Protein AF-A0A2D5I326-F1 (afdb_monomer_lite)

Radius of gyration: 49.19 Å; chains: 1; bounding box: 107×71×135 Å

Structure (mmCIF, N/CA/C/O backbone):
data_AF-A0A2D5I326-F1
#
_entry.id   AF-A0A2D5I326-F1
#
loop_
_atom_site.group_PDB
_atom_site.id
_atom_site.type_symbol
_atom_site.label_atom_id
_atom_site.label_alt_id
_atom_site.label_comp_id
_atom_site.label_asym_id
_atom_site.label_entity_id
_atom_site.label_seq_id
_atom_site.pdbx_PDB_ins_code
_atom_site.Cartn_x
_atom_site.Cartn_y
_atom_site.Cartn_z
_atom_site.occupancy
_atom_site.B_iso_or_equiv
_atom_site.auth_seq_id
_atom_site.auth_comp_id
_atom_site.auth_asym_id
_atom_site.auth_atom_id
_atom_site.pdbx_PDB_model_num
ATOM 1 N N . MET A 1 1 ? 56.559 -4.980 -71.373 1.00 47.78 1 MET A N 1
ATOM 2 C CA . MET A 1 1 ? 56.118 -6.385 -71.511 1.00 47.78 1 MET A CA 1
ATOM 3 C C . MET A 1 1 ? 54.597 -6.416 -71.506 1.00 47.78 1 MET A C 1
ATOM 5 O O . MET A 1 1 ? 54.012 -6.077 -70.489 1.00 47.78 1 MET A O 1
ATOM 9 N N . SER A 1 2 ? 53.965 -6.742 -72.638 1.00 53.34 2 SER A N 1
ATOM 10 C CA . SER A 1 2 ? 52.514 -6.967 -72.716 1.00 53.34 2 SER A CA 1
ATOM 11 C C . SER A 1 2 ? 52.249 -8.437 -72.393 1.00 53.34 2 SER A C 1
ATOM 13 O O . SER A 1 2 ? 52.697 -9.314 -73.129 1.00 53.34 2 SER A O 1
ATOM 15 N N . VAL A 1 3 ? 51.609 -8.713 -71.259 1.00 60.16 3 VAL A N 1
ATOM 16 C CA . VAL A 1 3 ? 51.257 -10.076 -70.841 1.00 60.16 3 VAL A CA 1
ATOM 17 C C . VAL A 1 3 ? 49.859 -10.372 -71.389 1.00 60.16 3 VAL A C 1
ATOM 19 O O . VAL A 1 3 ? 48.893 -9.743 -70.973 1.00 60.16 3 VAL A O 1
ATOM 22 N N . ILE A 1 4 ? 49.745 -11.286 -72.357 1.00 63.31 4 ILE A N 1
ATOM 23 C CA . ILE A 1 4 ? 48.478 -11.585 -73.062 1.00 63.31 4 ILE A CA 1
ATOM 24 C C . ILE A 1 4 ? 47.609 -12.589 -72.279 1.00 63.31 4 ILE A C 1
ATOM 26 O O . ILE A 1 4 ? 46.387 -12.545 -72.370 1.00 63.31 4 ILE A O 1
ATOM 30 N N . ASN A 1 5 ? 48.221 -13.451 -71.459 1.00 70.81 5 ASN A N 1
ATOM 31 C CA . ASN A 1 5 ? 47.507 -14.479 -70.686 1.00 70.81 5 ASN A CA 1
ATOM 32 C C . ASN A 1 5 ? 46.718 -13.932 -69.482 1.00 70.81 5 ASN A C 1
ATOM 34 O O . ASN A 1 5 ? 45.755 -14.561 -69.057 1.00 70.81 5 ASN A O 1
ATOM 38 N N . THR A 1 6 ? 47.097 -12.765 -68.950 1.00 75.44 6 THR A N 1
ATOM 39 C CA . THR A 1 6 ? 46.419 -12.127 -67.811 1.00 75.44 6 THR A CA 1
ATOM 40 C C . THR A 1 6 ? 46.144 -10.668 -68.153 1.00 75.44 6 THR A C 1
ATOM 42 O O . THR A 1 6 ? 46.998 -9.800 -67.974 1.00 75.44 6 THR A O 1
ATOM 45 N N . ASN A 1 7 ? 44.945 -10.384 -68.668 1.00 84.00 7 ASN A N 1
ATOM 46 C CA . ASN A 1 7 ? 44.532 -9.018 -68.982 1.00 84.00 7 ASN A CA 1
ATOM 47 C C . ASN A 1 7 ? 44.061 -8.293 -67.712 1.00 84.00 7 ASN A C 1
ATOM 49 O O . ASN A 1 7 ? 42.887 -8.330 -67.347 1.00 84.00 7 ASN A O 1
ATOM 53 N N . ILE A 1 8 ? 44.992 -7.597 -67.063 1.00 83.06 8 ILE A N 1
ATOM 54 C CA . ILE A 1 8 ? 44.754 -6.861 -65.815 1.00 83.06 8 ILE A CA 1
ATOM 55 C C . ILE A 1 8 ? 43.652 -5.798 -65.979 1.00 83.06 8 ILE A C 1
ATOM 57 O O . ILE A 1 8 ? 42.828 -5.640 -65.083 1.00 83.06 8 ILE A O 1
ATOM 61 N N . LYS A 1 9 ? 43.559 -5.123 -67.137 1.00 86.62 9 LYS A N 1
ATOM 62 C CA . LYS A 1 9 ? 42.500 -4.124 -67.386 1.00 86.62 9 LYS A CA 1
ATOM 63 C C . LYS A 1 9 ? 41.106 -4.759 -67.399 1.00 86.62 9 LYS A C 1
ATOM 65 O O . LYS A 1 9 ? 40.172 -4.186 -66.849 1.00 86.62 9 LYS A O 1
ATOM 70 N N . SER A 1 10 ? 40.978 -5.950 -67.987 1.00 89.50 10 SER A N 1
ATOM 71 C CA . SER A 1 10 ? 39.723 -6.712 -67.978 1.00 89.50 10 SER A CA 1
ATOM 72 C C . SER A 1 10 ? 39.370 -7.215 -66.578 1.00 89.50 10 SER A C 1
ATOM 74 O O . SER A 1 10 ? 38.202 -7.184 -66.206 1.00 89.50 10 SER A O 1
ATOM 76 N N . LEU A 1 11 ? 40.363 -7.656 -65.800 1.00 89.00 11 LEU A N 1
ATOM 77 C CA . LEU A 1 11 ? 40.153 -8.139 -64.434 1.00 89.00 11 LEU A CA 1
ATOM 78 C C . LEU A 1 11 ? 39.666 -7.010 -63.509 1.00 89.00 11 LEU A C 1
ATOM 80 O O . LEU A 1 11 ? 38.718 -7.196 -62.754 1.00 89.00 11 LEU A O 1
ATOM 84 N N . ILE A 1 12 ? 40.261 -5.817 -63.628 1.00 89.44 12 ILE A N 1
ATOM 85 C CA . ILE A 1 12 ? 39.837 -4.617 -62.891 1.00 89.44 12 ILE A CA 1
ATOM 86 C C . ILE A 1 12 ? 38.412 -4.212 -63.289 1.00 89.44 12 ILE A C 1
ATOM 88 O O . ILE A 1 12 ? 37.597 -3.931 -62.417 1.00 89.44 12 ILE A O 1
ATOM 92 N N . ALA A 1 13 ? 38.080 -4.222 -64.585 1.00 90.38 13 ALA A N 1
ATOM 93 C CA . ALA A 1 13 ? 36.727 -3.913 -65.056 1.00 90.38 13 ALA A CA 1
ATOM 94 C C . ALA A 1 13 ? 35.673 -4.927 -64.562 1.00 90.38 13 ALA A C 1
ATOM 96 O O . ALA A 1 13 ? 34.535 -4.559 -64.278 1.00 90.38 13 ALA A O 1
ATOM 97 N N . GLN A 1 14 ? 36.041 -6.205 -64.435 1.00 92.19 14 GLN A N 1
ATOM 98 C CA . GLN A 1 14 ? 35.156 -7.242 -63.904 1.00 92.19 14 GLN A CA 1
ATOM 99 C C . GLN A 1 14 ? 34.950 -7.108 -62.385 1.00 92.19 14 GLN A C 1
ATOM 101 O O . GLN A 1 14 ? 33.826 -7.264 -61.902 1.00 92.19 14 GLN A O 1
ATOM 106 N N . ASP A 1 15 ? 36.002 -6.772 -61.633 1.00 92.25 15 ASP A N 1
ATOM 107 C CA . ASP A 1 15 ? 35.916 -6.489 -60.194 1.00 92.25 15 ASP A CA 1
ATOM 108 C C . ASP A 1 15 ? 35.046 -5.249 -59.910 1.00 92.25 15 ASP A C 1
ATOM 110 O O . ASP A 1 15 ? 34.143 -5.293 -59.070 1.00 92.25 15 ASP A O 1
ATOM 114 N N . THR A 1 16 ? 35.222 -4.161 -60.671 1.00 92.50 16 THR A N 1
ATOM 115 C CA . THR A 1 16 ? 34.390 -2.952 -60.525 1.00 92.50 16 THR A CA 1
ATOM 116 C C . THR A 1 16 ? 32.931 -3.195 -60.910 1.00 92.50 16 THR A C 1
ATOM 118 O O . THR A 1 16 ? 32.033 -2.726 -60.207 1.00 92.50 16 THR A O 1
ATOM 121 N N . LEU A 1 17 ? 32.663 -3.979 -61.962 1.00 94.75 17 LEU A N 1
ATOM 122 C CA . LEU A 1 17 ? 31.302 -4.379 -62.334 1.00 94.75 17 LEU A CA 1
ATOM 123 C C . LEU A 1 17 ? 30.632 -5.217 -61.235 1.00 94.75 17 LEU A C 1
ATOM 125 O O . LEU A 1 17 ? 29.449 -5.024 -60.944 1.00 94.75 17 LEU A O 1
ATOM 129 N N . THR A 1 18 ? 31.386 -6.110 -60.592 1.00 95.56 18 THR A N 1
ATOM 130 C CA . THR A 1 18 ? 30.891 -6.934 -59.479 1.00 95.56 18 THR A CA 1
ATOM 131 C C . THR A 1 18 ? 30.536 -6.061 -58.273 1.00 95.56 18 THR A C 1
ATOM 133 O O . THR A 1 18 ? 29.432 -6.174 -57.740 1.00 95.56 18 THR A O 1
ATOM 136 N N . LYS A 1 19 ? 31.405 -5.109 -57.905 1.00 94.00 19 LYS A N 1
ATOM 137 C CA . LYS A 1 19 ? 31.142 -4.123 -56.839 1.00 94.00 19 LYS A CA 1
ATOM 138 C C . LYS A 1 19 ? 29.915 -3.252 -57.136 1.00 94.00 19 LYS A C 1
ATOM 140 O O . LYS A 1 19 ? 29.106 -3.013 -56.243 1.00 94.00 19 LYS A O 1
ATOM 145 N N . ASN A 1 20 ? 29.736 -2.805 -58.381 1.00 94.62 20 ASN A N 1
ATOM 146 C CA . ASN A 1 20 ? 28.558 -2.028 -58.785 1.00 94.62 20 ASN A CA 1
ATOM 147 C C . ASN A 1 20 ? 27.269 -2.854 -58.741 1.00 94.62 20 ASN A C 1
ATOM 149 O O . ASN A 1 20 ? 26.244 -2.360 -58.277 1.00 94.62 20 ASN A O 1
ATOM 153 N N . SER A 1 21 ? 27.328 -4.118 -59.164 1.00 94.56 21 SER A N 1
ATOM 154 C CA . SER A 1 21 ? 26.182 -5.031 -59.098 1.00 94.56 21 SER A CA 1
ATOM 155 C C . SER A 1 21 ? 25.753 -5.288 -57.649 1.00 94.56 21 SER A C 1
ATOM 157 O O . SER A 1 21 ? 24.561 -5.273 -57.354 1.00 94.56 21 SER A O 1
ATOM 159 N N . GLN A 1 22 ? 26.712 -5.437 -56.726 1.00 93.56 22 GLN A N 1
ATOM 160 C CA . GLN A 1 22 ? 26.441 -5.561 -55.288 1.00 93.56 22 GLN A CA 1
ATOM 161 C C . GLN A 1 22 ? 25.813 -4.284 -54.708 1.00 93.56 22 GLN A C 1
ATOM 163 O O . GLN A 1 22 ? 24.782 -4.361 -54.047 1.00 93.56 22 GLN A O 1
ATOM 168 N N . LYS A 1 23 ? 26.366 -3.100 -55.014 1.00 91.94 23 LYS A N 1
ATOM 169 C CA . LYS A 1 23 ? 25.793 -1.813 -54.575 1.00 91.94 23 LYS A CA 1
ATOM 170 C C . LYS A 1 23 ? 24.368 -1.597 -55.092 1.00 91.94 23 LYS A C 1
ATOM 172 O O . LYS A 1 23 ? 23.519 -1.116 -54.344 1.00 91.94 23 LYS A O 1
ATOM 177 N N . LEU A 1 24 ? 24.095 -1.962 -56.349 1.00 94.25 24 LEU A N 1
ATOM 178 C CA . LEU A 1 24 ? 22.754 -1.893 -56.931 1.00 94.25 24 LEU A CA 1
ATOM 179 C C . LEU A 1 24 ? 21.784 -2.838 -56.214 1.00 94.25 24 LEU A C 1
ATOM 181 O O . LEU A 1 24 ? 20.667 -2.430 -55.909 1.00 94.25 24 LEU A O 1
ATOM 185 N N . ALA A 1 25 ? 22.208 -4.068 -55.910 1.00 94.00 25 ALA A N 1
ATOM 186 C CA . ALA A 1 25 ? 21.392 -5.023 -55.165 1.00 94.00 25 ALA A CA 1
ATOM 187 C C . ALA A 1 25 ? 21.016 -4.480 -53.775 1.00 94.00 25 ALA A C 1
ATOM 189 O O . ALA A 1 25 ? 19.836 -4.468 -53.432 1.00 94.00 25 ALA A O 1
ATOM 190 N N . THR A 1 26 ? 21.978 -3.928 -53.026 1.00 91.12 26 THR A N 1
ATOM 191 C CA . THR A 1 26 ? 21.716 -3.291 -51.722 1.00 91.12 26 THR A CA 1
ATOM 192 C C . THR A 1 26 ? 20.793 -2.074 -51.843 1.00 91.12 26 THR A C 1
ATOM 194 O O . THR A 1 26 ? 19.907 -1.879 -51.012 1.00 91.12 26 THR A O 1
ATOM 197 N N . ALA A 1 27 ? 20.954 -1.245 -52.881 1.00 92.81 27 ALA A N 1
ATOM 198 C CA . ALA A 1 27 ? 20.069 -0.102 -53.114 1.00 92.81 27 ALA A CA 1
ATOM 199 C C . ALA A 1 27 ? 18.626 -0.544 -53.414 1.00 92.81 27 ALA A C 1
ATOM 201 O O . ALA A 1 27 ? 17.685 0.049 -52.889 1.00 92.81 27 ALA A O 1
ATOM 202 N N . MET A 1 28 ? 18.450 -1.605 -54.207 1.00 93.81 28 MET A N 1
ATOM 203 C CA . MET A 1 28 ? 17.136 -2.182 -54.503 1.00 93.81 28 MET A CA 1
ATOM 204 C C . MET A 1 28 ? 16.500 -2.830 -53.270 1.00 93.81 28 MET A C 1
ATOM 206 O O . MET A 1 28 ? 15.298 -2.683 -53.062 1.00 93.81 28 MET A O 1
ATOM 210 N N . GLU A 1 29 ? 17.291 -3.480 -52.416 1.00 93.50 29 GLU A N 1
ATOM 211 C CA . GLU A 1 29 ? 16.823 -4.024 -51.138 1.00 93.50 29 GLU A CA 1
ATOM 212 C C . GLU A 1 29 ? 16.313 -2.911 -50.211 1.00 93.50 29 GLU A C 1
ATOM 214 O O . GLU A 1 29 ? 15.175 -2.969 -49.747 1.00 93.50 29 GLU A O 1
ATOM 219 N N . ARG A 1 30 ? 17.098 -1.843 -50.016 1.00 93.56 30 ARG A N 1
ATOM 220 C CA . ARG A 1 30 ? 16.692 -0.673 -49.214 1.00 93.56 30 ARG A CA 1
ATOM 221 C C . ARG A 1 30 ? 15.466 0.035 -49.786 1.00 93.56 30 ARG A C 1
ATOM 223 O O . ARG A 1 30 ? 14.613 0.481 -49.023 1.00 93.56 30 ARG A O 1
ATOM 230 N N . LEU A 1 31 ? 15.357 0.123 -51.112 1.00 93.62 31 LEU A N 1
ATOM 231 C CA . LEU A 1 31 ? 14.184 0.689 -51.777 1.00 93.62 31 LEU A CA 1
ATOM 232 C C . LEU A 1 31 ? 12.940 -0.179 -51.552 1.00 93.62 31 LEU A C 1
ATOM 234 O O . LEU A 1 31 ? 11.866 0.352 -51.285 1.00 93.62 31 LEU A O 1
ATOM 238 N N . SER A 1 32 ? 13.085 -1.503 -51.626 1.00 95.31 32 SER A N 1
ATOM 239 C CA . SER A 1 32 ? 11.974 -2.436 -51.441 1.00 95.31 32 SER A CA 1
ATOM 240 C C . SER A 1 32 ? 11.483 -2.494 -49.996 1.00 95.31 32 SER A C 1
ATOM 242 O O . SER A 1 32 ? 10.285 -2.660 -49.776 1.00 95.31 32 SER A O 1
ATOM 244 N N . THR A 1 33 ? 12.377 -2.403 -49.008 1.00 92.25 33 THR A N 1
ATOM 245 C CA . THR A 1 33 ? 11.997 -2.454 -47.587 1.00 92.25 33 THR A CA 1
ATOM 246 C C . THR A 1 33 ? 11.642 -1.085 -47.015 1.00 92.25 33 THR A C 1
ATOM 248 O O . THR A 1 33 ? 11.040 -1.009 -45.944 1.00 92.25 33 THR A O 1
ATOM 251 N N . GLY A 1 34 ? 12.048 -0.002 -47.685 1.00 94.31 34 GLY A N 1
ATOM 252 C CA . GLY A 1 34 ? 11.972 1.360 -47.159 1.00 94.31 34 GLY A CA 1
ATOM 253 C C . GLY A 1 34 ? 12.885 1.599 -45.950 1.00 94.31 34 GLY A C 1
ATOM 254 O O . GLY A 1 34 ? 12.792 2.646 -45.310 1.00 94.31 34 GLY A O 1
ATOM 255 N N . LYS A 1 35 ? 13.761 0.644 -45.607 1.00 92.06 35 LYS A N 1
ATOM 256 C CA . LYS A 1 35 ? 14.670 0.722 -44.461 1.00 92.06 35 LYS A CA 1
ATOM 257 C C . LYS A 1 35 ? 16.098 0.900 -44.950 1.00 92.06 35 LYS A C 1
ATOM 259 O O . LYS A 1 35 ? 16.584 0.164 -45.803 1.00 92.06 35 LYS A O 1
ATOM 264 N N . ARG A 1 36 ? 16.800 1.870 -44.361 1.00 90.75 36 ARG A N 1
ATOM 265 C CA . ARG A 1 36 ? 18.228 2.111 -44.621 1.00 90.75 36 ARG A CA 1
ATOM 266 C C . ARG A 1 36 ? 19.118 0.972 -44.105 1.00 90.75 36 ARG A C 1
ATOM 268 O O . ARG A 1 36 ? 20.170 0.737 -44.686 1.00 90.75 36 ARG A O 1
ATOM 275 N N . ILE A 1 37 ? 18.706 0.299 -43.030 1.00 90.19 37 ILE A N 1
ATOM 276 C CA . ILE A 1 37 ? 19.433 -0.798 -42.377 1.00 90.19 37 ILE A CA 1
ATOM 277 C C . ILE A 1 37 ? 18.552 -2.046 -42.486 1.00 90.19 37 ILE A C 1
ATOM 279 O O . ILE A 1 37 ? 17.474 -2.073 -41.889 1.00 90.19 37 ILE A O 1
ATOM 283 N N . ASN A 1 38 ? 18.983 -3.046 -43.261 1.00 88.50 38 ASN A N 1
ATOM 284 C CA . ASN A 1 38 ? 18.259 -4.315 -43.420 1.00 88.50 38 ASN A CA 1
ATOM 285 C C . ASN A 1 38 ? 18.991 -5.483 -42.752 1.00 88.50 38 ASN A C 1
ATOM 287 O O . ASN A 1 38 ? 18.347 -6.420 -42.285 1.00 88.50 38 ASN A O 1
ATOM 291 N N . SER A 1 39 ? 20.321 -5.407 -42.661 1.00 89.62 39 SER A N 1
ATOM 292 C CA . SER A 1 39 ? 21.169 -6.449 -42.081 1.00 89.62 39 SER A CA 1
ATOM 293 C C . SER A 1 39 ? 22.209 -5.880 -41.108 1.00 89.62 39 SER A C 1
ATOM 295 O O . SER A 1 39 ? 22.527 -4.691 -41.140 1.00 89.62 39 SER A O 1
ATOM 297 N N . ALA A 1 40 ? 22.789 -6.739 -40.261 1.00 89.12 40 ALA A N 1
ATOM 298 C CA . ALA A 1 40 ? 23.879 -6.355 -39.354 1.00 89.12 40 ALA A CA 1
ATOM 299 C C . ALA A 1 40 ? 25.161 -5.936 -40.103 1.00 89.12 40 ALA A C 1
ATOM 301 O O . ALA A 1 40 ? 26.001 -5.242 -39.539 1.00 89.12 40 ALA A O 1
ATOM 302 N N . SER A 1 41 ? 25.300 -6.339 -41.373 1.00 88.50 41 SER A N 1
ATOM 303 C CA . SER A 1 41 ? 26.413 -5.953 -42.246 1.00 88.50 41 SER A CA 1
ATOM 304 C C . SER A 1 41 ? 26.313 -4.511 -42.752 1.00 88.50 41 SER A C 1
ATOM 306 O O . SER A 1 41 ? 27.329 -3.956 -43.157 1.00 88.50 41 SER A O 1
ATOM 308 N N . ASP A 1 42 ? 25.118 -3.906 -42.737 1.00 86.81 42 ASP A N 1
ATOM 309 C CA . ASP A 1 42 ? 24.918 -2.509 -43.141 1.00 86.81 42 ASP A CA 1
ATOM 310 C C . ASP A 1 42 ? 25.382 -1.523 -42.058 1.00 86.81 42 ASP A C 1
ATOM 312 O O . ASP A 1 42 ? 26.042 -0.535 -42.371 1.00 86.81 42 ASP A O 1
ATOM 316 N N . ASP A 1 43 ? 24.992 -1.777 -40.803 1.00 89.12 43 ASP A N 1
ATOM 317 C CA . ASP A 1 43 ? 25.333 -0.986 -39.613 1.00 89.12 43 ASP A CA 1
ATOM 318 C C . ASP A 1 43 ? 24.949 -1.777 -38.348 1.00 89.12 43 ASP A C 1
ATOM 320 O O . ASP A 1 43 ? 23.777 -1.830 -37.961 1.00 89.12 43 ASP A O 1
ATOM 324 N N . ALA A 1 44 ? 25.926 -2.420 -37.704 1.00 89.81 44 ALA A N 1
ATOM 325 C CA . ALA A 1 44 ? 25.681 -3.250 -36.525 1.00 89.81 44 ALA A CA 1
ATOM 326 C C . ALA A 1 44 ? 25.167 -2.432 -35.325 1.00 89.81 44 ALA A C 1
ATOM 328 O O . ALA A 1 44 ? 24.262 -2.877 -34.616 1.00 89.81 44 ALA A O 1
ATOM 329 N N . THR A 1 45 ? 25.690 -1.219 -35.125 1.00 92.12 45 THR A N 1
ATOM 330 C CA . THR A 1 45 ? 25.292 -0.334 -34.019 1.00 92.12 45 THR A CA 1
ATOM 331 C C . THR A 1 45 ? 23.909 0.259 -34.270 1.00 92.12 45 THR A C 1
ATOM 333 O O . THR A 1 45 ? 23.054 0.247 -33.383 1.00 92.12 45 THR A O 1
ATOM 336 N N . GLY A 1 46 ? 23.648 0.722 -35.495 1.00 92.19 46 GLY A N 1
ATOM 337 C CA . GLY A 1 46 ? 22.341 1.229 -35.901 1.00 92.19 46 GLY A CA 1
ATOM 338 C C . GLY A 1 46 ? 21.252 0.159 -35.823 1.00 92.19 46 GLY A C 1
ATOM 339 O O . GLY A 1 46 ? 20.151 0.445 -35.345 1.00 92.19 46 GLY A O 1
ATOM 340 N N . LEU A 1 47 ? 21.561 -1.086 -36.208 1.00 93.38 47 LEU A N 1
ATOM 341 C CA . LEU A 1 47 ? 20.646 -2.213 -36.035 1.00 93.38 47 LEU A CA 1
ATOM 342 C C . LEU A 1 47 ? 20.396 -2.515 -34.551 1.00 93.38 47 LEU A C 1
ATOM 344 O O . LEU A 1 47 ? 19.240 -2.663 -34.165 1.00 93.38 47 LEU A O 1
ATOM 348 N N . ALA A 1 48 ? 21.433 -2.548 -33.708 1.00 92.25 48 ALA A N 1
ATOM 349 C CA . ALA A 1 48 ? 21.286 -2.802 -32.273 1.00 92.25 48 ALA A CA 1
ATOM 350 C C . ALA A 1 48 ? 20.390 -1.751 -31.589 1.00 92.25 48 ALA A C 1
ATOM 352 O O . ALA A 1 48 ? 19.450 -2.101 -30.868 1.00 92.25 48 ALA A O 1
ATOM 353 N N . ILE A 1 49 ? 20.602 -0.463 -31.881 1.00 92.31 49 ILE A N 1
ATOM 354 C CA . ILE A 1 49 ? 19.755 0.625 -31.370 1.00 92.31 49 ILE A CA 1
ATOM 355 C C . ILE A 1 49 ? 18.317 0.471 -31.877 1.00 92.31 49 ILE A C 1
ATOM 357 O O . ILE A 1 49 ? 17.384 0.540 -31.078 1.00 92.31 49 ILE A O 1
ATOM 361 N N . ALA A 1 50 ? 18.124 0.209 -33.174 1.00 93.88 50 ALA A N 1
ATOM 362 C CA . ALA A 1 50 ? 16.796 0.021 -33.751 1.00 93.88 50 ALA A CA 1
ATOM 363 C C . ALA A 1 50 ? 16.056 -1.176 -33.130 1.00 93.88 50 ALA A C 1
ATOM 365 O O . ALA A 1 50 ? 14.871 -1.063 -32.832 1.00 93.88 50 ALA A O 1
ATOM 366 N N . THR A 1 51 ? 16.741 -2.294 -32.868 1.00 93.38 51 THR A N 1
ATOM 367 C CA . THR A 1 51 ? 16.136 -3.461 -32.203 1.00 93.38 51 THR A CA 1
ATOM 368 C C . THR A 1 51 ? 15.756 -3.181 -30.752 1.00 93.38 51 THR A C 1
ATOM 370 O O . THR A 1 51 ? 14.685 -3.597 -30.311 1.00 93.38 51 THR A O 1
ATOM 373 N N . ARG A 1 52 ? 16.578 -2.421 -30.017 1.00 94.31 52 ARG A N 1
ATOM 374 C CA . ARG A 1 52 ? 16.254 -1.985 -28.653 1.00 94.31 52 ARG A CA 1
ATOM 375 C C . ARG A 1 52 ? 15.025 -1.076 -28.644 1.00 94.31 52 ARG A C 1
ATOM 377 O O . ARG A 1 52 ? 14.131 -1.280 -27.829 1.00 94.31 52 ARG A O 1
ATOM 384 N N . LEU A 1 53 ? 14.952 -0.119 -29.572 1.00 95.38 53 LEU A N 1
ATOM 385 C CA . LEU A 1 53 ? 13.803 0.778 -29.717 1.00 95.38 53 LEU A CA 1
ATOM 386 C C . LEU A 1 53 ? 12.537 0.041 -30.181 1.00 95.38 53 LEU A C 1
ATOM 388 O O . LEU A 1 53 ? 11.452 0.362 -29.702 1.00 95.38 53 LEU A O 1
ATOM 392 N N . ASP A 1 54 ? 12.646 -0.962 -31.060 1.00 94.88 54 ASP A N 1
ATOM 393 C CA . ASP A 1 54 ? 11.507 -1.806 -31.462 1.00 94.88 54 ASP A CA 1
ATOM 394 C C . ASP A 1 54 ? 10.971 -2.605 -30.266 1.00 94.88 54 ASP A C 1
ATOM 396 O O . ASP A 1 54 ? 9.767 -2.603 -30.011 1.00 94.88 54 ASP A O 1
ATOM 400 N N . SER A 1 55 ? 11.864 -3.212 -29.474 1.00 94.75 55 SER A N 1
ATOM 401 C CA . SER A 1 55 ? 11.502 -3.904 -28.230 1.00 94.75 55 SER A CA 1
ATOM 402 C C . SER A 1 55 ? 10.810 -2.960 -27.243 1.00 94.75 55 SER A C 1
ATOM 404 O O . SER A 1 55 ? 9.729 -3.267 -26.741 1.00 94.75 55 SER A O 1
ATOM 406 N N . GLN A 1 56 ? 11.369 -1.763 -27.039 1.00 94.69 56 GLN A N 1
ATOM 407 C CA . GLN A 1 56 ? 10.774 -0.744 -26.178 1.00 94.69 56 GLN A CA 1
ATOM 408 C C . GLN A 1 56 ? 9.399 -0.297 -26.690 1.00 94.69 56 GLN A C 1
ATOM 410 O O . GLN A 1 56 ? 8.465 -0.173 -25.905 1.00 94.69 56 GLN A O 1
ATOM 415 N N . THR A 1 57 ? 9.239 -0.112 -28.002 1.00 95.69 57 THR A N 1
ATOM 416 C CA . THR A 1 57 ? 7.961 0.279 -28.616 1.00 95.69 57 THR A CA 1
ATOM 417 C C . THR A 1 57 ? 6.898 -0.799 -28.417 1.00 95.69 57 THR A C 1
ATOM 419 O O . THR A 1 57 ? 5.775 -0.487 -28.026 1.00 95.69 57 THR A O 1
ATOM 422 N N . ARG A 1 58 ? 7.245 -2.075 -28.620 1.00 95.31 58 ARG A N 1
ATOM 423 C CA . ARG A 1 58 ? 6.343 -3.207 -28.346 1.00 95.31 58 ARG A CA 1
ATOM 424 C C . ARG A 1 58 ? 5.989 -3.301 -26.862 1.00 95.31 58 ARG A C 1
ATOM 426 O O . ARG A 1 58 ? 4.827 -3.530 -26.531 1.00 95.31 58 ARG A O 1
ATOM 433 N N . GLY A 1 59 ? 6.965 -3.072 -25.982 1.00 95.62 59 GLY A N 1
ATOM 434 C CA . GLY A 1 59 ? 6.755 -2.984 -24.537 1.00 95.62 59 GLY A CA 1
ATOM 435 C C . GLY A 1 59 ? 5.753 -1.888 -24.174 1.00 95.62 59 GLY A C 1
ATOM 436 O O . GLY A 1 59 ? 4.777 -2.156 -23.478 1.00 95.62 59 GLY A O 1
ATOM 437 N N . LEU A 1 60 ? 5.921 -0.683 -24.728 1.00 95.94 60 LEU A N 1
ATOM 438 C CA . LEU A 1 60 ? 4.999 0.440 -24.526 1.00 95.94 60 LEU A CA 1
ATOM 439 C C . LEU A 1 60 ? 3.601 0.161 -25.097 1.00 95.94 60 LEU A C 1
ATOM 441 O O . LEU A 1 60 ? 2.610 0.504 -24.464 1.00 95.94 60 LEU A O 1
ATOM 445 N N . GLN A 1 61 ? 3.484 -0.500 -26.251 1.00 96.44 61 GLN A N 1
ATOM 446 C CA . GLN A 1 61 ? 2.179 -0.899 -26.797 1.00 96.44 61 GLN A CA 1
ATOM 447 C C . GLN A 1 61 ? 1.446 -1.883 -25.876 1.00 96.44 61 GLN A C 1
ATOM 449 O O . GLN A 1 61 ? 0.241 -1.745 -25.661 1.00 96.44 61 GLN A O 1
ATOM 454 N N . SER A 1 62 ? 2.164 -2.850 -25.294 1.00 94.44 62 SER A N 1
ATOM 455 C CA . SER A 1 62 ? 1.583 -3.754 -24.297 1.00 94.44 62 SER A CA 1
ATOM 456 C C . SER A 1 62 ? 1.208 -3.014 -23.015 1.00 94.44 62 SER A C 1
ATOM 458 O O . SER A 1 62 ? 0.153 -3.280 -22.449 1.00 94.44 62 SER A O 1
ATOM 460 N N . ALA A 1 63 ? 2.033 -2.063 -22.577 1.00 95.50 63 ALA A N 1
ATOM 461 C CA . ALA A 1 63 ? 1.747 -1.227 -21.421 1.00 95.50 63 ALA A CA 1
ATOM 462 C C . ALA A 1 63 ? 0.490 -0.363 -21.612 1.00 95.50 63 ALA A C 1
ATOM 464 O O . ALA A 1 63 ? -0.334 -0.286 -20.708 1.00 95.50 63 ALA A O 1
ATOM 465 N N . ILE A 1 64 ? 0.290 0.225 -22.799 1.00 95.38 64 ILE A N 1
ATOM 466 C CA . ILE A 1 64 ? -0.939 0.963 -23.138 1.00 95.38 64 ILE A CA 1
ATOM 467 C C . ILE A 1 64 ? -2.158 0.043 -23.035 1.00 95.38 64 ILE A C 1
ATOM 469 O O . ILE A 1 64 ? -3.189 0.439 -22.495 1.00 95.38 64 ILE A O 1
ATOM 473 N N . LYS A 1 65 ? -2.049 -1.199 -23.523 1.00 95.00 65 LYS A N 1
ATOM 474 C CA . LYS A 1 65 ? -3.131 -2.179 -23.398 1.00 95.00 65 LYS A CA 1
ATOM 475 C C . LYS A 1 65 ? -3.434 -2.494 -21.928 1.00 95.00 65 LYS A C 1
ATOM 477 O O . LYS A 1 65 ? -4.591 -2.406 -21.534 1.00 95.00 65 LYS A O 1
ATOM 482 N N . ASN A 1 66 ? -2.406 -2.764 -21.125 1.00 92.25 66 ASN A N 1
ATOM 483 C CA . ASN A 1 66 ? -2.559 -3.018 -19.691 1.00 92.25 66 ASN A CA 1
ATOM 484 C C . ASN A 1 66 ? -3.192 -1.822 -18.962 1.00 92.25 66 ASN A C 1
ATOM 486 O O . ASN A 1 66 ? -4.054 -2.019 -18.115 1.00 92.25 66 ASN A O 1
ATOM 490 N N . ALA A 1 67 ? -2.805 -0.592 -19.310 1.00 94.00 67 ALA A N 1
ATOM 491 C CA . ALA A 1 67 ? -3.382 0.619 -18.734 1.00 94.00 67 ALA A CA 1
ATOM 492 C C . ALA A 1 67 ? -4.874 0.767 -19.077 1.00 94.00 67 ALA A C 1
ATOM 494 O O . ALA A 1 67 ? -5.669 1.117 -18.210 1.00 94.00 67 ALA A O 1
ATOM 495 N N . ASN A 1 68 ? -5.280 0.448 -20.310 1.00 94.81 68 ASN A N 1
ATOM 496 C CA . ASN A 1 68 ? -6.697 0.436 -20.689 1.00 94.81 68 ASN A CA 1
ATOM 497 C C . ASN A 1 68 ? -7.494 -0.643 -19.934 1.00 94.81 68 ASN A C 1
ATOM 499 O O . ASN A 1 68 ? -8.645 -0.406 -19.562 1.00 94.81 68 ASN A O 1
ATOM 503 N N . ASP A 1 69 ? -6.885 -1.801 -19.658 1.00 92.56 69 ASP A N 1
ATOM 504 C CA . ASP A 1 69 ? -7.501 -2.836 -18.820 1.00 92.56 69 ASP A CA 1
ATOM 505 C C . ASP A 1 69 ? -7.655 -2.350 -17.365 1.00 92.56 69 ASP A C 1
ATOM 507 O O . ASP A 1 69 ? -8.695 -2.581 -16.741 1.00 92.56 69 ASP A O 1
ATOM 511 N N . SER A 1 70 ? -6.669 -1.614 -16.832 1.00 91.06 70 SER A N 1
ATOM 512 C CA . SER A 1 70 ? -6.777 -0.958 -15.520 1.00 91.06 70 SER A CA 1
ATOM 513 C C . SER A 1 70 ? -7.916 0.059 -15.483 1.00 91.06 70 SER A C 1
ATOM 515 O O . SER A 1 70 ? -8.714 0.027 -14.550 1.00 91.06 70 SER A O 1
ATOM 517 N N . ILE A 1 71 ? -8.023 0.921 -16.503 1.00 94.00 71 ILE A N 1
ATOM 518 C CA . ILE A 1 71 ? -9.103 1.913 -16.624 1.00 94.00 71 ILE A CA 1
ATOM 519 C C . ILE A 1 71 ? -10.460 1.209 -16.611 1.00 94.00 71 ILE A C 1
ATOM 521 O O . ILE A 1 71 ? -11.303 1.530 -15.782 1.00 94.00 71 ILE A O 1
ATOM 525 N N . SER A 1 72 ? -10.634 0.185 -17.446 1.00 94.62 72 SER A N 1
ATOM 526 C CA . SER A 1 72 ? -11.891 -0.571 -17.540 1.00 94.62 72 SER A CA 1
ATOM 527 C C . SER A 1 72 ? -12.273 -1.235 -16.210 1.00 94.62 72 SER A C 1
ATOM 529 O O . SER A 1 72 ? -13.449 -1.292 -15.840 1.00 94.62 72 SER A O 1
ATOM 531 N N . THR A 1 73 ? -11.275 -1.713 -15.459 1.00 91.81 73 THR A N 1
ATOM 532 C CA . THR A 1 73 ? -11.491 -2.297 -14.129 1.00 91.81 73 THR A CA 1
ATOM 533 C C . THR A 1 73 ? -11.972 -1.244 -13.130 1.00 91.81 73 THR A C 1
ATOM 535 O O . THR A 1 73 ? -12.940 -1.478 -12.407 1.00 91.81 73 THR A O 1
ATOM 538 N N . VAL A 1 74 ? -11.317 -0.079 -13.104 1.00 92.75 74 VAL A N 1
ATOM 539 C CA . VAL A 1 74 ? -11.672 1.030 -12.209 1.00 92.75 74 VAL A CA 1
ATOM 540 C C . VAL A 1 74 ? -13.040 1.607 -12.566 1.00 92.75 74 VAL A C 1
ATOM 542 O O . VAL A 1 74 ? -13.836 1.833 -11.667 1.00 92.75 74 VAL A O 1
ATOM 545 N N . GLU A 1 75 ? -13.365 1.774 -13.848 1.00 94.62 75 GLU A N 1
ATOM 546 C CA . GLU A 1 75 ? -14.684 2.249 -14.291 1.00 94.62 75 GLU A CA 1
ATOM 547 C C . GLU A 1 75 ? -15.811 1.290 -13.889 1.00 94.62 75 GLU A C 1
ATOM 549 O O . GLU A 1 75 ? -16.876 1.726 -13.451 1.00 94.62 75 GLU A O 1
ATOM 554 N N . THR A 1 76 ? -15.572 -0.023 -13.984 1.00 94.00 76 THR A N 1
ATOM 555 C CA . THR A 1 76 ? -16.540 -1.035 -13.531 1.00 94.00 76 THR A CA 1
ATOM 556 C C . THR A 1 76 ? -16.762 -0.945 -12.019 1.00 94.00 76 THR A C 1
ATOM 558 O O . THR A 1 76 ? -17.903 -1.001 -11.556 1.00 94.00 76 THR A O 1
ATOM 561 N N . ALA A 1 77 ? -15.684 -0.782 -11.247 1.00 92.62 77 ALA A N 1
ATOM 562 C CA . ALA A 1 77 ? -15.770 -0.600 -9.802 1.00 92.62 77 ALA A CA 1
ATOM 563 C C . ALA A 1 77 ? -16.486 0.713 -9.433 1.00 92.62 77 ALA A C 1
ATOM 565 O O . ALA A 1 77 ? -17.389 0.695 -8.601 1.00 92.62 77 ALA A O 1
ATOM 566 N N . GLU A 1 78 ? -16.149 1.821 -10.095 1.00 93.38 78 GLU A N 1
ATOM 567 C CA . GLU A 1 78 ? -16.751 3.143 -9.892 1.00 93.38 78 GLU A CA 1
ATOM 568 C C . GLU A 1 78 ? -18.260 3.127 -10.174 1.00 93.38 78 GLU A C 1
ATOM 570 O O . GLU A 1 78 ? -19.047 3.609 -9.360 1.00 93.38 78 GLU A O 1
ATOM 575 N N . GLY A 1 79 ? -18.694 2.508 -11.276 1.00 94.94 79 GLY A N 1
ATOM 576 C CA . GLY A 1 79 ? -20.119 2.378 -11.596 1.00 94.94 79 GLY A CA 1
ATOM 577 C C . GLY A 1 79 ? -20.900 1.623 -10.515 1.00 94.94 79 GLY A C 1
ATOM 578 O O . GLY A 1 79 ? -21.975 2.053 -10.102 1.00 94.94 79 GLY A O 1
ATOM 579 N N . ALA A 1 80 ? -20.337 0.537 -9.984 1.00 93.56 80 ALA A N 1
ATOM 580 C CA . ALA A 1 80 ? -20.952 -0.185 -8.873 1.00 93.56 80 ALA A CA 1
ATOM 581 C C . ALA A 1 80 ? -20.922 0.618 -7.554 1.00 93.56 80 ALA A C 1
ATOM 583 O O . ALA A 1 80 ? -21.877 0.568 -6.778 1.00 93.56 80 ALA A O 1
ATOM 584 N N . MET A 1 81 ? -19.878 1.416 -7.307 1.00 92.50 81 MET A N 1
ATOM 585 C CA . MET A 1 81 ? -19.798 2.309 -6.143 1.00 92.50 81 MET A CA 1
ATOM 586 C C . MET A 1 81 ? -20.815 3.463 -6.193 1.00 92.50 81 MET A C 1
ATOM 588 O O . MET A 1 81 ? -21.268 3.932 -5.143 1.00 92.50 81 MET A O 1
ATOM 592 N N . GLN A 1 82 ? -21.236 3.900 -7.382 1.00 95.38 82 GLN A N 1
ATOM 593 C CA . GLN A 1 82 ? -22.321 4.877 -7.537 1.00 95.38 82 GLN A CA 1
ATOM 594 C C . GLN A 1 82 ? -23.675 4.311 -7.086 1.00 95.38 82 GLN A C 1
ATOM 596 O O . GLN A 1 82 ? -24.432 5.000 -6.393 1.00 95.38 82 GLN A O 1
ATOM 601 N N . GLU A 1 83 ? -23.956 3.041 -7.386 1.00 93.94 83 GLU A N 1
ATOM 602 C CA . GLU A 1 83 ? -25.149 2.345 -6.880 1.00 93.94 83 GLU A CA 1
ATOM 603 C C . GLU A 1 83 ? -25.093 2.181 -5.356 1.00 93.94 83 GLU A C 1
ATOM 605 O O . GLU A 1 83 ? -26.049 2.521 -4.656 1.00 93.94 83 GLU A O 1
ATOM 610 N N . VAL A 1 84 ? -23.935 1.775 -4.819 1.00 90.81 84 VAL A N 1
ATOM 611 C CA . VAL A 1 84 ? -23.693 1.721 -3.365 1.00 90.81 84 VAL A CA 1
ATOM 612 C C . VAL A 1 84 ? -23.963 3.082 -2.712 1.00 90.81 84 VAL A C 1
ATOM 614 O O . VAL A 1 84 ? -24.650 3.162 -1.694 1.00 90.81 84 VAL A O 1
ATOM 617 N N . THR A 1 85 ? -23.486 4.172 -3.317 1.00 91.88 85 THR A N 1
ATOM 618 C CA . THR A 1 85 ? -23.699 5.537 -2.810 1.00 91.88 85 THR A CA 1
ATOM 619 C C . THR A 1 85 ? -25.179 5.915 -2.808 1.00 91.88 85 THR A C 1
ATOM 621 O O . THR A 1 85 ? -25.664 6.491 -1.832 1.00 91.88 85 THR A O 1
ATOM 624 N N . SER A 1 86 ? -25.912 5.562 -3.863 1.00 94.75 86 SER A N 1
ATOM 625 C CA . SER A 1 86 ? -27.350 5.831 -3.985 1.00 94.75 86 SER A CA 1
ATOM 626 C C . SER A 1 86 ? -28.156 5.069 -2.926 1.00 94.75 86 SER A C 1
ATOM 628 O O . SER A 1 86 ? -29.034 5.639 -2.274 1.00 94.75 86 SER A O 1
ATOM 630 N N . ILE A 1 87 ? -27.794 3.809 -2.667 1.00 92.81 87 ILE A N 1
ATOM 631 C CA . ILE A 1 87 ? -28.386 2.990 -1.603 1.00 92.81 87 ILE A CA 1
ATOM 632 C C . ILE A 1 87 ? -28.088 3.576 -0.214 1.00 92.81 87 ILE A C 1
ATOM 634 O O . ILE A 1 87 ? -28.995 3.705 0.609 1.00 92.81 87 ILE A O 1
ATOM 638 N N . LEU A 1 88 ? -26.848 3.999 0.055 1.00 89.88 88 LEU A N 1
ATOM 639 C CA . LEU A 1 88 ? -26.481 4.648 1.322 1.00 89.88 88 LEU A CA 1
ATOM 640 C C . LEU A 1 88 ? -27.248 5.962 1.543 1.00 89.88 88 LEU A C 1
ATOM 642 O O . LEU A 1 88 ? -27.665 6.255 2.667 1.00 89.88 88 LEU A O 1
ATOM 646 N N . GLN A 1 89 ? -27.462 6.755 0.489 1.00 92.25 89 GLN A N 1
ATOM 647 C CA . GLN A 1 89 ? -28.290 7.962 0.563 1.00 92.25 89 GLN A CA 1
ATOM 648 C C . GLN A 1 89 ? -29.744 7.616 0.901 1.00 92.25 89 GLN A C 1
ATOM 650 O O . GLN A 1 89 ? -30.308 8.228 1.809 1.00 92.25 89 GLN A O 1
ATOM 655 N N . ARG A 1 90 ? -30.314 6.575 0.280 1.00 93.00 90 ARG A N 1
ATOM 656 C CA . ARG A 1 90 ? -31.657 6.082 0.614 1.00 93.00 90 ARG A CA 1
ATOM 657 C C . ARG A 1 90 ? -31.758 5.612 2.066 1.00 93.00 90 ARG A C 1
ATOM 659 O O . ARG A 1 90 ? -32.689 5.995 2.769 1.00 93.00 90 ARG A O 1
ATOM 666 N N . MET A 1 91 ? -30.785 4.845 2.555 1.00 87.25 91 MET A N 1
ATOM 667 C CA . MET A 1 91 ? -30.758 4.417 3.960 1.00 87.25 91 MET A CA 1
ATOM 668 C C . MET A 1 91 ? -30.658 5.607 4.924 1.00 87.25 91 MET A C 1
ATOM 670 O O . MET A 1 91 ? -31.297 5.600 5.975 1.00 87.25 91 MET A O 1
ATOM 674 N N . ARG A 1 92 ? -29.928 6.670 4.558 1.00 87.25 92 ARG A N 1
ATOM 675 C CA . ARG A 1 92 ? -29.888 7.918 5.337 1.00 87.25 92 ARG A CA 1
ATOM 676 C C . ARG A 1 92 ? -31.247 8.620 5.375 1.00 87.25 92 ARG A C 1
ATOM 678 O O . ARG A 1 92 ? -31.633 9.105 6.436 1.00 87.25 92 ARG A O 1
ATOM 685 N N . GLU A 1 93 ? -31.970 8.681 4.260 1.00 88.88 93 GLU A N 1
ATOM 686 C CA . GLU A 1 93 ? -33.329 9.241 4.224 1.00 88.88 93 GLU A CA 1
ATOM 687 C C . GLU A 1 93 ? -34.278 8.469 5.145 1.00 88.88 93 GLU A C 1
ATOM 689 O O . GLU A 1 93 ? -34.977 9.081 5.953 1.00 88.88 93 GLU A O 1
ATOM 694 N N . LEU A 1 94 ? -34.251 7.133 5.081 1.00 86.81 94 LEU A N 1
ATOM 695 C CA . LEU A 1 94 ? -35.053 6.259 5.942 1.00 86.81 94 LEU A CA 1
ATOM 696 C C . LEU A 1 94 ? -34.694 6.437 7.419 1.00 86.81 94 LEU A C 1
ATOM 698 O O . LEU A 1 94 ? -35.585 6.506 8.264 1.00 86.81 94 LEU A O 1
ATOM 702 N N . ALA A 1 95 ? -33.405 6.584 7.737 1.00 81.75 95 ALA A N 1
ATOM 703 C CA . ALA A 1 95 ? -32.952 6.864 9.095 1.00 81.75 95 ALA A CA 1
ATOM 704 C C . ALA A 1 95 ? -33.493 8.212 9.606 1.00 81.75 95 ALA A C 1
ATOM 706 O O . ALA A 1 95 ? -34.053 8.269 10.701 1.00 81.75 95 ALA A O 1
ATOM 707 N N . ILE A 1 96 ? -33.408 9.282 8.805 1.00 84.44 96 ILE A N 1
ATOM 708 C CA . ILE A 1 96 ? -33.966 10.604 9.149 1.00 84.44 96 ILE A CA 1
ATOM 709 C C . ILE A 1 96 ? -35.489 10.531 9.306 1.00 84.44 96 ILE A C 1
ATOM 711 O O . ILE A 1 96 ? -36.038 11.109 10.243 1.00 84.44 96 ILE A O 1
ATOM 715 N N . GLN A 1 97 ? -36.174 9.792 8.431 1.00 82.50 97 GLN A N 1
ATOM 716 C CA . GLN A 1 97 ? -37.611 9.565 8.536 1.00 82.50 97 GLN A CA 1
ATOM 717 C C . GLN A 1 97 ? -37.947 8.835 9.843 1.00 82.50 97 GLN A C 1
ATOM 719 O O . GLN A 1 97 ? -38.809 9.290 10.593 1.00 82.50 97 GLN A O 1
ATOM 724 N N . SER A 1 98 ? -37.227 7.759 10.166 1.00 75.31 98 SER A N 1
ATOM 725 C CA . SER A 1 98 ? -37.432 6.975 11.390 1.00 75.31 98 SER A CA 1
ATOM 726 C C . SER A 1 98 ? -37.192 7.777 12.677 1.00 75.31 98 SER A C 1
ATOM 728 O O . SER A 1 98 ? -37.816 7.493 13.699 1.00 75.31 98 SER A O 1
ATOM 730 N N . ALA A 1 99 ? -36.343 8.809 12.617 1.00 74.50 99 ALA A N 1
ATOM 731 C CA . ALA A 1 99 ? -36.024 9.684 13.741 1.00 74.50 99 ALA A CA 1
ATOM 732 C C . ALA A 1 99 ? -37.150 10.675 14.093 1.00 74.50 99 ALA A C 1
ATOM 734 O O . ALA A 1 99 ? -37.083 11.327 15.133 1.00 74.50 99 ALA A O 1
ATOM 735 N N . SER A 1 100 ? -38.182 10.807 13.253 1.00 75.88 100 SER A N 1
ATOM 736 C CA . SER A 1 100 ? -39.338 11.649 13.559 1.00 75.88 100 SER A CA 1
ATOM 737 C C . SER A 1 100 ? -40.259 10.993 14.598 1.00 75.88 100 SER A C 1
ATOM 739 O O . SER A 1 100 ? -40.626 9.819 14.482 1.00 75.88 100 SER A O 1
ATOM 741 N N . ASP A 1 101 ? -40.682 11.767 15.598 1.00 72.00 101 ASP A N 1
ATOM 742 C CA . ASP A 1 101 ? -41.580 11.322 16.678 1.00 72.00 101 ASP A CA 1
ATOM 743 C C . ASP A 1 101 ? -43.036 11.110 16.230 1.00 72.00 101 ASP A C 1
ATOM 745 O O . ASP A 1 101 ? -43.860 10.617 16.996 1.00 72.00 101 ASP A O 1
ATOM 749 N N . THR A 1 102 ? -43.378 11.466 14.991 1.00 75.75 102 THR A N 1
ATOM 750 C CA . THR A 1 102 ? -44.716 11.242 14.425 1.00 75.75 102 THR A CA 1
ATOM 751 C C . THR A 1 102 ? -44.923 9.825 13.884 1.00 75.75 102 THR A C 1
ATOM 753 O O . THR A 1 102 ? -46.062 9.463 13.593 1.00 75.75 102 THR A O 1
ATOM 756 N N . ASN A 1 103 ? -43.860 9.023 13.751 1.00 74.31 103 ASN A N 1
ATOM 757 C CA . ASN A 1 103 ? -43.934 7.639 13.275 1.00 74.31 103 ASN A CA 1
ATOM 758 C C . ASN A 1 103 ? -44.236 6.664 14.415 1.00 74.31 103 ASN A C 1
ATOM 760 O O . ASN A 1 103 ? -43.610 6.736 15.474 1.00 74.31 103 ASN A O 1
ATOM 764 N N . SER A 1 104 ? -45.142 5.712 14.172 1.00 73.00 104 SER A N 1
ATOM 765 C CA . SER A 1 104 ? -45.439 4.643 15.129 1.00 73.00 104 SER A CA 1
ATOM 766 C C . SER A 1 104 ? -44.349 3.562 15.138 1.00 73.00 104 SER A C 1
ATOM 768 O O . SER A 1 104 ? -43.554 3.446 14.203 1.00 73.00 104 SER A O 1
ATOM 770 N N . ASP A 1 105 ? -44.330 2.714 16.168 1.00 70.75 105 ASP A N 1
ATOM 771 C CA . ASP A 1 105 ? -43.383 1.589 16.256 1.00 70.75 105 ASP A CA 1
ATOM 772 C C . ASP A 1 105 ? -43.546 0.585 15.100 1.00 70.75 105 ASP A C 1
ATOM 774 O O . ASP A 1 105 ? -42.569 -0.003 14.624 1.00 70.75 105 ASP A O 1
ATOM 778 N N . ALA A 1 106 ? -44.776 0.420 14.604 1.00 70.75 106 ALA A N 1
ATOM 779 C CA . ALA A 1 106 ? -45.052 -0.397 13.428 1.00 70.75 106 ALA A CA 1
ATOM 780 C C . ALA A 1 106 ? -44.416 0.213 12.167 1.00 70.75 106 ALA A C 1
ATOM 782 O O . ALA A 1 106 ? -43.773 -0.504 11.402 1.00 70.75 106 ALA A O 1
ATOM 783 N N . ASP A 1 107 ? -44.508 1.536 11.993 1.00 69.56 107 ASP A N 1
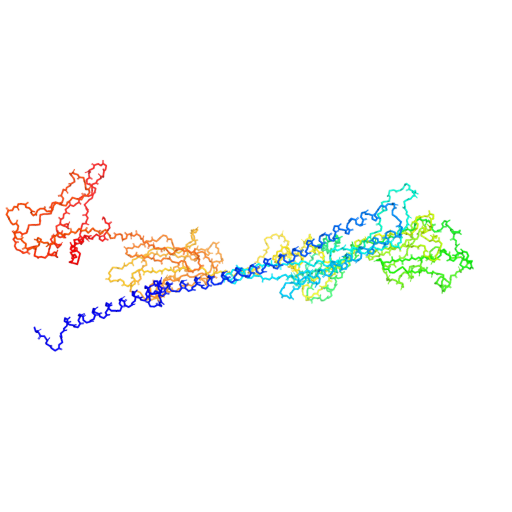ATOM 784 C CA . ASP A 1 107 ? -43.890 2.247 10.864 1.00 69.56 107 ASP A CA 1
ATOM 785 C C . ASP A 1 107 ? -42.362 2.153 10.917 1.00 69.56 107 ASP A C 1
ATOM 787 O O . ASP A 1 107 ? -41.719 1.867 9.910 1.00 69.56 107 ASP A O 1
ATOM 791 N N . ARG A 1 108 ? -41.769 2.297 12.109 1.00 78.12 108 ARG A N 1
ATOM 792 C CA . ARG A 1 108 ? -40.320 2.120 12.315 1.00 78.12 108 ARG A CA 1
ATOM 793 C C . ARG A 1 108 ? -39.860 0.696 11.988 1.00 78.12 108 ARG A C 1
ATOM 795 O O . ARG A 1 108 ? -38.778 0.524 11.437 1.00 78.12 108 ARG A O 1
ATOM 802 N N . THR A 1 109 ? -40.694 -0.311 12.252 1.00 77.56 109 THR A N 1
ATOM 803 C CA . THR A 1 109 ? -40.414 -1.707 11.875 1.00 77.56 109 THR A CA 1
ATOM 804 C C . THR A 1 109 ? -40.427 -1.897 10.353 1.00 77.56 109 THR A C 1
ATOM 806 O O . THR A 1 109 ? -39.565 -2.586 9.813 1.00 77.56 109 THR A O 1
ATOM 809 N N . PHE A 1 110 ? -41.356 -1.262 9.631 1.00 78.62 110 PHE A N 1
ATOM 810 C CA . PHE A 1 110 ? -41.367 -1.308 8.164 1.00 78.62 110 PHE A CA 1
ATOM 811 C C . PHE A 1 110 ? -40.163 -0.590 7.543 1.00 78.62 110 PHE A C 1
ATOM 813 O O . PHE A 1 110 ? -39.558 -1.131 6.620 1.00 78.62 110 PHE A O 1
ATOM 820 N N . LEU A 1 111 ? -39.776 0.571 8.083 1.00 80.81 111 LEU A N 1
ATOM 821 C CA . LEU A 1 111 ? -38.567 1.287 7.656 1.00 80.81 111 LEU A CA 1
ATOM 822 C C . LEU A 1 111 ? -37.300 0.453 7.904 1.00 80.81 111 LEU A C 1
ATOM 824 O O . LEU A 1 111 ? -36.407 0.438 7.061 1.00 80.81 111 LEU A O 1
ATOM 828 N N . GLN A 1 112 ? -37.235 -0.285 9.018 1.00 77.75 112 GLN A N 1
ATOM 829 C CA . GLN A 1 112 ? -36.116 -1.188 9.298 1.00 77.75 112 GLN A CA 1
ATOM 830 C C . GLN A 1 112 ? -36.037 -2.338 8.286 1.00 77.75 112 GLN A C 1
ATOM 832 O O . GLN A 1 112 ? -34.957 -2.615 7.779 1.00 77.75 112 GLN A O 1
ATOM 837 N N . ASN A 1 113 ? -37.168 -2.954 7.925 1.00 82.19 113 ASN A N 1
ATOM 838 C CA . ASN A 1 113 ? -37.181 -4.005 6.901 1.00 82.19 113 ASN A CA 1
ATOM 839 C C . ASN A 1 113 ? -36.666 -3.498 5.539 1.00 82.19 113 ASN A C 1
ATOM 841 O O . ASN A 1 113 ? -36.016 -4.249 4.814 1.00 82.19 113 ASN A O 1
ATOM 845 N N . GLU A 1 114 ? -36.947 -2.239 5.178 1.00 87.56 114 GLU A N 1
ATOM 846 C CA . GLU A 1 114 ? -36.402 -1.619 3.960 1.00 87.56 114 GLU A CA 1
ATOM 847 C C . GLU A 1 114 ? -34.881 -1.422 4.071 1.00 87.56 114 GLU A C 1
ATOM 849 O O . GLU A 1 114 ? -34.154 -1.761 3.139 1.00 87.56 114 GLU A O 1
ATOM 854 N N . ILE A 1 115 ? -34.378 -0.963 5.223 1.00 85.19 115 ILE A N 1
ATOM 855 C CA . ILE A 1 115 ? -32.932 -0.851 5.487 1.00 85.19 115 ILE A CA 1
ATOM 856 C C . ILE A 1 115 ? -32.240 -2.221 5.402 1.00 85.19 115 ILE A C 1
ATOM 858 O O . ILE A 1 115 ? -31.181 -2.327 4.785 1.00 85.19 115 ILE A O 1
ATOM 862 N N . ASP A 1 116 ? -32.843 -3.281 5.942 1.00 83.88 116 ASP A N 1
ATOM 863 C CA . ASP A 1 116 ? -32.274 -4.635 5.905 1.00 83.88 116 ASP A CA 1
ATOM 864 C C . ASP A 1 116 ? -32.184 -5.182 4.463 1.00 83.88 116 ASP A C 1
ATOM 866 O O . ASP A 1 116 ? -31.195 -5.818 4.079 1.00 83.88 116 ASP A O 1
ATOM 870 N N . GLN A 1 117 ? -33.187 -4.890 3.624 1.00 87.38 117 GLN A N 1
ATOM 871 C CA . GLN A 1 117 ? -33.161 -5.233 2.196 1.00 87.38 117 GLN A CA 1
ATOM 872 C C . GLN A 1 117 ? -32.086 -4.450 1.439 1.00 87.38 117 GLN A C 1
ATOM 874 O O . GLN A 1 117 ? -31.354 -5.033 0.640 1.00 87.38 117 GLN A O 1
ATOM 879 N N . LEU A 1 118 ? -31.955 -3.152 1.717 1.00 90.44 118 LEU A N 1
ATOM 880 C CA . LEU A 1 118 ? -30.920 -2.307 1.124 1.00 90.44 118 LEU A CA 1
ATOM 881 C C . LEU A 1 118 ? -29.511 -2.760 1.536 1.00 90.44 118 LEU A C 1
ATOM 883 O O . LEU A 1 118 ? -28.617 -2.799 0.695 1.00 90.44 118 LEU A O 1
ATOM 887 N N . SER A 1 119 ? -29.320 -3.183 2.789 1.00 86.12 119 SER A N 1
ATOM 888 C CA . SER A 1 119 ? -28.060 -3.770 3.260 1.00 86.12 119 SER A CA 1
ATOM 889 C C . SER A 1 119 ? -27.725 -5.073 2.529 1.00 86.12 119 SER A C 1
ATOM 891 O O . SER A 1 119 ? -26.590 -5.271 2.104 1.00 86.12 119 SER A O 1
ATOM 893 N N . THR A 1 120 ? -28.719 -5.940 2.316 1.00 88.06 120 THR A N 1
ATOM 894 C CA . THR A 1 120 ? -28.538 -7.184 1.546 1.00 88.06 120 THR A CA 1
ATOM 895 C C . THR A 1 120 ? -28.162 -6.891 0.090 1.00 88.06 120 THR A C 1
ATOM 897 O O . THR A 1 120 ? -27.333 -7.585 -0.499 1.00 88.06 120 THR A O 1
ATOM 900 N N . GLU A 1 121 ? -28.748 -5.847 -0.497 1.00 91.19 121 GLU A N 1
ATOM 901 C CA . GLU A 1 121 ? -28.435 -5.427 -1.861 1.00 91.19 121 GLU A CA 1
ATOM 902 C C . GLU A 1 121 ? -27.016 -4.850 -1.981 1.00 91.19 121 GLU A C 1
ATOM 904 O O . GLU A 1 121 ? -26.318 -5.160 -2.947 1.00 91.19 121 GLU A O 1
ATOM 909 N N . LEU A 1 122 ? -26.537 -4.103 -0.978 1.00 90.00 122 LEU A N 1
ATOM 910 C CA . LEU A 1 122 ? -25.132 -3.679 -0.905 1.00 90.00 122 LEU A CA 1
ATOM 911 C C . LEU A 1 122 ? -24.174 -4.875 -0.914 1.00 90.00 122 LEU A C 1
ATOM 913 O O . LEU A 1 122 ? -23.230 -4.902 -1.707 1.00 90.00 122 LEU A O 1
ATOM 917 N N . ASP A 1 123 ? -24.444 -5.895 -0.098 1.00 89.00 123 ASP A N 1
ATOM 918 C CA . ASP A 1 123 ? -23.618 -7.108 -0.042 1.00 89.00 123 ASP A CA 1
ATOM 919 C C . ASP A 1 123 ? -23.645 -7.881 -1.365 1.00 89.00 123 ASP A C 1
ATOM 921 O O . ASP A 1 123 ? -22.630 -8.433 -1.811 1.00 89.00 123 ASP A O 1
ATOM 925 N N . ARG A 1 124 ? -24.798 -7.892 -2.042 1.00 91.50 124 ARG A N 1
ATOM 926 C CA . ARG A 1 124 ? -24.936 -8.472 -3.377 1.00 91.50 124 ARG A CA 1
ATOM 927 C C . ARG A 1 124 ? -24.090 -7.710 -4.395 1.00 91.50 124 ARG A C 1
ATOM 929 O O . ARG A 1 124 ? -23.370 -8.348 -5.161 1.00 91.50 124 ARG A O 1
ATOM 936 N N . ILE A 1 125 ? -24.134 -6.378 -4.420 1.00 92.56 125 ILE A N 1
ATOM 937 C CA . ILE A 1 125 ? -23.310 -5.564 -5.332 1.00 92.56 125 ILE A CA 1
ATOM 938 C C . ILE A 1 125 ? -21.822 -5.814 -5.058 1.00 92.56 125 ILE A C 1
ATOM 940 O O . ILE A 1 125 ? -21.068 -6.087 -5.995 1.00 92.56 125 ILE A O 1
ATOM 944 N N . ALA A 1 126 ? -21.411 -5.827 -3.789 1.00 89.00 126 ALA A N 1
ATOM 945 C CA . ALA A 1 126 ? -20.025 -6.077 -3.401 1.00 89.00 126 ALA A CA 1
ATOM 946 C C . ALA A 1 126 ? -19.518 -7.468 -3.840 1.00 89.00 126 ALA A C 1
ATOM 948 O O . ALA A 1 126 ? -18.394 -7.591 -4.323 1.00 89.00 126 ALA A O 1
ATOM 949 N N . SER A 1 127 ? -20.350 -8.510 -3.722 1.00 89.81 127 SER A N 1
ATOM 950 C CA . SER A 1 127 ? -19.982 -9.899 -4.053 1.00 89.81 127 SER A CA 1
ATOM 951 C C . SER A 1 127 ? -20.151 -10.286 -5.528 1.00 89.81 127 SER A C 1
ATOM 953 O O . SER A 1 127 ? -19.541 -11.256 -5.977 1.00 89.81 127 SER A O 1
ATOM 955 N N . THR A 1 128 ? -20.976 -9.561 -6.292 1.00 91.94 128 THR A N 1
ATOM 956 C CA . THR A 1 128 ? -21.270 -9.885 -7.704 1.00 91.94 128 THR A CA 1
ATOM 957 C C . THR A 1 128 ? -20.546 -8.999 -8.714 1.00 91.94 128 THR A C 1
ATOM 959 O O . THR A 1 128 ? -20.478 -9.365 -9.888 1.00 91.94 128 THR A O 1
ATOM 962 N N . THR A 1 129 ? -19.976 -7.864 -8.294 1.00 93.88 129 THR A N 1
ATOM 963 C CA . THR A 1 129 ? -19.235 -6.977 -9.204 1.00 93.88 129 THR A CA 1
ATOM 964 C C . THR A 1 129 ? -17.880 -7.588 -9.547 1.00 93.88 129 THR A C 1
ATOM 966 O O . THR A 1 129 ? -16.967 -7.634 -8.718 1.00 93.88 129 THR A O 1
ATOM 969 N N . GLN A 1 130 ? -17.756 -8.051 -10.791 1.00 91.94 130 GLN A N 1
ATOM 970 C CA . GLN A 1 130 ? -16.580 -8.749 -11.300 1.00 91.94 130 GLN A CA 1
ATOM 971 C C . GLN A 1 130 ? -16.052 -8.108 -12.577 1.00 91.94 130 GLN A C 1
ATOM 973 O O . GLN A 1 130 ? -16.819 -7.781 -13.481 1.00 91.94 130 GLN A O 1
ATOM 978 N N . TYR A 1 131 ? -14.729 -8.031 -12.686 1.00 91.88 131 TYR A N 1
ATOM 979 C CA . TYR A 1 131 ? -14.035 -7.731 -13.932 1.00 91.88 131 TYR A CA 1
ATOM 980 C C . TYR A 1 131 ? -13.123 -8.903 -14.285 1.00 91.88 131 TYR A C 1
ATOM 982 O O . TYR A 1 131 ? -12.303 -9.330 -13.474 1.00 91.88 131 TYR A O 1
ATOM 990 N N . ASN A 1 132 ? -13.290 -9.463 -15.485 1.00 88.00 132 ASN A N 1
ATOM 991 C CA . ASN A 1 132 ? -12.514 -10.615 -15.957 1.00 88.00 132 ASN A CA 1
ATOM 992 C C . ASN A 1 132 ? -12.490 -11.809 -14.963 1.00 88.00 132 ASN A C 1
ATOM 994 O O . ASN A 1 132 ? -11.470 -12.473 -14.792 1.00 88.00 132 ASN A O 1
ATOM 998 N N . GLY A 1 133 ? -13.613 -12.058 -14.274 1.00 86.94 133 GLY A N 1
ATOM 999 C CA . GLY A 1 133 ? -13.759 -13.139 -13.287 1.00 86.94 133 GLY A CA 1
ATOM 1000 C C . GLY A 1 133 ? -13.147 -12.861 -11.909 1.00 86.94 133 GLY A C 1
ATOM 1001 O O . GLY A 1 133 ? -13.131 -13.756 -11.067 1.00 86.94 133 GLY A O 1
ATOM 1002 N N . ILE A 1 134 ? -12.652 -11.646 -11.665 1.00 88.69 134 ILE A N 1
ATOM 1003 C CA . ILE A 1 134 ? -12.109 -11.213 -10.374 1.00 88.69 134 ILE A CA 1
ATOM 1004 C C . ILE A 1 134 ? -13.112 -10.262 -9.720 1.00 88.69 134 ILE A C 1
ATOM 1006 O O . ILE A 1 134 ? -13.523 -9.280 -10.339 1.00 88.69 134 ILE A O 1
ATOM 1010 N N . ASN A 1 135 ? -13.491 -10.536 -8.471 1.00 91.44 135 ASN A N 1
ATOM 1011 C CA . ASN A 1 135 ? -14.300 -9.615 -7.674 1.00 91.44 135 ASN A CA 1
ATOM 1012 C C . ASN A 1 135 ? -13.493 -8.350 -7.362 1.00 91.44 135 ASN A C 1
ATOM 1014 O O . ASN A 1 135 ? -12.351 -8.436 -6.908 1.00 91.44 135 ASN A O 1
ATOM 1018 N N . VAL A 1 136 ? -14.088 -7.180 -7.589 1.00 92.12 136 VAL A N 1
ATOM 1019 C CA . VAL A 1 136 ? -13.390 -5.895 -7.402 1.00 92.12 136 VAL A CA 1
ATOM 1020 C C . VAL A 1 136 ? -13.799 -5.160 -6.123 1.00 92.12 136 VAL A C 1
ATOM 1022 O O . VAL A 1 136 ? -13.028 -4.339 -5.642 1.00 92.12 136 VAL A O 1
ATOM 1025 N N . LEU A 1 137 ? -14.964 -5.474 -5.540 1.00 90.25 137 LEU A N 1
ATOM 1026 C CA . LEU A 1 137 ? -15.542 -4.750 -4.394 1.00 90.25 137 LEU A CA 1
ATOM 1027 C C . LEU A 1 137 ? -15.630 -5.564 -3.091 1.00 90.25 137 LEU A C 1
ATOM 1029 O O . LEU A 1 137 ? -16.163 -5.073 -2.098 1.00 90.25 137 LEU A O 1
ATOM 1033 N N . ASP A 1 138 ? -15.125 -6.797 -3.051 1.00 82.75 138 ASP A N 1
ATOM 1034 C CA . ASP A 1 138 ? -15.172 -7.639 -1.844 1.00 82.75 138 ASP A CA 1
ATOM 1035 C C . ASP A 1 138 ? -14.003 -7.379 -0.872 1.00 82.75 138 ASP A C 1
ATOM 1037 O O . ASP A 1 138 ? -14.044 -7.817 0.279 1.00 82.75 138 ASP A O 1
ATOM 1041 N N . GLY A 1 139 ? -12.997 -6.606 -1.297 1.00 78.12 139 GLY A N 1
ATOM 1042 C CA . GLY A 1 139 ? -11.772 -6.305 -0.548 1.00 78.12 139 GLY A CA 1
ATOM 1043 C C . GLY A 1 139 ? -10.591 -7.229 -0.859 1.00 78.12 139 GLY A C 1
ATOM 1044 O O . GLY A 1 139 ? -9.480 -6.965 -0.404 1.00 78.12 139 GLY A O 1
ATOM 1045 N N . SER A 1 140 ? -10.780 -8.276 -1.671 1.00 79.62 140 SER A N 1
ATOM 1046 C CA . SER A 1 140 ? -9.685 -9.128 -2.168 1.00 79.62 140 SER A CA 1
ATOM 1047 C C . SER A 1 140 ? -8.835 -8.434 -3.247 1.00 79.62 140 SER A C 1
ATOM 1049 O O . SER A 1 140 ? -7.701 -8.839 -3.553 1.00 79.62 140 SER A O 1
ATOM 1051 N N . TYR A 1 141 ? -9.355 -7.338 -3.805 1.00 82.75 141 TYR A N 1
ATOM 1052 C CA . TYR A 1 141 ? -8.714 -6.508 -4.820 1.00 82.75 141 TYR A CA 1
ATOM 1053 C C . TYR A 1 141 ? -7.694 -5.520 -4.220 1.00 82.75 141 TYR A C 1
ATOM 1055 O O . TYR A 1 141 ? -7.653 -4.344 -4.565 1.00 82.75 141 TYR A O 1
ATOM 1063 N N . SER A 1 142 ? -6.843 -6.003 -3.312 1.00 81.31 142 SER A N 1
ATOM 1064 C CA . SER A 1 142 ? -5.727 -5.237 -2.746 1.00 81.31 142 SER A CA 1
ATOM 1065 C C . SER A 1 142 ? -4.418 -5.545 -3.481 1.00 81.31 142 SER A C 1
ATOM 1067 O O . SER A 1 142 ? -4.196 -6.688 -3.908 1.00 81.31 142 SER A O 1
ATOM 1069 N N . GLY A 1 143 ? -3.575 -4.523 -3.658 1.00 76.12 143 GLY A N 1
ATOM 1070 C CA . GLY A 1 143 ? -2.194 -4.645 -4.129 1.00 76.12 143 GLY A CA 1
ATOM 1071 C C . GLY A 1 143 ? -2.042 -5.184 -5.552 1.00 76.12 143 GLY A C 1
ATOM 1072 O O . GLY A 1 143 ? -1.079 -5.893 -5.835 1.00 76.12 143 GLY A O 1
ATOM 1073 N N . LYS A 1 144 ? -2.996 -4.915 -6.453 1.00 82.88 144 LYS A N 1
ATOM 1074 C CA . LYS A 1 144 ? -2.917 -5.395 -7.841 1.00 82.88 144 LYS A CA 1
ATOM 1075 C C . LYS A 1 144 ? -1.963 -4.508 -8.633 1.00 82.88 144 LYS A C 1
ATOM 1077 O O . LYS A 1 144 ? -2.114 -3.290 -8.654 1.00 82.88 144 LYS A O 1
ATOM 1082 N N . VAL A 1 145 ? -0.969 -5.129 -9.262 1.00 88.62 145 VAL A N 1
ATOM 1083 C CA . VAL A 1 145 ? 0.134 -4.440 -9.940 1.00 88.62 145 VAL A CA 1
ATOM 1084 C C . VAL A 1 145 ? -0.074 -4.490 -11.449 1.00 88.62 145 VAL A C 1
ATOM 1086 O O . VAL A 1 145 ? -0.195 -5.567 -12.030 1.00 88.62 145 VAL A O 1
ATOM 1089 N N . PHE A 1 146 ? -0.078 -3.325 -12.088 1.00 89.62 146 PHE A N 1
ATOM 1090 C CA . PHE A 1 146 ? -0.183 -3.174 -13.534 1.00 89.62 146 PHE A CA 1
ATOM 1091 C C . PHE A 1 146 ? 1.133 -2.669 -14.112 1.00 89.62 146 PHE A C 1
ATOM 1093 O O . PHE A 1 146 ? 1.630 -1.615 -13.726 1.00 89.62 146 PHE A O 1
ATOM 1100 N N . GLN A 1 147 ? 1.693 -3.409 -15.067 1.00 90.56 147 GLN A N 1
ATOM 1101 C CA . GLN A 1 147 ? 2.884 -2.990 -15.799 1.00 90.56 147 GLN A CA 1
ATOM 1102 C C . GLN A 1 147 ? 2.497 -1.942 -16.851 1.00 90.56 147 GLN A C 1
ATOM 1104 O O . GLN A 1 147 ? 1.850 -2.280 -17.847 1.00 90.56 147 GLN A O 1
ATOM 1109 N N . ILE A 1 148 ? 2.918 -0.694 -16.632 1.00 92.94 148 ILE A N 1
ATOM 1110 C CA . ILE A 1 148 ? 2.582 0.474 -17.466 1.00 92.94 148 ILE A CA 1
ATOM 1111 C C . ILE A 1 148 ? 3.790 1.055 -18.217 1.00 92.94 148 ILE A C 1
ATOM 1113 O O . ILE A 1 148 ? 3.668 2.067 -18.904 1.00 92.94 148 ILE A O 1
ATOM 1117 N N . GLY A 1 149 ? 4.953 0.409 -18.127 1.00 90.88 149 GLY A N 1
ATOM 1118 C CA . GLY A 1 149 ? 6.147 0.784 -18.879 1.00 90.88 149 GLY A CA 1
ATOM 1119 C C . GLY A 1 149 ? 6.825 -0.393 -19.577 1.00 90.88 149 GLY A C 1
ATOM 1120 O O . GLY A 1 149 ? 6.436 -1.550 -19.416 1.00 90.88 149 GLY A O 1
ATOM 1121 N N . ALA A 1 150 ? 7.850 -0.092 -20.373 1.00 88.81 150 ALA A N 1
ATOM 1122 C CA . ALA A 1 150 ? 8.605 -1.099 -21.122 1.00 88.81 150 ALA A CA 1
ATOM 1123 C C . ALA A 1 150 ? 9.689 -1.799 -20.283 1.00 88.81 150 ALA A C 1
ATOM 1125 O O . ALA A 1 150 ? 10.119 -2.890 -20.649 1.00 88.81 150 ALA A O 1
ATOM 1126 N N . ASN A 1 151 ? 10.118 -1.189 -19.173 1.00 88.06 151 ASN A N 1
ATOM 1127 C CA . ASN A 1 151 ? 11.165 -1.725 -18.302 1.00 88.06 151 ASN A CA 1
ATOM 1128 C C . ASN A 1 151 ? 10.575 -2.335 -17.024 1.00 88.06 151 ASN A C 1
ATOM 1130 O O . ASN A 1 151 ? 9.525 -1.903 -16.543 1.00 88.06 151 ASN A O 1
ATOM 1134 N N . ALA A 1 152 ? 11.274 -3.313 -16.444 1.00 86.69 152 ALA A N 1
ATOM 1135 C CA . ALA A 1 152 ? 10.889 -3.906 -15.165 1.00 86.69 152 ALA A CA 1
ATOM 1136 C C . ALA A 1 152 ? 10.798 -2.837 -14.058 1.00 86.69 152 ALA A C 1
ATOM 1138 O O . ALA A 1 152 ? 11.604 -1.909 -14.021 1.00 86.69 152 ALA A O 1
ATOM 1139 N N . GLY A 1 153 ? 9.793 -2.951 -13.185 1.00 81.88 153 GLY A N 1
ATOM 1140 C CA . GLY A 1 153 ? 9.553 -2.003 -12.087 1.00 81.88 153 GLY A CA 1
ATOM 1141 C C . GLY A 1 153 ? 8.751 -0.752 -12.466 1.00 81.88 153 GLY A C 1
ATOM 1142 O O . GLY A 1 153 ? 8.361 0.006 -11.586 1.00 81.88 153 GLY A O 1
ATOM 1143 N N . GLN A 1 154 ? 8.440 -0.537 -13.751 1.00 86.25 154 GLN A N 1
ATOM 1144 C CA . GLN A 1 154 ? 7.538 0.538 -14.189 1.00 86.25 154 GLN A CA 1
ATOM 1145 C C . GLN A 1 154 ? 6.070 0.122 -14.027 1.00 86.25 154 GLN A C 1
ATOM 1147 O O . GLN A 1 154 ? 5.366 -0.161 -15.004 1.00 86.25 154 GLN A O 1
ATOM 1152 N N . THR A 1 155 ? 5.624 0.053 -12.775 1.00 88.56 155 THR A N 1
ATOM 1153 C CA . THR A 1 155 ? 4.307 -0.462 -12.401 1.00 88.56 155 THR A CA 1
ATOM 1154 C C . THR A 1 155 ? 3.432 0.570 -11.699 1.00 88.56 155 THR A C 1
ATOM 1156 O O . THR A 1 155 ? 3.921 1.495 -11.059 1.00 88.56 155 THR A O 1
ATOM 1159 N N . MET A 1 156 ? 2.119 0.375 -11.790 1.00 84.94 156 MET A N 1
ATOM 1160 C CA . MET A 1 156 ? 1.103 1.096 -11.032 1.00 84.94 156 MET A CA 1
ATOM 1161 C C . MET A 1 156 ? 0.338 0.110 -10.153 1.00 84.94 156 MET A C 1
ATOM 1163 O O . MET A 1 156 ? -0.148 -0.910 -10.643 1.00 84.94 156 MET A O 1
ATOM 1167 N N . ASN A 1 157 ? 0.209 0.427 -8.868 1.00 84.88 157 ASN A N 1
ATOM 1168 C CA . ASN A 1 157 ? -0.524 -0.399 -7.918 1.00 84.88 157 ASN A CA 1
ATOM 1169 C C . ASN A 1 157 ? -1.929 0.174 -7.733 1.00 84.88 157 ASN A C 1
ATOM 1171 O O . ASN A 1 157 ? -2.089 1.371 -7.502 1.00 84.88 157 ASN A O 1
ATOM 1175 N N . ILE A 1 158 ? -2.940 -0.687 -7.819 1.00 84.00 158 ILE A N 1
ATOM 1176 C CA . ILE A 1 158 ? -4.337 -0.341 -7.568 1.00 84.00 158 ILE A CA 1
ATOM 1177 C C . ILE A 1 158 ? -4.859 -1.251 -6.461 1.00 84.00 158 ILE A C 1
ATOM 1179 O O . ILE A 1 158 ? -4.749 -2.479 -6.534 1.00 84.00 158 ILE A O 1
ATOM 1183 N N . SER A 1 159 ? -5.449 -0.626 -5.447 1.00 82.75 159 SER A N 1
ATOM 1184 C CA . SER A 1 159 ? -6.133 -1.298 -4.349 1.00 82.75 159 SER A CA 1
ATOM 1185 C C . SER A 1 159 ? -7.546 -0.747 -4.251 1.00 82.75 159 SER A C 1
ATOM 1187 O O . SER A 1 159 ? -7.730 0.467 -4.177 1.00 82.75 159 SER A O 1
ATOM 1189 N N . ILE A 1 160 ? -8.536 -1.634 -4.245 1.00 84.12 160 ILE A N 1
ATOM 1190 C CA . ILE A 1 160 ? -9.944 -1.292 -4.052 1.00 84.12 160 ILE A CA 1
ATOM 1191 C C . ILE A 1 160 ? -10.393 -1.931 -2.739 1.00 84.12 160 ILE A C 1
ATOM 1193 O O . ILE A 1 160 ? -10.219 -3.132 -2.519 1.00 84.12 160 ILE A O 1
ATOM 1197 N N . GLY A 1 161 ? -10.913 -1.097 -1.838 1.00 79.81 161 GLY A N 1
ATOM 1198 C CA . GLY A 1 161 ? -11.423 -1.534 -0.543 1.00 79.81 161 GLY A CA 1
ATOM 1199 C C . GLY A 1 161 ? -12.715 -2.341 -0.669 1.00 79.81 161 GLY A C 1
ATOM 1200 O O . GLY A 1 161 ? -13.398 -2.305 -1.691 1.00 79.81 161 GLY A O 1
ATOM 1201 N N . SER A 1 162 ? -13.067 -3.061 0.394 1.00 83.81 162 SER A N 1
ATOM 1202 C CA . SER A 1 162 ? -14.345 -3.773 0.450 1.00 83.81 162 SER A CA 1
ATOM 1203 C C . SER A 1 162 ? -15.514 -2.792 0.583 1.00 83.81 162 SER A C 1
ATOM 1205 O O . SER A 1 162 ? -15.458 -1.877 1.403 1.00 83.81 162 SER A O 1
ATOM 1207 N N . MET A 1 163 ? -16.578 -3.018 -0.187 1.00 84.75 163 MET A N 1
ATOM 1208 C CA . MET A 1 163 ? -17.850 -2.280 -0.128 1.00 84.75 163 MET A CA 1
ATOM 1209 C C . MET A 1 163 ? -18.967 -3.097 0.540 1.00 84.75 163 MET A C 1
ATOM 1211 O O . MET A 1 163 ? -20.143 -2.779 0.396 1.00 84.75 163 MET A O 1
ATOM 1215 N N . ASN A 1 164 ? -18.619 -4.173 1.250 1.00 80.56 164 ASN A N 1
ATOM 1216 C CA . ASN A 1 164 ? -19.573 -4.958 2.034 1.00 80.56 164 ASN A CA 1
ATOM 1217 C C . ASN A 1 164 ? -20.209 -4.082 3.137 1.00 80.56 164 ASN A C 1
ATOM 1219 O O . ASN A 1 164 ? -19.523 -3.252 3.744 1.00 80.56 164 ASN A O 1
ATOM 1223 N N . SER A 1 165 ? -21.499 -4.285 3.422 1.00 71.81 165 SER A N 1
ATOM 1224 C CA . SER A 1 165 ? -22.253 -3.584 4.470 1.00 71.81 165 SER A CA 1
ATOM 1225 C C . SER A 1 165 ? -21.565 -3.624 5.842 1.00 71.81 165 SER A C 1
ATOM 1227 O O . SER A 1 165 ? -21.583 -2.622 6.565 1.00 71.81 165 SER A O 1
ATOM 1229 N N . GLY A 1 166 ? -20.867 -4.722 6.157 1.00 66.12 166 GLY A N 1
ATOM 1230 C CA . GLY A 1 166 ? -20.060 -4.855 7.371 1.00 66.12 166 GLY A CA 1
ATOM 1231 C C . GLY A 1 166 ? -18.869 -3.892 7.414 1.00 66.12 166 GLY A C 1
ATOM 1232 O O . GLY A 1 166 ? -18.599 -3.277 8.438 1.00 66.12 166 GLY A O 1
ATOM 1233 N N . VAL A 1 167 ? -18.180 -3.668 6.293 1.00 65.31 167 VAL A N 1
ATOM 1234 C CA . VAL A 1 167 ? -17.016 -2.757 6.225 1.00 65.31 167 VAL A CA 1
ATOM 1235 C C . VAL A 1 167 ? -17.462 -1.296 6.198 1.00 65.31 167 VAL A C 1
ATOM 1237 O O . VAL A 1 167 ? -16.837 -0.444 6.825 1.00 65.31 167 VAL A O 1
ATOM 1240 N N . LEU A 1 168 ? -18.571 -1.011 5.513 1.00 70.69 168 LEU A N 1
ATOM 1241 C CA . LEU A 1 168 ? -19.148 0.330 5.397 1.00 70.69 168 LEU A CA 1
ATOM 1242 C C . LEU A 1 168 ? -19.830 0.815 6.688 1.00 70.69 168 LEU A C 1
ATOM 1244 O O . LEU A 1 168 ? -20.259 1.967 6.761 1.00 70.69 168 LEU A O 1
ATOM 1248 N N . GLY A 1 169 ? -19.928 -0.045 7.708 1.00 60.41 169 GLY A N 1
ATOM 1249 C CA . GLY A 1 169 ? -20.515 0.302 8.998 1.00 60.41 169 GLY A CA 1
ATOM 1250 C C . GLY A 1 169 ? -22.029 0.501 8.934 1.00 60.41 169 GLY A C 1
ATOM 1251 O O . GLY A 1 169 ? -22.565 1.312 9.693 1.00 60.41 169 GLY A O 1
ATOM 1252 N N . VAL A 1 170 ? -22.726 -0.222 8.047 1.00 57.09 170 VAL A N 1
ATOM 1253 C CA . VAL A 1 170 ? -24.195 -0.246 8.022 1.00 57.09 170 VAL A CA 1
ATOM 1254 C C . VAL A 1 170 ? -24.659 -0.907 9.316 1.00 57.09 170 VAL A C 1
ATOM 1256 O O . VAL A 1 170 ? -24.586 -2.120 9.494 1.00 57.09 170 VAL A O 1
ATOM 1259 N N . ALA A 1 171 ? -25.048 -0.088 10.287 1.00 52.31 171 ALA A N 1
ATOM 1260 C CA . ALA A 1 171 ? -25.404 -0.589 11.597 1.00 52.31 171 ALA A CA 1
ATOM 1261 C C . ALA A 1 171 ? -26.788 -1.246 11.574 1.00 52.31 171 ALA A C 1
ATOM 1263 O O . ALA A 1 171 ? -27.785 -0.600 11.256 1.00 52.31 171 ALA A O 1
ATOM 1264 N N . THR A 1 172 ? -26.873 -2.502 12.010 1.00 47.66 172 THR A N 1
ATOM 1265 C CA . THR A 1 172 ? -28.147 -3.099 12.419 1.00 47.66 172 THR A CA 1
ATOM 1266 C C . THR A 1 172 ? -28.559 -2.465 13.742 1.00 47.66 172 THR A C 1
ATOM 1268 O O . THR A 1 172 ? -27.849 -2.584 14.748 1.00 47.66 172 THR A O 1
ATOM 1271 N N . SER A 1 173 ? -29.684 -1.753 13.764 1.00 45.31 173 SER A N 1
ATOM 1272 C CA . SER A 1 173 ? -30.144 -1.140 15.002 1.00 45.31 173 SER A CA 1
ATOM 1273 C C . SER A 1 173 ? -30.650 -2.204 15.977 1.00 45.31 173 SER A C 1
ATOM 1275 O O . SER A 1 173 ? -31.593 -2.929 15.679 1.00 45.31 173 SER A O 1
ATOM 1277 N N . ASN A 1 174 ? -30.103 -2.244 17.195 1.00 46.00 174 ASN A N 1
ATOM 1278 C CA . ASN A 1 174 ? -30.691 -3.002 18.306 1.00 46.00 174 ASN A CA 1
ATOM 1279 C C . ASN A 1 174 ? -31.802 -2.190 19.015 1.00 46.00 174 ASN A C 1
ATOM 1281 O O . ASN A 1 174 ? -31.964 -2.270 20.233 1.00 46.00 174 ASN A O 1
ATOM 1285 N N . SER A 1 175 ? -32.546 -1.359 18.266 1.00 41.34 175 SER A N 1
ATOM 1286 C CA . SER A 1 175 ? -33.549 -0.404 18.777 1.00 41.34 175 SER A CA 1
ATOM 1287 C C . SER A 1 175 ? -34.699 -1.035 19.566 1.00 41.34 175 SER A C 1
ATOM 1289 O O . SER A 1 175 ? -35.451 -0.303 20.209 1.00 41.34 175 SER A O 1
ATOM 1291 N N . ALA A 1 176 ? -34.826 -2.360 19.612 1.00 40.84 176 ALA A N 1
ATOM 1292 C CA . ALA A 1 176 ? -35.831 -3.047 20.417 1.00 40.84 176 ALA A CA 1
ATOM 1293 C C . ALA A 1 176 ? -35.507 -3.047 21.932 1.00 40.84 176 ALA A C 1
ATOM 1295 O O . ALA A 1 176 ? -35.575 -4.087 22.577 1.00 40.84 176 ALA A O 1
ATOM 1296 N N . SER A 1 177 ? -35.131 -1.903 22.526 1.00 37.94 177 SER A N 1
ATOM 1297 C CA . SER A 1 177 ? -35.223 -1.686 23.986 1.00 37.94 177 SER A CA 1
ATOM 1298 C C . SER A 1 177 ? -34.997 -0.234 24.463 1.00 37.94 177 SER A C 1
ATOM 1300 O O . SER A 1 177 ? -34.809 -0.028 25.664 1.00 37.94 177 SER A O 1
ATOM 1302 N N . VAL A 1 178 ? -34.962 0.783 23.595 1.00 39.03 178 VAL A N 1
ATOM 1303 C CA . VAL A 1 178 ? -34.771 2.184 24.037 1.00 39.03 178 VAL A CA 1
ATOM 1304 C C . VAL A 1 178 ? -36.110 2.913 23.997 1.00 39.03 178 VAL A C 1
ATOM 1306 O O . VAL A 1 178 ? -36.316 3.830 23.210 1.00 39.03 178 VAL A O 1
ATOM 1309 N N . SER A 1 179 ? -37.046 2.478 24.841 1.00 35.94 179 SER A N 1
ATOM 1310 C CA . SER A 1 179 ? -38.203 3.306 25.176 1.00 35.94 179 SER A CA 1
ATOM 1311 C C . SER A 1 179 ? -37.847 4.178 26.375 1.00 35.94 179 SER A C 1
ATOM 1313 O O . SER A 1 179 ? -37.496 3.666 27.437 1.00 35.94 179 SER A O 1
ATOM 1315 N N . SER A 1 180 ? -38.021 5.489 26.190 1.00 39.97 180 SER A N 1
ATOM 1316 C CA . SER A 1 180 ? -38.316 6.501 27.215 1.00 39.97 180 SER A CA 1
ATOM 1317 C C . SER A 1 180 ? -37.307 6.701 28.353 1.00 39.97 180 SER A C 1
ATOM 1319 O O . SER A 1 180 ? -37.366 6.005 29.359 1.00 39.97 180 SER A O 1
ATOM 1321 N N . SER A 1 181 ? -36.485 7.756 28.261 1.00 36.94 181 SER A N 1
ATOM 1322 C CA . SER A 1 181 ? -35.964 8.497 29.431 1.00 36.94 181 SER A CA 1
ATOM 1323 C C . SER A 1 181 ? -35.543 9.927 29.076 1.00 36.94 181 SER A C 1
ATOM 1325 O O . SER A 1 181 ? -34.427 10.363 29.334 1.00 36.94 181 SER A O 1
ATOM 1327 N N . SER A 1 182 ? -36.465 10.684 28.486 1.00 35.69 182 SER A N 1
ATOM 1328 C CA . SER A 1 182 ? -36.430 12.145 28.574 1.00 35.69 182 SER A CA 1
ATOM 1329 C C . SER A 1 182 ? -37.705 12.594 29.263 1.00 35.69 182 SER A C 1
ATOM 1331 O O . SER A 1 182 ? -38.724 12.811 28.613 1.00 35.69 182 SER A O 1
ATOM 1333 N N . SER A 1 183 ? -37.679 12.644 30.594 1.00 40.28 183 SER A N 1
ATOM 1334 C CA . SER A 1 183 ? -38.568 13.491 31.393 1.00 40.28 183 SER A CA 1
ATOM 1335 C C . SER A 1 183 ? -38.032 13.589 32.824 1.00 40.28 183 SER A C 1
ATOM 1337 O O . SER A 1 183 ? -38.196 12.676 33.622 1.00 40.28 183 SER A O 1
ATOM 1339 N N . ASN A 1 184 ? -37.438 14.749 33.118 1.00 42.44 184 ASN A N 1
ATOM 1340 C CA . ASN A 1 184 ? -37.246 15.360 34.440 1.00 42.44 184 ASN A CA 1
ATOM 1341 C C . ASN A 1 184 ? -36.232 14.749 35.425 1.00 42.44 184 ASN A C 1
ATOM 1343 O O . ASN A 1 184 ? -36.659 14.069 36.343 1.00 42.44 184 ASN A O 1
ATOM 1347 N N . VAL A 1 185 ? -34.958 15.180 35.382 1.00 33.84 185 VAL A N 1
ATOM 1348 C CA . VAL A 1 185 ? -34.181 15.602 36.579 1.00 33.84 185 VAL A CA 1
ATOM 1349 C C . VAL A 1 185 ? -33.086 16.595 36.147 1.00 33.84 185 VAL A C 1
ATOM 1351 O O . VAL A 1 185 ? -32.343 16.332 35.207 1.00 33.84 185 VAL A O 1
ATOM 1354 N N . GLY A 1 186 ? -32.972 17.739 36.833 1.00 39.56 186 GLY A N 1
ATOM 1355 C CA . GLY A 1 186 ? -31.964 18.784 36.600 1.00 39.56 186 GLY A CA 1
ATOM 1356 C C . GLY A 1 186 ? -30.536 18.404 37.010 1.00 39.56 186 GLY A C 1
ATOM 1357 O O . GLY A 1 186 ? -29.967 19.030 37.899 1.00 39.56 186 GLY A O 1
ATOM 1358 N N . SER A 1 187 ? -29.950 17.408 36.349 1.00 35.03 187 SER A N 1
ATOM 1359 C CA . SER A 1 187 ? -28.522 17.095 36.430 1.00 35.03 187 SER A CA 1
ATOM 1360 C C . SER A 1 187 ? -27.940 17.034 35.023 1.00 35.03 187 SER A C 1
ATOM 1362 O O . SER A 1 187 ? -28.510 16.399 34.138 1.00 35.03 187 SER A O 1
ATOM 1364 N N . THR A 1 188 ? -26.810 17.708 34.820 1.00 36.44 188 THR A N 1
ATOM 1365 C CA . THR A 1 188 ? -25.998 17.707 33.598 1.00 36.44 188 THR A CA 1
ATOM 1366 C C . THR A 1 188 ? -25.456 16.302 33.325 1.00 36.44 188 THR A C 1
ATOM 1368 O O . THR A 1 188 ? -24.297 15.996 33.589 1.00 36.44 188 THR A O 1
ATOM 1371 N N . THR A 1 189 ? -26.302 15.410 32.825 1.00 35.19 189 THR A N 1
ATOM 1372 C CA . THR A 1 189 ? -25.895 14.096 32.339 1.00 35.19 189 THR A CA 1
ATOM 1373 C C . THR A 1 189 ? -26.420 13.967 30.926 1.00 35.19 189 THR A C 1
ATOM 1375 O O . THR A 1 189 ? -27.613 13.792 30.695 1.00 35.19 189 THR A O 1
ATOM 1378 N N . THR A 1 190 ? -25.511 14.124 29.970 1.00 27.45 190 THR A N 1
ATOM 1379 C CA . THR A 1 190 ? -25.746 13.842 28.560 1.00 27.45 190 THR A CA 1
ATOM 1380 C C . THR A 1 190 ? -26.162 12.377 28.438 1.00 27.45 190 THR A C 1
ATOM 1382 O O . THR A 1 190 ? -25.323 11.481 28.472 1.00 27.45 190 THR A O 1
ATOM 1385 N N . VAL A 1 191 ? -27.466 12.117 28.345 1.00 35.75 191 VAL A N 1
ATOM 1386 C CA . VAL A 1 191 ? -27.990 10.812 27.940 1.00 35.75 191 VAL A CA 1
ATOM 1387 C C . VAL A 1 191 ? -27.781 10.724 26.435 1.00 35.75 191 VAL A C 1
ATOM 1389 O O . VAL A 1 191 ? -28.625 11.142 25.645 1.00 35.75 191 VAL A O 1
ATOM 1392 N N . THR A 1 192 ? -26.605 10.250 26.031 1.00 34.97 192 THR A N 1
ATOM 1393 C CA . THR A 1 192 ? -26.352 9.904 24.634 1.00 34.97 192 THR A CA 1
ATOM 1394 C C . THR A 1 192 ? -27.125 8.624 24.334 1.00 34.97 192 THR A C 1
ATOM 1396 O O . THR A 1 192 ? -26.941 7.603 24.997 1.00 34.97 192 THR A O 1
ATOM 1399 N N . SER A 1 193 ? -28.038 8.724 23.370 1.00 38.06 193 SER A N 1
ATOM 1400 C CA . SER A 1 193 ? -28.862 7.647 22.825 1.00 38.06 193 SER A CA 1
ATOM 1401 C C . SER A 1 193 ? -28.065 6.358 22.605 1.00 38.06 193 SER A C 1
ATOM 1403 O O . SER A 1 193 ? -26.906 6.389 22.192 1.00 38.06 193 SER A O 1
ATOM 1405 N N . GLY A 1 194 ? -28.701 5.215 22.891 1.00 39.00 194 GLY A N 1
ATOM 1406 C CA . GLY A 1 194 ? -28.115 3.885 22.731 1.00 39.00 194 GLY A CA 1
ATOM 1407 C C . GLY A 1 194 ? -27.451 3.729 21.365 1.00 39.00 194 GLY A C 1
ATOM 1408 O O . GLY A 1 194 ? -28.124 3.742 20.337 1.00 39.00 194 GLY A O 1
ATOM 1409 N N . GLY A 1 195 ? -26.122 3.622 21.375 1.00 38.22 195 GLY A N 1
ATOM 1410 C CA . GLY A 1 195 ? -25.320 3.552 20.164 1.00 38.22 195 GLY A CA 1
ATOM 1411 C C . GLY A 1 195 ? -25.639 2.301 19.352 1.00 38.22 195 GLY A C 1
ATOM 1412 O O . GLY A 1 195 ? -25.519 1.174 19.844 1.00 38.22 195 GLY A O 1
ATOM 1413 N N . ALA A 1 196 ? -26.009 2.520 18.093 1.00 40.78 196 ALA A N 1
ATOM 1414 C CA . ALA A 1 196 ? -25.850 1.555 17.021 1.00 40.78 196 ALA A CA 1
ATOM 1415 C C . ALA A 1 196 ? -24.413 1.002 17.068 1.00 40.78 196 ALA A C 1
ATOM 1417 O O . ALA A 1 196 ? -23.451 1.769 17.073 1.00 40.78 196 ALA A O 1
ATOM 1418 N N . THR A 1 197 ? -24.258 -0.319 17.180 1.00 42.00 197 THR A N 1
ATOM 1419 C CA . THR A 1 197 ? -22.924 -0.934 17.136 1.00 42.00 197 THR A CA 1
ATOM 1420 C C . THR A 1 197 ? -22.660 -1.240 15.667 1.00 42.00 197 THR A C 1
ATOM 1422 O O . THR A 1 197 ? -23.321 -2.108 15.104 1.00 42.00 197 THR A O 1
ATOM 1425 N N . ALA A 1 198 ? -21.776 -0.478 15.023 1.00 40.75 198 ALA A N 1
ATOM 1426 C CA . ALA A 1 198 ? -21.331 -0.797 13.673 1.00 40.75 198 ALA A CA 1
ATOM 1427 C C . ALA A 1 198 ? -20.615 -2.154 13.722 1.00 40.75 198 ALA A C 1
ATOM 1429 O O . ALA A 1 198 ? -19.614 -2.297 14.426 1.00 40.75 198 ALA A O 1
ATOM 1430 N N . ALA A 1 199 ? -21.135 -3.152 13.009 1.00 42.84 199 ALA A N 1
ATOM 1431 C CA . ALA A 1 199 ? -20.471 -4.438 12.829 1.00 42.84 199 ALA A CA 1
ATOM 1432 C C . ALA A 1 199 ? -19.361 -4.295 11.773 1.00 42.84 199 ALA A C 1
ATOM 1434 O O . ALA A 1 199 ? -19.440 -4.874 10.696 1.00 42.84 199 ALA A O 1
ATOM 1435 N N . GLY A 1 200 ? -18.360 -3.467 12.085 1.00 47.09 200 GLY A N 1
ATOM 1436 C CA . GLY A 1 200 ? -17.128 -3.347 11.311 1.00 47.09 200 GLY A CA 1
ATOM 1437 C C . GLY A 1 200 ? -16.388 -4.681 11.224 1.00 47.09 200 GLY A C 1
ATOM 1438 O O . GLY A 1 200 ? -16.469 -5.499 12.144 1.00 47.09 200 GLY A O 1
ATOM 1439 N N . THR A 1 201 ? -15.626 -4.886 10.147 1.00 46.62 201 THR A N 1
ATOM 1440 C CA . THR A 1 201 ? -14.620 -5.957 10.055 1.00 46.62 201 THR A CA 1
ATOM 1441 C C . THR A 1 201 ? -13.768 -5.985 11.323 1.00 46.62 201 THR A C 1
ATOM 1443 O O . THR A 1 201 ? -13.387 -4.928 11.831 1.00 46.62 201 THR A O 1
ATOM 1446 N N . ALA A 1 202 ? -13.461 -7.186 11.830 1.00 51.22 202 ALA A N 1
ATOM 1447 C CA . ALA A 1 202 ? -12.488 -7.344 12.906 1.00 51.22 202 ALA A CA 1
ATOM 1448 C C . ALA A 1 202 ? -11.228 -6.558 12.535 1.00 51.22 202 ALA A C 1
ATOM 1450 O O . ALA A 1 202 ? -10.730 -6.685 11.415 1.00 51.22 202 ALA A O 1
ATOM 1451 N N . ALA A 1 203 ? -10.766 -5.697 13.435 1.00 59.03 203 ALA A N 1
ATOM 1452 C CA . ALA A 1 203 ? -9.649 -4.832 13.120 1.00 59.03 203 ALA A CA 1
ATOM 1453 C C . ALA A 1 203 ? -8.451 -5.665 12.640 1.00 59.03 203 ALA A C 1
ATOM 1455 O O . ALA A 1 203 ? -8.122 -6.695 13.233 1.00 59.03 203 ALA A O 1
ATOM 1456 N N . VAL A 1 204 ? -7.826 -5.245 11.537 1.00 64.12 204 VAL A N 1
ATOM 1457 C CA . VAL A 1 204 ? -6.618 -5.904 11.035 1.00 64.12 204 VAL A CA 1
ATOM 1458 C C . VAL A 1 204 ? -5.542 -5.698 12.084 1.00 64.12 204 VAL A C 1
ATOM 1460 O O . VAL A 1 204 ? -5.129 -4.566 12.306 1.00 64.12 204 VAL A O 1
ATOM 1463 N N . GLN A 1 205 ? -5.120 -6.775 12.744 1.00 75.56 205 GLN A N 1
ATOM 1464 C CA . GLN A 1 205 ? -4.088 -6.715 13.767 1.00 75.56 205 GLN A CA 1
ATOM 1465 C C . GLN A 1 205 ? -2.832 -6.056 13.202 1.00 75.56 205 GLN A C 1
ATOM 1467 O O . GLN A 1 205 ? -2.364 -6.404 12.117 1.00 75.56 205 GLN A O 1
ATOM 1472 N N . THR A 1 206 ? -2.280 -5.116 13.954 1.00 79.88 206 THR A N 1
ATOM 1473 C CA . THR A 1 206 ? -1.069 -4.411 13.557 1.00 79.88 206 THR A CA 1
ATOM 1474 C C . THR A 1 206 ? 0.073 -4.802 14.466 1.00 79.88 206 THR A C 1
ATOM 1476 O O . THR A 1 206 ? -0.061 -4.762 15.692 1.00 79.88 206 THR A O 1
ATOM 1479 N N . VAL A 1 207 ? 1.186 -5.181 13.849 1.00 83.38 207 VAL A N 1
ATOM 1480 C CA . VAL A 1 207 ? 2.356 -5.721 14.534 1.00 83.38 207 VAL A CA 1
ATOM 1481 C C . VAL A 1 207 ? 3.555 -4.809 14.310 1.00 83.38 207 VAL A C 1
ATOM 1483 O O . VAL A 1 207 ? 3.829 -4.370 13.189 1.00 83.38 207 VAL A O 1
ATOM 1486 N N . VAL A 1 208 ? 4.270 -4.543 15.396 1.00 85.81 208 VAL A N 1
ATOM 1487 C CA . VAL A 1 208 ? 5.519 -3.790 15.424 1.00 85.81 208 VAL A CA 1
ATOM 1488 C C . VAL A 1 208 ? 6.564 -4.608 16.165 1.00 85.81 208 VAL A C 1
ATOM 1490 O O . VAL A 1 208 ? 6.291 -5.183 17.214 1.00 85.81 208 VAL A O 1
ATOM 1493 N N . ASN A 1 209 ? 7.771 -4.623 15.626 1.00 87.69 209 ASN A N 1
ATOM 1494 C CA . ASN A 1 209 ? 8.918 -5.318 16.170 1.00 87.69 209 ASN A CA 1
ATOM 1495 C C . ASN A 1 209 ? 9.908 -4.305 16.747 1.00 87.69 209 ASN A C 1
ATOM 1497 O O . ASN A 1 209 ? 10.283 -3.346 16.076 1.00 87.69 209 ASN A O 1
ATOM 1501 N N . LEU A 1 210 ? 10.335 -4.532 17.985 1.00 87.19 210 LEU A N 1
ATOM 1502 C CA . LEU A 1 210 ? 11.436 -3.825 18.626 1.00 87.19 210 LEU A CA 1
ATOM 1503 C C . LEU A 1 210 ? 12.578 -4.819 18.810 1.00 87.19 210 LEU A C 1
ATOM 1505 O O . LEU A 1 210 ? 12.489 -5.731 19.629 1.00 87.19 210 LEU A O 1
ATOM 1509 N N . GLU A 1 211 ? 13.645 -4.659 18.045 1.00 87.94 211 GLU A N 1
ATOM 1510 C CA . GLU A 1 211 ? 14.851 -5.472 18.169 1.00 87.94 211 GLU A CA 1
ATOM 1511 C C . GLU A 1 211 ? 15.888 -4.707 18.988 1.00 87.94 211 GLU A C 1
ATOM 1513 O O . GLU A 1 211 ? 16.255 -3.586 18.640 1.00 87.94 211 GLU A O 1
ATOM 1518 N N . PHE A 1 212 ? 16.345 -5.283 20.100 1.00 84.75 212 PHE A N 1
ATOM 1519 C CA . PHE A 1 212 ? 17.355 -4.639 20.938 1.00 84.75 212 PHE A CA 1
ATOM 1520 C C . PHE A 1 212 ? 18.734 -5.126 20.505 1.00 84.75 212 PHE A C 1
ATOM 1522 O O . PHE A 1 212 ? 19.005 -6.325 20.522 1.00 84.75 212 PHE A O 1
ATOM 1529 N N . LEU A 1 213 ? 19.613 -4.195 20.137 1.00 79.44 213 LEU A N 1
ATOM 1530 C CA . LEU A 1 213 ? 20.919 -4.533 19.561 1.00 79.44 213 LEU A CA 1
ATOM 1531 C C . LEU A 1 213 ? 21.972 -4.877 20.628 1.00 79.44 213 LEU A C 1
ATOM 1533 O O . LEU A 1 213 ? 23.012 -5.448 20.306 1.00 79.44 213 LEU A O 1
ATOM 1537 N N . ASN A 1 214 ? 21.721 -4.547 21.899 1.00 75.50 214 ASN A N 1
ATOM 1538 C CA . ASN A 1 214 ? 22.631 -4.849 23.002 1.00 75.50 214 ASN A CA 1
ATOM 1539 C C . ASN A 1 214 ? 22.152 -6.072 23.801 1.00 75.50 214 ASN A C 1
ATOM 1541 O O . ASN A 1 214 ? 21.017 -6.122 24.271 1.00 75.50 214 ASN A O 1
ATOM 1545 N N . ASN A 1 215 ? 23.049 -7.044 23.984 1.00 68.75 215 ASN A N 1
ATOM 1546 C CA . ASN A 1 215 ? 22.776 -8.336 24.620 1.00 68.75 215 ASN A CA 1
ATOM 1547 C C . ASN A 1 215 ? 23.303 -8.419 26.073 1.00 68.75 215 ASN A C 1
ATOM 1549 O O . ASN A 1 215 ? 23.351 -9.493 26.660 1.00 68.75 215 ASN A O 1
ATOM 1553 N N . SER A 1 216 ? 23.768 -7.306 26.655 1.00 66.06 216 SER A N 1
ATOM 1554 C CA . SER A 1 216 ? 24.587 -7.338 27.882 1.00 66.06 216 SER A CA 1
ATOM 1555 C C . SER A 1 216 ? 23.805 -7.249 29.201 1.00 66.06 216 SER A C 1
ATOM 1557 O O . SER A 1 216 ? 24.430 -7.246 30.259 1.00 66.06 216 SER A O 1
ATOM 1559 N N . GLY A 1 217 ? 22.470 -7.132 29.181 1.00 66.25 217 GLY A N 1
ATOM 1560 C CA . GLY A 1 217 ? 21.617 -7.155 30.384 1.00 66.25 217 GLY A CA 1
ATOM 1561 C C . GLY A 1 217 ? 21.769 -5.989 31.372 1.00 66.25 217 GLY A C 1
ATOM 1562 O O . GLY A 1 217 ? 21.066 -5.947 32.381 1.00 66.25 217 GLY A O 1
ATOM 1563 N N . GLN A 1 218 ? 22.676 -5.048 31.107 1.00 68.69 218 GLN A N 1
ATOM 1564 C CA . GLN A 1 218 ? 23.009 -3.936 32.004 1.00 68.69 218 GLN A CA 1
ATOM 1565 C C . GLN A 1 218 ? 22.263 -2.642 31.673 1.00 68.69 218 GLN A C 1
ATOM 1567 O O . GLN A 1 218 ? 22.224 -1.735 32.502 1.00 68.69 218 GLN A O 1
ATOM 1572 N N . ASP A 1 219 ? 21.654 -2.559 30.493 1.00 76.25 219 ASP A N 1
ATOM 1573 C CA . ASP A 1 219 ? 21.077 -1.316 30.000 1.00 76.25 219 ASP A CA 1
ATOM 1574 C C . ASP A 1 219 ? 19.598 -1.216 30.343 1.00 76.25 219 ASP A C 1
ATOM 1576 O O . ASP A 1 219 ? 18.791 -2.094 30.032 1.00 76.25 219 ASP A O 1
ATOM 1580 N N . ALA A 1 220 ? 19.253 -0.124 31.019 1.00 83.88 220 ALA A N 1
ATOM 1581 C CA . ALA A 1 220 ? 17.886 0.196 31.376 1.00 83.88 220 ALA A CA 1
ATOM 1582 C C . ALA A 1 220 ? 17.218 0.999 30.253 1.00 83.88 220 ALA A C 1
ATOM 1584 O O . ALA A 1 220 ? 17.715 2.057 29.859 1.00 83.88 220 ALA A O 1
ATOM 1585 N N . TYR A 1 221 ? 16.063 0.528 29.788 1.00 86.88 221 TYR A N 1
ATOM 1586 C CA . TYR A 1 221 ? 15.268 1.166 28.741 1.00 86.88 221 TYR A CA 1
ATOM 1587 C C . TYR A 1 221 ? 14.051 1.876 29.339 1.00 86.88 221 TYR A C 1
ATOM 1589 O O . TYR A 1 221 ? 13.445 1.424 30.314 1.00 86.88 221 TYR A O 1
ATOM 1597 N N . THR A 1 222 ? 13.677 3.001 28.740 1.00 87.25 222 THR A N 1
ATOM 1598 C CA . THR A 1 222 ? 12.456 3.751 29.035 1.00 87.25 222 THR A CA 1
ATOM 1599 C C . THR A 1 222 ? 11.813 4.139 27.718 1.00 87.25 222 THR A C 1
ATOM 1601 O O . THR A 1 222 ? 12.440 4.783 26.890 1.00 87.25 222 THR A O 1
ATOM 1604 N N . PHE A 1 223 ? 10.561 3.763 27.510 1.00 88.69 223 PHE A N 1
ATOM 1605 C CA . PHE A 1 223 ? 9.774 4.214 26.366 1.00 88.69 223 PHE A CA 1
ATOM 1606 C C . PHE A 1 223 ? 8.292 4.007 26.650 1.00 88.69 223 PHE A C 1
ATOM 1608 O O . PHE A 1 223 ? 7.906 3.257 27.552 1.00 88.69 223 PHE A O 1
ATOM 1615 N N . LYS A 1 224 ? 7.455 4.682 25.867 1.00 88.38 224 LYS A N 1
ATOM 1616 C CA . LYS A 1 224 ? 6.003 4.539 25.891 1.00 88.38 224 LYS A CA 1
ATOM 1617 C C . LYS A 1 224 ? 5.526 4.021 24.548 1.00 88.38 224 LYS A C 1
ATOM 1619 O O . LYS A 1 224 ? 5.772 4.661 23.529 1.00 88.38 224 LYS A O 1
ATOM 1624 N N . VAL A 1 225 ? 4.810 2.909 24.566 1.00 87.62 225 VAL A N 1
ATOM 1625 C CA . VAL A 1 225 ? 4.057 2.394 23.426 1.00 87.62 225 VAL A CA 1
ATOM 1626 C C . VAL A 1 225 ? 2.638 2.931 23.523 1.00 87.62 225 VAL A C 1
ATOM 1628 O O . VAL A 1 225 ? 1.994 2.787 24.561 1.00 87.62 225 VAL A O 1
ATOM 1631 N N . VAL A 1 226 ? 2.169 3.582 22.466 1.00 84.81 226 VAL A N 1
ATOM 1632 C CA . VAL A 1 226 ? 0.872 4.256 22.408 1.00 84.81 226 VAL A CA 1
ATOM 1633 C C . VAL A 1 226 ? 0.035 3.628 21.303 1.00 84.81 226 VAL A C 1
ATOM 1635 O O . VAL A 1 226 ? 0.463 3.582 20.150 1.00 84.81 226 VAL A O 1
ATOM 1638 N N . ASP A 1 227 ? -1.167 3.173 21.645 1.00 84.50 227 ASP A N 1
ATOM 1639 C CA . ASP A 1 227 ? -2.193 2.852 20.656 1.00 84.50 227 ASP A CA 1
ATOM 1640 C C . ASP A 1 227 ? -2.883 4.148 20.226 1.00 84.50 227 ASP A C 1
ATOM 1642 O O . ASP A 1 227 ? -3.598 4.776 21.005 1.00 84.50 227 ASP A O 1
ATOM 1646 N N . SER A 1 228 ? -2.685 4.549 18.974 1.00 75.31 228 SER A N 1
ATOM 1647 C CA . SER A 1 228 ? -3.254 5.787 18.433 1.00 75.31 228 SER A CA 1
ATOM 1648 C C . SER A 1 228 ? -4.783 5.751 18.332 1.00 75.31 228 SER A C 1
ATOM 1650 O O . SER A 1 228 ? -5.405 6.809 18.271 1.00 75.31 228 SER A O 1
ATOM 1652 N N . ASN A 1 229 ? -5.399 4.562 18.326 1.00 73.75 229 ASN A N 1
ATOM 1653 C CA . ASN A 1 229 ? -6.853 4.433 18.223 1.00 73.75 229 ASN A CA 1
ATOM 1654 C C . ASN A 1 229 ? -7.537 4.604 19.581 1.00 73.75 229 ASN A C 1
ATOM 1656 O O . ASN A 1 229 ? -8.533 5.317 19.683 1.00 73.75 229 ASN A O 1
ATOM 1660 N N . SER A 1 230 ? -7.026 3.939 20.619 1.00 72.19 230 SER A N 1
ATOM 1661 C CA . SER A 1 230 ? -7.610 3.994 21.965 1.00 72.19 230 SER A CA 1
ATOM 1662 C C . SER A 1 230 ? -6.978 5.058 22.868 1.00 72.19 230 SER A C 1
ATOM 1664 O O . SER A 1 230 ? -7.555 5.403 23.894 1.00 72.19 230 SER A O 1
ATOM 1666 N N . GLY A 1 231 ? -5.797 5.577 22.522 1.00 75.25 231 GLY A N 1
ATOM 1667 C CA . GLY A 1 231 ? -4.989 6.423 23.402 1.00 75.25 231 GLY A CA 1
ATOM 1668 C C . GLY A 1 231 ? -4.348 5.661 24.570 1.00 75.25 231 GLY A C 1
ATOM 1669 O O . GLY A 1 231 ? -3.755 6.291 25.446 1.00 75.25 231 GLY A O 1
ATOM 1670 N N . LEU A 1 232 ? -4.466 4.327 24.606 1.00 84.44 232 LEU A N 1
ATOM 1671 C CA . LEU A 1 232 ? -3.854 3.481 25.627 1.00 84.44 232 LEU A CA 1
ATOM 1672 C C . LEU A 1 232 ? -2.328 3.587 25.559 1.00 84.44 232 LEU A C 1
ATOM 1674 O O . LEU A 1 232 ? -1.741 3.487 24.480 1.00 84.44 232 LEU A O 1
ATOM 1678 N N . THR A 1 233 ? -1.684 3.726 26.717 1.00 84.75 233 THR A N 1
ATOM 1679 C CA . THR A 1 233 ? -0.223 3.776 26.816 1.00 84.75 233 THR A CA 1
ATOM 1680 C C . THR A 1 233 ? 0.312 2.645 27.682 1.00 84.75 233 THR A C 1
ATOM 1682 O O . THR A 1 233 ? -0.108 2.511 28.829 1.00 84.75 233 THR A O 1
ATOM 1685 N N . ALA A 1 234 ? 1.286 1.897 27.171 1.00 87.00 234 ALA A N 1
ATOM 1686 C CA . ALA A 1 234 ? 2.113 0.976 27.944 1.00 87.00 234 ALA A CA 1
ATOM 1687 C C . ALA A 1 234 ? 3.515 1.578 28.087 1.00 87.00 234 ALA A C 1
ATOM 1689 O O . ALA A 1 234 ? 4.130 1.961 27.093 1.00 87.00 234 ALA A O 1
ATOM 1690 N N . GLN A 1 235 ? 4.017 1.705 29.310 1.00 88.19 235 GLN A N 1
ATOM 1691 C CA . GLN A 1 235 ? 5.285 2.362 29.598 1.00 88.19 235 GLN A CA 1
ATOM 1692 C C . GLN A 1 235 ? 6.248 1.426 30.322 1.00 88.19 235 GLN A C 1
ATOM 1694 O O . GLN A 1 235 ? 5.904 0.802 31.323 1.00 88.19 235 GLN A O 1
ATOM 1699 N N . VAL A 1 236 ? 7.499 1.449 29.874 1.00 87.62 236 VAL A N 1
ATOM 1700 C CA . VAL A 1 236 ? 8.649 0.964 30.638 1.00 87.62 236 VAL A CA 1
ATOM 1701 C C . VAL A 1 236 ? 9.411 2.167 31.169 1.00 87.62 236 VAL A C 1
ATOM 1703 O O . VAL A 1 236 ? 9.565 3.159 30.456 1.00 87.62 236 VAL A O 1
ATOM 1706 N N . THR A 1 237 ? 9.868 2.106 32.420 1.00 86.62 237 THR A N 1
ATOM 1707 C CA . THR A 1 237 ? 10.698 3.156 33.028 1.00 86.62 237 THR A CA 1
ATOM 1708 C C . THR A 1 237 ? 11.892 2.524 33.726 1.00 86.62 237 THR A C 1
ATOM 1710 O O . THR A 1 237 ? 11.740 1.938 34.794 1.00 86.62 237 THR A O 1
ATOM 1713 N N . GLY A 1 238 ? 13.070 2.653 33.118 1.00 81.94 238 GLY A N 1
ATOM 1714 C CA . GLY A 1 238 ? 14.336 2.203 33.691 1.00 81.94 238 GLY A CA 1
ATOM 1715 C C . GLY A 1 238 ? 14.419 0.694 33.935 1.00 81.94 238 GLY A C 1
ATOM 1716 O O . GLY A 1 238 ? 14.996 0.288 34.940 1.00 81.94 238 GLY A O 1
ATOM 1717 N N . LEU A 1 239 ? 13.842 -0.128 33.052 1.00 86.19 239 LEU A N 1
ATOM 1718 C CA . LEU A 1 239 ? 13.875 -1.587 33.186 1.00 86.19 239 LEU A CA 1
ATOM 1719 C C . LEU A 1 239 ? 14.986 -2.184 32.325 1.00 86.19 239 LEU A C 1
ATOM 1721 O O . LEU A 1 239 ? 15.126 -1.818 31.158 1.00 86.19 239 LEU A O 1
ATOM 1725 N N . THR A 1 240 ? 15.754 -3.107 32.895 1.00 85.62 240 THR A N 1
ATOM 1726 C CA . THR A 1 240 ? 16.812 -3.821 32.180 1.00 85.62 240 THR A CA 1
ATOM 1727 C C . THR A 1 240 ? 16.254 -5.029 31.435 1.00 85.62 240 THR A C 1
ATOM 1729 O O . THR A 1 240 ? 15.327 -5.690 31.909 1.00 85.62 240 THR A O 1
ATOM 1732 N N . VAL A 1 241 ? 16.831 -5.334 30.273 1.00 85.25 241 VAL A N 1
ATOM 1733 C CA . VAL A 1 241 ? 16.557 -6.574 29.538 1.00 85.25 241 VAL A CA 1
ATOM 1734 C C . VAL A 1 241 ? 17.869 -7.240 29.135 1.00 85.25 241 VAL A C 1
ATOM 1736 O O . VAL A 1 241 ? 18.721 -6.635 28.490 1.00 85.25 241 VAL A O 1
ATOM 1739 N N . ASP A 1 242 ? 18.036 -8.489 29.556 1.00 85.56 242 ASP A N 1
ATOM 1740 C CA . ASP A 1 242 ? 19.113 -9.383 29.139 1.00 85.56 242 ASP A CA 1
ATOM 1741 C C . ASP A 1 242 ? 18.567 -10.362 28.095 1.00 85.56 242 ASP A C 1
ATOM 1743 O O . ASP A 1 242 ? 17.750 -11.229 28.416 1.00 85.56 242 ASP A O 1
ATOM 1747 N N . MET A 1 243 ? 19.013 -10.227 26.844 1.00 82.94 243 MET A N 1
ATOM 1748 C CA . MET A 1 243 ? 18.529 -11.062 25.742 1.00 82.94 243 MET A CA 1
ATOM 1749 C C . MET A 1 243 ? 19.013 -12.518 25.840 1.00 82.94 243 MET A C 1
ATOM 1751 O O . MET A 1 243 ? 18.351 -13.420 25.310 1.00 82.94 243 MET A O 1
ATOM 1755 N N . THR A 1 244 ? 20.070 -12.786 26.619 1.00 82.06 244 THR A N 1
ATOM 1756 C CA . THR A 1 244 ? 20.556 -14.146 26.903 1.00 82.06 244 THR A CA 1
ATOM 1757 C C . THR A 1 244 ? 19.739 -14.876 27.973 1.00 82.06 244 THR A C 1
ATOM 1759 O O . THR A 1 244 ? 19.796 -16.106 28.059 1.00 82.06 244 THR A O 1
ATOM 1762 N N . ASN A 1 245 ? 18.953 -14.151 28.776 1.00 84.56 245 ASN A N 1
ATOM 1763 C CA . ASN A 1 245 ? 18.242 -14.693 29.929 1.00 84.56 245 ASN A CA 1
ATOM 1764 C C . ASN A 1 245 ? 16.720 -14.646 29.739 1.00 84.56 245 ASN A C 1
ATOM 1766 O O . ASN A 1 245 ? 16.099 -13.583 29.782 1.00 84.56 245 ASN A O 1
ATOM 1770 N N . SER A 1 246 ? 16.088 -15.817 29.618 1.00 85.19 246 SER A N 1
ATOM 1771 C CA . SER A 1 246 ? 14.631 -15.923 29.465 1.00 85.19 246 SER A CA 1
ATOM 1772 C C . SER A 1 246 ? 13.853 -15.283 30.616 1.00 85.19 246 SER A C 1
ATOM 1774 O O . SER A 1 246 ? 12.860 -14.617 30.363 1.00 85.19 246 SER A O 1
ATOM 1776 N N . VAL A 1 247 ? 14.332 -15.378 31.860 1.00 87.25 247 VAL A N 1
ATOM 1777 C CA . VAL A 1 247 ? 13.658 -14.771 33.023 1.00 87.25 247 VAL A CA 1
ATOM 1778 C C . VAL A 1 247 ? 13.655 -13.245 32.928 1.00 87.25 247 VAL A C 1
ATOM 1780 O O . VAL A 1 247 ? 12.688 -12.601 33.332 1.00 87.25 247 VAL A O 1
ATOM 1783 N N . SER A 1 248 ? 14.720 -12.653 32.377 1.00 87.81 248 SER A N 1
ATOM 1784 C CA . SER A 1 248 ? 14.770 -11.208 32.146 1.00 87.81 248 SER A CA 1
ATOM 1785 C C . SER A 1 248 ? 13.798 -10.781 31.049 1.00 87.81 248 SER A C 1
ATOM 1787 O O . SER A 1 248 ? 13.154 -9.743 31.196 1.00 87.81 248 SER A O 1
ATOM 1789 N N . LYS A 1 249 ? 13.679 -11.574 29.976 1.00 86.38 249 LYS A N 1
ATOM 1790 C CA . LYS A 1 249 ? 12.716 -11.336 28.893 1.00 86.38 249 LYS A CA 1
ATOM 1791 C C . LYS A 1 249 ? 11.279 -11.434 29.397 1.00 86.38 249 LYS A C 1
ATOM 1793 O O . LYS A 1 249 ? 10.511 -10.495 29.204 1.00 86.38 249 LYS A O 1
ATOM 1798 N N . ASP A 1 250 ? 10.962 -12.484 30.150 1.00 87.25 250 ASP A N 1
ATOM 1799 C CA . ASP A 1 250 ? 9.642 -12.688 30.755 1.00 87.25 250 ASP A CA 1
ATOM 1800 C C . ASP A 1 250 ? 9.277 -11.542 31.715 1.00 87.25 250 ASP A C 1
ATOM 1802 O O . ASP A 1 250 ? 8.145 -11.061 31.717 1.00 87.25 250 ASP A O 1
ATOM 1806 N N . ALA A 1 251 ? 10.233 -11.055 32.516 1.00 88.75 251 ALA A N 1
ATOM 1807 C CA . ALA A 1 251 ? 10.010 -9.926 33.419 1.00 88.75 251 ALA A CA 1
ATOM 1808 C C . ALA A 1 251 ? 9.758 -8.608 32.665 1.00 88.75 251 ALA A C 1
ATOM 1810 O O . ALA A 1 251 ? 8.892 -7.826 33.066 1.00 88.75 251 ALA A O 1
ATOM 1811 N N . PHE A 1 252 ? 10.489 -8.366 31.573 1.00 89.31 252 PHE A N 1
ATOM 1812 C CA . PHE A 1 252 ? 10.314 -7.182 30.731 1.00 89.31 252 PHE A CA 1
ATOM 1813 C C . PHE A 1 252 ? 8.966 -7.198 30.002 1.00 89.31 252 PHE A C 1
ATOM 1815 O O . PHE A 1 252 ? 8.227 -6.210 30.017 1.00 89.31 252 PHE A O 1
ATOM 1822 N N . GLU A 1 253 ? 8.609 -8.348 29.432 1.00 90.19 253 GLU A N 1
ATOM 1823 C CA . GLU A 1 253 ? 7.309 -8.602 28.818 1.00 90.19 253 GLU A CA 1
ATOM 1824 C C . GLU A 1 253 ? 6.165 -8.405 29.822 1.00 90.19 253 GLU A C 1
ATOM 1826 O O . GLU A 1 253 ? 5.207 -7.677 29.549 1.00 90.19 253 GLU A O 1
ATOM 1831 N N . ALA A 1 254 ? 6.281 -9.000 31.012 1.00 89.06 254 ALA A N 1
ATOM 1832 C CA . ALA A 1 254 ? 5.281 -8.879 32.065 1.00 89.06 254 ALA A CA 1
ATOM 1833 C C . ALA A 1 254 ? 5.099 -7.426 32.524 1.00 89.06 254 ALA A C 1
ATOM 1835 O O . ALA A 1 254 ? 3.968 -7.006 32.759 1.00 89.06 254 ALA A O 1
ATOM 1836 N N . ALA A 1 255 ? 6.175 -6.639 32.617 1.00 88.69 255 ALA A N 1
ATOM 1837 C CA . ALA A 1 255 ? 6.093 -5.228 32.989 1.00 88.69 255 ALA A CA 1
ATOM 1838 C C . ALA A 1 255 ? 5.330 -4.392 31.947 1.00 88.69 255 ALA A C 1
ATOM 1840 O O . ALA A 1 255 ? 4.479 -3.581 32.315 1.00 88.69 255 ALA A O 1
ATOM 1841 N N . LEU A 1 256 ? 5.584 -4.616 30.653 1.00 89.12 256 LEU A N 1
ATOM 1842 C CA . LEU A 1 256 ? 4.860 -3.954 29.563 1.00 89.12 256 LEU A CA 1
ATOM 1843 C C . LEU A 1 256 ? 3.389 -4.364 29.508 1.00 89.12 256 LEU A C 1
ATOM 1845 O O . LEU A 1 256 ? 2.516 -3.498 29.438 1.00 89.12 256 LEU A O 1
ATOM 1849 N N . ASN A 1 257 ? 3.109 -5.667 29.582 1.00 89.56 257 ASN A N 1
ATOM 1850 C CA . ASN A 1 257 ? 1.744 -6.191 29.585 1.00 89.56 257 ASN A CA 1
ATOM 1851 C C . ASN A 1 257 ? 0.960 -5.720 30.820 1.00 89.56 257 ASN A C 1
ATOM 1853 O O . ASN A 1 257 ? -0.210 -5.358 30.702 1.00 89.56 257 ASN A O 1
ATOM 1857 N N . LEU A 1 258 ? 1.601 -5.645 31.992 1.00 87.62 258 LEU A N 1
ATOM 1858 C CA . LEU A 1 258 ? 1.001 -5.067 33.194 1.00 87.62 258 LEU A CA 1
ATOM 1859 C C . LEU A 1 258 ? 0.750 -3.569 33.020 1.00 87.62 258 LEU A C 1
ATOM 1861 O O . LEU A 1 258 ? -0.329 -3.097 33.365 1.00 87.62 258 LEU A O 1
ATOM 1865 N N . SER A 1 259 ? 1.697 -2.821 32.449 1.00 87.31 259 SER A N 1
ATOM 1866 C CA . SER A 1 259 ? 1.501 -1.396 32.183 1.00 87.31 259 SER A CA 1
ATOM 1867 C C . SER A 1 259 ? 0.325 -1.159 31.229 1.00 87.31 259 SER A C 1
ATOM 1869 O O . SER A 1 259 ? -0.534 -0.333 31.535 1.00 87.31 259 SER A O 1
ATOM 1871 N N . ALA A 1 260 ? 0.217 -1.940 30.149 1.00 85.62 260 ALA A N 1
ATOM 1872 C CA . ALA A 1 260 ? -0.923 -1.908 29.232 1.00 85.62 260 ALA A CA 1
ATOM 1873 C C . ALA A 1 260 ? -2.246 -2.240 29.939 1.00 85.62 260 ALA A C 1
ATOM 1875 O O . ALA A 1 260 ? -3.248 -1.557 29.730 1.00 85.62 260 ALA A O 1
ATOM 1876 N N . ALA A 1 261 ? -2.243 -3.243 30.823 1.00 82.56 261 ALA A N 1
ATOM 1877 C CA . ALA A 1 261 ? -3.409 -3.608 31.621 1.00 82.56 261 ALA A CA 1
ATOM 1878 C C . ALA A 1 261 ? -3.803 -2.513 32.626 1.00 82.56 261 ALA A C 1
ATOM 1880 O O . ALA A 1 261 ? -4.984 -2.274 32.823 1.00 82.56 261 ALA A O 1
ATOM 1881 N N . THR A 1 262 ? -2.846 -1.807 33.233 1.00 81.00 262 THR A N 1
ATOM 1882 C CA . THR A 1 262 ? -3.134 -0.694 34.161 1.00 81.00 262 THR A CA 1
ATOM 1883 C C . THR A 1 262 ? -3.490 0.619 33.463 1.00 81.00 262 THR A C 1
ATOM 1885 O O . THR A 1 262 ? -4.099 1.488 34.079 1.00 81.00 262 THR A O 1
ATOM 1888 N N . GLY A 1 263 ? -3.104 0.789 32.194 1.00 76.62 263 GLY A N 1
ATOM 1889 C CA . GLY A 1 263 ? -3.470 1.951 31.381 1.00 76.62 263 GLY A CA 1
ATOM 1890 C C . GLY A 1 263 ? -4.929 1.926 30.912 1.00 76.62 263 GLY A C 1
ATOM 1891 O O . GLY A 1 263 ? -5.448 2.939 30.439 1.00 76.62 263 GLY A O 1
ATOM 1892 N N . GLN A 1 264 ? -5.589 0.774 31.032 1.00 80.94 264 GLN A N 1
ATOM 1893 C CA . GLN A 1 264 ? -7.013 0.611 30.786 1.00 80.94 264 GLN A CA 1
ATOM 1894 C C . GLN A 1 264 ? -7.832 1.433 31.787 1.00 80.94 264 GLN A C 1
ATOM 1896 O O . GLN A 1 264 ? -7.485 1.557 32.957 1.00 80.94 264 GLN A O 1
ATOM 1901 N N . THR A 1 265 ? -8.937 2.011 31.319 1.00 80.38 265 THR A N 1
ATOM 1902 C CA . THR A 1 265 ? -9.922 2.634 32.206 1.00 80.38 265 THR A CA 1
ATOM 1903 C C . THR A 1 265 ? -11.059 1.656 32.445 1.00 80.38 265 THR A C 1
ATOM 1905 O O . THR A 1 265 ? -11.653 1.165 31.486 1.00 80.38 265 THR A O 1
ATOM 1908 N N . ASP A 1 266 ? -11.396 1.404 33.703 1.00 83.19 266 ASP A N 1
ATOM 1909 C CA . ASP A 1 266 ? -12.501 0.519 34.062 1.00 83.19 266 ASP A CA 1
ATOM 1910 C C . ASP A 1 266 ? -13.853 1.139 33.686 1.00 83.19 266 ASP A C 1
ATOM 1912 O O . ASP A 1 266 ? -14.101 2.332 33.893 1.00 83.19 266 ASP A O 1
ATOM 1916 N N . THR A 1 267 ? -14.772 0.320 33.176 1.00 82.81 267 THR A N 1
ATOM 1917 C CA . THR A 1 267 ? -16.167 0.740 33.011 1.00 82.81 267 THR A CA 1
ATOM 1918 C C . THR A 1 267 ? -16.897 0.495 34.325 1.00 82.81 267 THR A C 1
ATOM 1920 O O . THR A 1 267 ? -16.907 -0.627 34.827 1.00 82.81 267 THR A O 1
ATOM 1923 N N . THR A 1 268 ? -17.540 1.522 34.886 1.00 84.25 268 THR A N 1
ATOM 1924 C CA . THR A 1 268 ? -18.280 1.390 36.149 1.00 84.25 268 THR A CA 1
ATOM 1925 C C . THR A 1 268 ? -19.735 1.832 36.015 1.00 84.25 268 THR A C 1
ATOM 1927 O O . THR A 1 268 ? -20.038 2.845 35.387 1.00 84.25 268 THR A O 1
ATOM 1930 N N . ILE A 1 269 ? -20.647 1.074 36.625 1.00 85.44 269 ILE A N 1
ATOM 1931 C CA . ILE A 1 269 ? -22.048 1.450 36.841 1.00 85.44 269 ILE A CA 1
ATOM 1932 C C . ILE A 1 269 ? -22.280 1.551 38.333 1.00 85.44 269 ILE A C 1
ATOM 1934 O O . ILE A 1 269 ? -22.120 0.564 39.042 1.00 85.44 269 ILE A O 1
ATOM 1938 N N . THR A 1 270 ? -22.753 2.703 38.791 1.00 84.12 270 THR A N 1
ATOM 1939 C CA . THR A 1 270 ? -23.188 2.898 40.176 1.00 84.12 270 THR A CA 1
ATOM 1940 C C . THR A 1 270 ? -24.699 3.074 40.211 1.00 84.12 270 THR A C 1
ATOM 1942 O O . THR A 1 270 ? -25.243 3.855 39.432 1.00 84.12 270 THR A O 1
ATOM 1945 N N . GLY A 1 271 ? -25.378 2.377 41.125 1.00 80.44 271 GLY A N 1
ATOM 1946 C CA . GLY A 1 271 ? -26.826 2.493 41.300 1.00 80.44 271 GLY A CA 1
ATOM 1947 C C . GLY A 1 271 ? -27.309 3.938 41.497 1.00 80.44 271 GLY A C 1
ATOM 1948 O O . GLY A 1 271 ? -26.656 4.762 42.155 1.00 80.44 271 GLY A O 1
ATOM 1949 N N . ALA A 1 272 ? -28.479 4.256 40.940 1.00 75.44 272 ALA A N 1
ATOM 1950 C CA . ALA A 1 272 ? -29.081 5.584 41.039 1.00 75.44 272 ALA A CA 1
ATOM 1951 C C . ALA A 1 272 ? -29.440 5.929 42.496 1.00 75.44 272 ALA A C 1
ATOM 1953 O O . ALA A 1 272 ? -29.133 7.028 42.969 1.00 75.44 272 ALA A O 1
ATOM 1954 N N . ASN A 1 273 ? -29.956 4.948 43.240 1.00 74.44 273 ASN A N 1
ATOM 1955 C CA . ASN A 1 273 ? -30.409 5.094 44.623 1.00 74.44 273 ASN A CA 1
ATOM 1956 C C . ASN A 1 273 ? -29.544 4.290 45.598 1.00 74.44 273 ASN A C 1
ATOM 1958 O O . ASN A 1 273 ? -28.941 3.284 45.230 1.00 74.44 273 ASN A O 1
ATOM 1962 N N . ALA A 1 274 ? -29.489 4.740 46.854 1.00 77.94 274 ALA A N 1
ATOM 1963 C CA . ALA A 1 274 ? -28.872 3.968 47.925 1.00 77.94 274 ALA A CA 1
ATOM 1964 C C . ALA A 1 274 ? -29.722 2.720 48.206 1.00 77.94 274 ALA A C 1
ATOM 1966 O O . ALA A 1 274 ? -30.921 2.801 48.480 1.00 77.94 274 ALA A O 1
ATOM 1967 N N . PHE A 1 275 ? -29.097 1.550 48.138 1.00 79.00 275 PHE A N 1
ATOM 1968 C CA . PHE A 1 275 ? -29.783 0.280 48.363 1.00 79.00 275 PHE A CA 1
ATOM 1969 C C . PHE A 1 275 ? -30.206 0.143 49.835 1.00 79.00 275 PHE A C 1
ATOM 1971 O O . PHE A 1 275 ? -31.331 -0.255 50.135 1.00 79.00 275 PHE A O 1
ATOM 1978 N N . SER A 1 276 ? -29.332 0.583 50.749 1.00 72.25 276 SER A N 1
ATOM 1979 C CA . SER A 1 276 ? -29.548 0.568 52.204 1.00 72.25 276 SER A CA 1
ATOM 1980 C C . SER A 1 276 ? -30.655 1.518 52.684 1.00 72.25 276 SER A C 1
ATOM 1982 O O . SER A 1 276 ? -31.234 1.301 53.737 1.00 72.25 276 SER A O 1
ATOM 1984 N N . SER A 1 277 ? -31.014 2.568 51.937 1.00 69.56 277 SER A N 1
ATOM 1985 C CA . SER A 1 277 ? -32.126 3.450 52.342 1.00 69.56 277 SER A CA 1
ATOM 1986 C C . SER A 1 277 ? -33.502 2.884 51.975 1.00 69.56 277 SER A C 1
ATOM 1988 O O . SER A 1 277 ? -34.509 3.265 52.570 1.00 69.56 277 SER A O 1
ATOM 1990 N N . SER A 1 278 ? -33.550 1.958 51.013 1.00 67.19 278 SER A N 1
ATOM 1991 C CA . SER A 1 278 ? -34.781 1.321 50.518 1.00 67.19 278 SER A CA 1
ATOM 1992 C C . SER A 1 278 ? -35.151 0.048 51.295 1.00 67.19 278 SER A C 1
ATOM 1994 O O . SER A 1 278 ? -36.242 -0.508 51.139 1.00 67.19 278 SER A O 1
ATOM 1996 N N . ILE A 1 279 ? -34.236 -0.436 52.134 1.00 67.06 279 ILE A N 1
ATOM 1997 C CA . ILE A 1 279 ? -34.363 -1.632 52.965 1.00 67.06 279 ILE A CA 1
ATOM 1998 C C . ILE A 1 279 ? -33.961 -1.203 54.374 1.00 67.06 279 ILE A C 1
ATOM 2000 O O . ILE A 1 279 ? -32.913 -0.614 54.534 1.00 67.06 279 ILE A O 1
ATOM 2004 N N . SER A 1 280 ? -34.772 -1.456 55.399 1.00 62.66 280 SER A N 1
ATOM 2005 C CA . SER A 1 280 ? -34.520 -1.026 56.788 1.00 62.66 280 SER A CA 1
ATOM 2006 C C . SER A 1 280 ? -33.283 -1.710 57.426 1.00 62.66 280 SER A C 1
ATOM 2008 O O . SER A 1 280 ? -33.415 -2.500 58.360 1.00 62.66 280 SER A O 1
ATOM 2010 N N . GLY A 1 281 ? -32.073 -1.435 56.935 1.00 69.25 281 GLY A N 1
ATOM 2011 C CA . GLY A 1 281 ? -30.801 -1.984 57.412 1.00 69.25 281 GLY A CA 1
ATOM 2012 C C . GLY A 1 281 ? -30.498 -3.403 56.922 1.00 69.25 281 GLY A C 1
ATOM 2013 O O . GLY A 1 281 ? -29.453 -3.624 56.312 1.00 69.25 281 GLY A O 1
ATOM 2014 N N . THR A 1 282 ? -31.391 -4.365 57.164 1.00 76.62 282 THR A N 1
ATOM 2015 C CA . THR A 1 282 ? -31.202 -5.763 56.743 1.00 76.62 282 THR A CA 1
ATOM 2016 C C . THR A 1 282 ? -32.382 -6.291 55.937 1.00 76.62 282 THR A C 1
ATOM 2018 O O . THR A 1 282 ? -33.527 -5.855 56.088 1.00 76.62 282 THR A O 1
ATOM 2021 N N . LEU A 1 283 ? -32.080 -7.198 55.009 1.00 83.88 283 LEU A N 1
ATOM 2022 C CA . LEU A 1 283 ? -33.043 -7.798 54.101 1.00 83.88 283 LEU A CA 1
ATOM 2023 C C . LEU A 1 283 ? -33.433 -9.193 54.591 1.00 83.88 283 LEU A C 1
ATOM 2025 O O . LEU A 1 283 ? -32.592 -10.083 54.691 1.00 83.88 283 LEU A O 1
ATOM 2029 N N . ASP A 1 284 ? -34.723 -9.386 54.841 1.00 85.81 284 ASP A N 1
ATOM 2030 C CA . ASP A 1 284 ? -35.297 -10.696 55.139 1.00 85.81 284 ASP A CA 1
ATOM 2031 C C . ASP A 1 284 ? -35.649 -11.424 53.832 1.00 85.81 284 ASP A C 1
ATOM 2033 O O . ASP A 1 284 ? -36.606 -11.053 53.141 1.00 85.81 284 ASP A O 1
ATOM 2037 N N . LEU A 1 285 ? -34.871 -12.457 53.497 1.00 83.44 285 LEU A N 1
ATOM 2038 C CA . LEU A 1 285 ? -35.065 -13.313 52.324 1.00 83.44 285 LEU A CA 1
ATOM 2039 C C . LEU A 1 285 ? -36.060 -14.457 52.570 1.00 83.44 285 LEU A C 1
ATOM 2041 O O . LEU A 1 285 ? -36.320 -15.236 51.656 1.00 83.44 285 LEU A O 1
ATOM 2045 N N . THR A 1 286 ? -36.647 -14.575 53.764 1.00 81.69 286 THR A N 1
ATOM 2046 C CA . THR A 1 286 ? -37.768 -15.498 54.011 1.00 81.69 286 THR A CA 1
ATOM 2047 C C . THR A 1 286 ? -39.097 -14.906 53.530 1.00 81.69 286 THR A C 1
ATOM 2049 O O . THR A 1 286 ? -40.019 -15.640 53.167 1.00 81.69 286 THR A O 1
ATOM 2052 N N . ASN A 1 287 ? -39.178 -13.576 53.423 1.00 83.88 287 ASN A N 1
ATOM 2053 C CA . ASN A 1 287 ? -40.352 -12.865 52.936 1.00 83.88 287 ASN A CA 1
ATOM 2054 C C . ASN A 1 287 ? -40.381 -12.768 51.400 1.00 83.88 287 ASN A C 1
ATOM 2056 O O . ASN A 1 287 ? -39.559 -12.091 50.781 1.00 83.88 287 ASN A O 1
ATOM 2060 N N . SER A 1 288 ? -41.405 -13.368 50.788 1.00 83.69 288 SER A N 1
ATOM 2061 C CA . SER A 1 288 ? -41.623 -13.339 49.333 1.00 83.69 288 SER A CA 1
ATOM 2062 C C . SER A 1 288 ? -41.713 -11.944 48.706 1.00 83.69 288 SER A C 1
ATOM 2064 O O . SER A 1 288 ? -41.328 -11.776 47.549 1.00 83.69 288 SER A O 1
ATOM 2066 N N . ALA A 1 289 ? -42.127 -10.923 49.463 1.00 83.12 289 ALA A N 1
ATOM 2067 C CA . ALA A 1 289 ? -42.173 -9.540 48.987 1.00 83.12 289 ALA A CA 1
ATOM 2068 C C . ALA A 1 289 ? -40.778 -8.943 48.715 1.00 83.12 289 ALA A C 1
ATOM 2070 O O . ALA A 1 289 ? -40.658 -7.978 47.968 1.00 83.12 289 ALA A O 1
ATOM 2071 N N . ASN A 1 290 ? -39.719 -9.515 49.297 1.00 84.62 290 ASN A N 1
ATOM 2072 C CA . ASN A 1 290 ? -38.341 -9.058 49.125 1.00 84.62 290 ASN A CA 1
ATOM 2073 C C . ASN A 1 290 ? -37.594 -9.800 48.005 1.00 84.62 290 ASN A C 1
ATOM 2075 O O . ASN A 1 290 ? -36.456 -9.449 47.701 1.00 84.62 290 ASN A O 1
ATOM 2079 N N . TYR A 1 291 ? -38.205 -10.804 47.363 1.00 84.94 291 TYR A N 1
ATOM 2080 C CA . TYR A 1 291 ? -37.527 -11.601 46.332 1.00 84.94 291 TYR A CA 1
ATOM 2081 C C . TYR A 1 291 ? -37.142 -10.775 45.103 1.00 84.94 291 TYR A C 1
ATOM 2083 O O . TYR A 1 291 ? -36.130 -11.062 44.471 1.00 84.94 291 TYR A O 1
ATOM 2091 N N . GLY A 1 292 ? -37.922 -9.740 44.776 1.00 84.00 292 GLY A N 1
ATOM 2092 C CA . GLY A 1 292 ? -37.614 -8.818 43.682 1.00 84.00 292 GLY A CA 1
ATOM 2093 C C . GLY A 1 292 ? -36.375 -7.956 43.937 1.00 84.00 292 GLY A C 1
ATOM 2094 O O . GLY A 1 292 ? -35.715 -7.565 42.977 1.00 84.00 292 GLY A O 1
ATOM 2095 N N . LYS A 1 293 ? -36.014 -7.730 45.207 1.00 85.56 293 LYS A N 1
ATOM 2096 C CA . LYS A 1 293 ? -34.961 -6.789 45.618 1.00 85.56 293 LYS A CA 1
ATOM 2097 C C . LYS A 1 293 ? -33.538 -7.286 45.415 1.00 85.56 293 LYS A C 1
ATOM 2099 O O . LYS A 1 293 ? -32.606 -6.528 45.628 1.00 85.56 293 LYS A O 1
ATOM 2104 N N . VAL A 1 294 ? -33.359 -8.557 45.066 1.00 87.06 294 VAL A N 1
ATOM 2105 C CA . VAL A 1 294 ? -32.046 -9.202 44.853 1.00 87.06 294 VAL A CA 1
ATOM 2106 C C . VAL A 1 294 ? -31.935 -9.845 43.470 1.00 87.06 294 VAL A C 1
ATOM 2108 O O . VAL A 1 294 ? -31.086 -10.704 43.226 1.00 87.06 294 VAL A O 1
ATOM 2111 N N . ARG A 1 295 ? -32.838 -9.452 42.569 1.00 89.19 295 ARG A N 1
ATOM 2112 C CA . ARG A 1 295 ? -32.913 -9.924 41.191 1.00 89.19 295 ARG A CA 1
ATOM 2113 C C . ARG A 1 295 ? -32.729 -8.737 40.265 1.00 89.19 295 ARG A C 1
ATOM 2115 O O . ARG A 1 295 ? -33.243 -7.654 40.532 1.00 89.19 295 ARG A O 1
ATOM 2122 N N . PHE A 1 296 ? -31.994 -8.937 39.187 1.00 89.00 296 PHE A N 1
ATOM 2123 C CA . PHE A 1 296 ? -31.816 -7.940 38.138 1.00 89.00 296 PHE A CA 1
ATOM 2124 C C . PHE A 1 296 ? -31.307 -8.630 36.876 1.00 89.00 296 PHE A C 1
ATOM 2126 O O . PHE A 1 296 ? -31.082 -9.840 36.858 1.00 89.00 296 PHE A O 1
ATOM 2133 N N . ALA A 1 297 ? -31.126 -7.866 35.810 1.00 86.62 297 ALA A N 1
ATOM 2134 C CA . ALA A 1 297 ? -30.558 -8.364 34.573 1.00 86.62 297 ALA A CA 1
ATOM 2135 C C . ALA A 1 297 ? -29.358 -7.525 34.145 1.00 86.62 297 ALA A C 1
ATOM 2137 O O . ALA A 1 297 ? -29.382 -6.303 34.272 1.00 86.62 297 ALA A O 1
ATOM 2138 N N . ILE A 1 298 ? -28.328 -8.162 33.601 1.00 86.88 298 ILE A N 1
ATOM 2139 C CA . ILE A 1 298 ? -27.107 -7.496 33.147 1.00 86.88 298 ILE A CA 1
ATOM 2140 C C . ILE A 1 298 ? -26.695 -8.014 31.771 1.00 86.88 298 ILE A C 1
ATOM 2142 O O . ILE A 1 298 ? -26.845 -9.189 31.458 1.00 86.88 298 ILE A O 1
ATOM 2146 N N . SER A 1 299 ? -26.179 -7.131 30.924 1.00 84.06 299 SER A N 1
ATOM 2147 C CA . SER A 1 299 ? -25.486 -7.511 29.693 1.00 84.06 299 SER A CA 1
ATOM 2148 C C . SER A 1 299 ? -24.125 -6.836 29.648 1.00 84.06 299 SER A C 1
ATOM 2150 O O . SER A 1 299 ? -24.030 -5.631 29.899 1.00 84.06 299 SER A O 1
ATOM 2152 N N . VAL A 1 300 ? -23.102 -7.597 29.273 1.00 82.50 300 VAL A N 1
ATOM 2153 C CA . VAL A 1 300 ? -21.728 -7.119 29.090 1.00 82.50 300 VAL A CA 1
ATOM 2154 C C . VAL A 1 300 ? -21.393 -7.131 27.597 1.00 82.50 300 VAL A C 1
ATOM 2156 O O . VAL A 1 300 ? -21.795 -8.038 26.872 1.00 82.50 300 VAL A O 1
ATOM 2159 N N . ASP A 1 301 ? -20.716 -6.084 27.131 1.00 77.06 301 ASP A N 1
ATOM 2160 C CA . ASP A 1 301 ? -20.270 -5.851 25.747 1.00 77.06 301 ASP A CA 1
ATOM 2161 C C . ASP A 1 301 ? -21.381 -5.884 24.676 1.00 77.06 301 ASP A C 1
ATOM 2163 O O . ASP A 1 301 ? -21.126 -6.051 23.489 1.00 77.06 301 ASP A O 1
ATOM 2167 N N . GLY A 1 302 ? -22.645 -5.689 25.072 1.00 67.75 302 GLY A N 1
ATOM 2168 C CA . GLY A 1 302 ? -23.795 -5.812 24.164 1.00 67.75 302 GLY A CA 1
ATOM 2169 C C . GLY A 1 302 ? -24.220 -7.257 23.867 1.00 67.75 302 GLY A C 1
ATOM 2170 O O . GLY A 1 302 ? -25.016 -7.472 22.957 1.00 67.75 302 GLY A O 1
ATOM 2171 N N . GLY A 1 303 ? -23.718 -8.232 24.631 1.00 69.69 303 GLY A N 1
ATOM 2172 C CA . GLY A 1 303 ? -24.159 -9.623 24.571 1.00 69.69 303 GLY A CA 1
ATOM 2173 C C . GLY A 1 303 ? -25.572 -9.851 25.124 1.00 69.69 303 GLY A C 1
ATOM 2174 O O . GLY A 1 303 ? -26.294 -8.919 25.491 1.00 69.69 303 GLY A O 1
ATOM 2175 N N . ALA A 1 304 ? -25.971 -11.123 25.204 1.00 76.38 304 ALA A N 1
ATOM 2176 C CA . ALA A 1 304 ? -27.274 -11.508 25.739 1.00 76.38 304 ALA A CA 1
ATOM 2177 C C . ALA A 1 304 ? -27.472 -10.986 27.172 1.00 76.38 304 ALA A C 1
ATOM 2179 O O . ALA A 1 304 ? -26.561 -10.997 27.998 1.00 76.38 304 ALA A O 1
ATOM 2180 N N . THR A 1 305 ? -28.690 -10.537 27.468 1.00 82.88 305 THR A N 1
ATOM 2181 C CA . THR A 1 305 ? -29.057 -10.091 28.813 1.00 82.88 305 THR A CA 1
ATOM 2182 C C . THR A 1 305 ? -29.219 -11.303 29.730 1.00 82.88 305 THR A C 1
ATOM 2184 O O . THR A 1 305 ? -30.144 -12.097 29.551 1.00 82.88 305 THR A O 1
ATOM 2187 N N . THR A 1 306 ? -28.329 -11.455 30.710 1.00 87.19 306 THR A N 1
ATOM 2188 C CA . THR A 1 306 ? -28.374 -12.529 31.705 1.00 87.19 306 THR A CA 1
ATOM 2189 C C . THR A 1 306 ? -29.187 -12.088 32.916 1.00 87.19 306 THR A C 1
ATOM 2191 O O . THR A 1 306 ? -29.068 -10.963 33.399 1.00 87.19 306 THR A O 1
ATOM 2194 N N . GLN A 1 307 ? -30.063 -12.971 33.394 1.00 88.81 307 GLN A N 1
ATOM 2195 C CA . GLN A 1 307 ? -30.831 -12.746 34.617 1.00 88.81 307 GLN A CA 1
ATOM 2196 C C . GLN A 1 307 ? -30.001 -13.226 35.803 1.00 88.81 307 GLN A C 1
ATOM 2198 O O . GLN A 1 307 ? -29.553 -14.372 35.817 1.00 88.81 307 GLN A O 1
ATOM 2203 N N . ILE A 1 308 ? -29.827 -12.364 36.797 1.00 88.44 308 ILE A N 1
ATOM 2204 C CA . ILE A 1 308 ? -29.137 -12.682 38.041 1.00 88.44 308 ILE A CA 1
ATOM 2205 C C . ILE A 1 308 ? -30.181 -12.791 39.148 1.00 88.44 308 ILE A C 1
ATOM 2207 O O . ILE A 1 308 ? -30.971 -11.873 39.372 1.00 88.44 308 ILE A O 1
ATOM 2211 N N . ASP A 1 309 ? -30.180 -13.931 39.836 1.00 90.06 309 ASP A N 1
ATOM 2212 C CA . ASP A 1 309 ? -30.977 -14.180 41.035 1.00 90.06 309 ASP A CA 1
ATOM 2213 C C . ASP A 1 309 ? -30.035 -14.596 42.159 1.00 90.06 309 ASP A C 1
ATOM 2215 O O . ASP A 1 309 ? -29.491 -15.699 42.163 1.00 90.06 309 ASP A O 1
ATOM 2219 N N . LEU A 1 310 ? -29.808 -13.689 43.106 1.00 88.50 310 LEU A N 1
ATOM 2220 C CA . LEU A 1 310 ? -28.843 -13.929 44.172 1.00 88.50 310 LEU A CA 1
ATOM 2221 C C . LEU A 1 310 ? -29.424 -14.787 45.310 1.00 88.50 310 LEU A C 1
ATOM 2223 O O . LEU A 1 310 ? -28.670 -15.218 46.179 1.00 88.50 310 LEU A O 1
ATOM 2227 N N . ARG A 1 311 ? -30.736 -15.074 45.334 1.00 86.19 311 ARG A N 1
ATOM 2228 C CA . ARG A 1 311 ? -31.395 -15.744 46.475 1.00 86.19 311 ARG A CA 1
ATOM 2229 C C . ARG A 1 311 ? -30.787 -17.101 46.791 1.00 86.19 311 ARG A C 1
ATOM 2231 O O . ARG A 1 311 ? -30.396 -17.335 47.931 1.00 86.19 311 ARG A O 1
ATOM 2238 N N . ASP A 1 312 ? -30.666 -17.961 45.784 1.00 84.69 312 ASP A N 1
ATOM 2239 C CA . ASP A 1 312 ? -30.152 -19.320 45.970 1.00 84.69 312 ASP A CA 1
ATOM 2240 C C . ASP A 1 312 ? -28.710 -19.295 46.492 1.00 84.69 312 ASP A C 1
ATOM 2242 O O . ASP A 1 312 ? -28.330 -20.106 47.339 1.00 84.69 312 ASP A O 1
ATOM 2246 N N . LYS A 1 313 ? -27.921 -18.306 46.061 1.00 85.69 313 LYS A N 1
ATOM 2247 C CA . LYS A 1 313 ? -26.538 -18.115 46.501 1.00 85.69 313 LYS A CA 1
ATOM 2248 C C . LYS A 1 313 ? -26.450 -17.593 47.932 1.00 85.69 313 LYS A C 1
ATOM 2250 O O . LYS A 1 313 ? -25.669 -18.107 48.727 1.00 85.69 313 LYS A O 1
ATOM 2255 N N . LEU A 1 314 ? -27.285 -16.621 48.295 1.00 85.38 314 LEU A N 1
ATOM 2256 C CA . LEU A 1 314 ? -27.324 -16.086 49.654 1.00 85.38 314 LEU A CA 1
ATOM 2257 C C . LEU A 1 314 ? -27.823 -17.118 50.674 1.00 85.38 314 LEU A C 1
ATOM 2259 O O . LEU A 1 314 ? -27.272 -17.195 51.767 1.00 85.38 314 LEU A O 1
ATOM 2263 N N . ILE A 1 315 ? -28.823 -17.928 50.316 1.00 82.88 315 ILE A N 1
ATOM 2264 C CA . ILE A 1 315 ? -29.401 -18.952 51.203 1.00 82.88 315 ILE A CA 1
ATOM 2265 C C . ILE A 1 315 ? -28.462 -20.159 51.360 1.00 82.88 315 ILE A C 1
ATOM 2267 O O . ILE A 1 315 ? -28.423 -20.773 52.424 1.00 82.88 315 ILE A O 1
ATOM 2271 N N . SER A 1 316 ? -27.692 -20.506 50.325 1.00 81.25 316 SER A N 1
ATOM 2272 C CA . SER A 1 316 ? -26.735 -21.623 50.382 1.00 81.25 316 SER A CA 1
ATOM 2273 C C . SER A 1 316 ? -25.392 -21.264 51.025 1.00 81.25 316 SER A C 1
ATOM 2275 O O . SER A 1 316 ? -24.588 -22.160 51.292 1.00 81.25 316 SER A O 1
ATOM 2277 N N . THR A 1 317 ? -25.134 -19.985 51.314 1.00 82.25 317 THR A N 1
ATOM 2278 C CA . THR A 1 317 ? -23.879 -19.568 51.945 1.00 82.25 317 THR A CA 1
ATOM 2279 C C . THR A 1 317 ? -23.892 -19.907 53.440 1.00 82.25 317 THR A C 1
ATOM 2281 O O . THR A 1 317 ? -24.748 -19.465 54.206 1.00 82.25 317 THR A O 1
ATOM 2284 N N . SER A 1 318 ? -22.914 -20.699 53.880 1.00 71.94 318 SER A N 1
ATOM 2285 C CA . SER A 1 318 ? -22.817 -21.175 55.262 1.00 71.94 318 SER A CA 1
ATOM 2286 C C . SER A 1 318 ? -22.637 -20.030 56.266 1.00 71.94 318 SER A C 1
ATOM 2288 O O . SER A 1 318 ? -21.700 -19.244 56.138 1.00 71.94 318 SER A O 1
ATOM 2290 N N . GLY A 1 319 ? -23.478 -19.982 57.304 1.00 72.69 319 GLY A N 1
ATOM 2291 C CA . GLY A 1 319 ? -23.366 -19.013 58.405 1.00 72.69 319 GLY A CA 1
ATOM 2292 C C . GLY A 1 319 ? -24.106 -17.687 58.191 1.00 72.69 319 GLY A C 1
ATOM 2293 O O . GLY A 1 319 ? -23.994 -16.800 59.034 1.00 72.69 319 GLY A O 1
ATOM 2294 N N . LEU A 1 320 ? -24.869 -17.550 57.103 1.00 81.56 320 LEU A N 1
ATOM 2295 C CA . LEU A 1 320 ? -25.768 -16.419 56.881 1.00 81.56 320 LEU A CA 1
ATOM 2296 C C . LEU A 1 320 ? -27.129 -16.632 57.551 1.00 81.56 320 LEU A C 1
ATOM 2298 O O . LEU A 1 320 ? -27.737 -17.694 57.431 1.00 81.56 320 LEU A O 1
ATOM 2302 N N . ASP A 1 321 ? -27.624 -15.591 58.220 1.00 82.62 321 ASP A N 1
ATOM 2303 C CA . ASP A 1 321 ? -29.006 -15.528 58.688 1.00 82.62 321 ASP A CA 1
ATOM 2304 C C . ASP A 1 321 ? -29.901 -15.026 57.547 1.00 82.62 321 ASP A C 1
ATOM 2306 O O . ASP A 1 321 ? -29.893 -13.842 57.204 1.00 82.62 321 ASP A O 1
ATOM 2310 N N . SER A 1 322 ? -30.691 -15.928 56.960 1.00 79.88 322 SER A N 1
ATOM 2311 C CA . SER A 1 322 ? -31.623 -15.607 55.871 1.00 79.88 322 SER A CA 1
ATOM 2312 C C . SER A 1 322 ? -32.714 -14.604 56.264 1.00 79.88 322 SER A C 1
ATOM 2314 O O . SER A 1 322 ? -33.367 -14.059 55.376 1.00 79.88 322 SER A O 1
ATOM 2316 N N . SER A 1 323 ? -32.926 -14.361 57.563 1.00 80.25 323 SER A N 1
ATOM 2317 C CA . SER A 1 323 ? -33.866 -13.353 58.065 1.00 80.25 323 SER A CA 1
ATOM 2318 C C . SER A 1 323 ? -33.255 -11.952 58.207 1.00 80.25 323 SER A C 1
ATOM 2320 O O . SER A 1 323 ? -33.989 -10.979 58.370 1.00 80.25 323 SER A O 1
ATOM 2322 N N . SER A 1 324 ? -31.925 -11.819 58.101 1.00 82.81 324 SER A N 1
ATOM 2323 C CA . SER A 1 324 ? -31.213 -10.551 58.283 1.00 82.81 324 SER A CA 1
ATOM 2324 C C . SER A 1 324 ? -29.922 -10.485 57.454 1.00 82.81 324 SER A C 1
ATOM 2326 O O . SER A 1 324 ? -28.810 -10.507 57.986 1.00 82.81 324 SER A O 1
ATOM 2328 N N . VAL A 1 325 ? -30.070 -10.337 56.139 1.00 84.12 325 VAL A N 1
ATOM 2329 C CA . VAL A 1 325 ? -28.948 -10.186 55.203 1.00 84.12 325 VAL A CA 1
ATOM 2330 C C . VAL A 1 325 ? -28.512 -8.721 55.096 1.00 84.12 325 VAL A C 1
ATOM 2332 O O . VAL A 1 325 ? -29.334 -7.841 54.838 1.00 84.12 325 VAL A O 1
ATOM 2335 N N . SER A 1 326 ? -27.216 -8.443 55.244 1.00 84.88 326 SER A N 1
ATOM 2336 C CA . SER A 1 326 ? -26.640 -7.100 55.074 1.00 84.88 326 SER A CA 1
ATOM 2337 C C . SER A 1 326 ? -26.257 -6.789 53.620 1.00 84.88 326 SER A C 1
ATOM 2339 O O . SER A 1 326 ? -26.018 -7.685 52.808 1.00 84.88 326 SER A O 1
ATOM 2341 N N . GLN A 1 327 ? -26.120 -5.499 53.286 1.00 82.75 327 GLN A N 1
ATOM 2342 C CA . GLN A 1 327 ? -25.638 -5.075 51.964 1.00 82.75 327 GLN A CA 1
ATOM 2343 C C . GLN A 1 327 ? -24.264 -5.667 51.629 1.00 82.75 327 GLN A C 1
ATOM 2345 O O . GLN A 1 327 ? -24.052 -6.098 50.501 1.00 82.75 327 GLN A O 1
ATOM 2350 N N . THR A 1 328 ? -23.344 -5.729 52.594 1.00 83.50 328 THR A N 1
ATOM 2351 C CA . THR A 1 328 ? -22.009 -6.308 52.388 1.00 83.50 328 THR A CA 1
ATOM 2352 C C . THR A 1 328 ? -22.100 -7.759 51.925 1.00 83.50 328 THR A C 1
ATOM 2354 O O . THR A 1 328 ? -21.425 -8.139 50.977 1.00 83.50 328 THR A O 1
ATOM 2357 N N . GLN A 1 329 ? -22.989 -8.550 52.531 1.00 86.38 329 GLN A N 1
ATOM 2358 C CA . GLN A 1 329 ? -23.202 -9.944 52.141 1.00 86.38 329 GLN A CA 1
ATOM 2359 C C . GLN A 1 329 ? -23.808 -10.069 50.737 1.00 86.38 329 GLN A C 1
ATOM 2361 O O . GLN A 1 329 ? -23.430 -10.963 49.983 1.00 86.38 329 GLN A O 1
ATOM 2366 N N . ILE A 1 330 ? -24.710 -9.155 50.365 1.00 87.25 330 ILE A N 1
ATOM 2367 C CA . ILE A 1 330 ? -25.297 -9.101 49.018 1.00 87.25 330 ILE A CA 1
ATOM 2368 C C . ILE A 1 330 ? -24.237 -8.742 47.978 1.00 87.25 330 ILE A C 1
ATOM 2370 O O . ILE A 1 330 ? -24.185 -9.386 46.935 1.00 87.25 330 ILE A O 1
ATOM 2374 N N . VAL A 1 331 ? -23.375 -7.762 48.262 1.00 88.19 331 VAL A N 1
ATOM 2375 C CA . VAL A 1 331 ? -22.277 -7.368 47.368 1.00 88.19 331 VAL A CA 1
ATOM 2376 C C . VAL A 1 331 ? -21.288 -8.517 47.193 1.00 88.19 331 VAL A C 1
ATOM 2378 O O . VAL A 1 331 ? -20.954 -8.831 46.061 1.00 88.19 331 VAL A O 1
ATOM 2381 N N . THR A 1 332 ? -20.886 -9.205 48.266 1.00 88.44 332 THR A N 1
ATOM 2382 C CA . THR A 1 332 ? -19.990 -10.371 48.163 1.00 88.44 332 THR A CA 1
ATOM 2383 C C . THR A 1 332 ? -20.609 -11.504 47.343 1.00 88.44 332 THR A C 1
ATOM 2385 O O . THR A 1 332 ? -19.950 -12.080 46.484 1.00 88.44 332 THR A O 1
ATOM 2388 N N . ALA A 1 333 ? -21.888 -11.820 47.566 1.00 88.56 333 ALA A N 1
ATOM 2389 C CA . ALA A 1 333 ? -22.566 -12.852 46.788 1.00 88.56 333 ALA A CA 1
ATOM 2390 C C . ALA A 1 333 ? -22.726 -12.457 45.311 1.00 88.56 333 ALA A C 1
ATOM 2392 O O . ALA A 1 333 ? -22.593 -13.312 44.432 1.00 88.56 333 ALA A O 1
ATOM 2393 N N . LEU A 1 334 ? -22.997 -11.175 45.050 1.00 89.44 334 LEU A N 1
ATOM 2394 C CA . LEU A 1 334 ? -23.085 -10.606 43.712 1.00 89.44 334 LEU A CA 1
ATOM 2395 C C . LEU A 1 334 ? -21.737 -10.659 42.987 1.00 89.44 334 LEU A C 1
ATOM 2397 O O . LEU A 1 334 ? -21.693 -11.114 41.851 1.00 89.44 334 LEU A O 1
ATOM 2401 N N . ASP A 1 335 ? -20.657 -10.252 43.645 1.00 91.44 335 ASP A N 1
ATOM 2402 C CA . ASP A 1 335 ? -19.297 -10.266 43.105 1.00 91.44 335 ASP A CA 1
ATOM 2403 C C . ASP A 1 335 ? -18.903 -11.675 42.642 1.00 91.44 335 ASP A C 1
ATOM 2405 O O . ASP A 1 335 ? -18.627 -11.903 41.465 1.00 91.44 335 ASP A O 1
ATOM 2409 N N . SER A 1 336 ? -19.075 -12.672 43.515 1.00 89.31 336 SER A N 1
ATOM 2410 C CA . SER A 1 336 ? -18.828 -14.072 43.155 1.00 89.31 336 SER A CA 1
ATOM 2411 C C . SER A 1 336 ? -19.756 -14.594 42.052 1.00 89.31 336 SER A C 1
ATOM 2413 O O . SER A 1 336 ? -19.493 -15.641 41.463 1.00 89.31 336 SER A O 1
ATOM 2415 N N . GLU A 1 337 ? -20.940 -14.003 41.857 1.00 89.69 337 GLU A N 1
ATOM 2416 C CA . GLU A 1 337 ? -21.885 -14.424 40.812 1.00 89.69 337 GLU A CA 1
ATOM 2417 C C . GLU A 1 337 ? -21.566 -13.802 39.459 1.00 89.69 337 GLU A C 1
ATOM 2419 O O . GLU A 1 337 ? -21.671 -14.489 38.444 1.00 89.69 337 GLU A O 1
ATOM 2424 N N . LEU A 1 338 ? -21.109 -12.552 39.448 1.00 90.31 338 LEU A N 1
ATOM 2425 C CA . LEU A 1 338 ? -20.600 -11.893 38.253 1.00 90.31 338 LEU A CA 1
ATOM 2426 C C . LEU A 1 338 ? -19.324 -12.571 37.751 1.00 90.31 338 LEU A C 1
ATOM 2428 O O . LEU A 1 338 ? -19.250 -12.875 36.561 1.00 90.31 338 LEU A O 1
ATOM 2432 N N . GLU A 1 339 ? -18.402 -12.925 38.651 1.00 90.94 339 GLU A N 1
ATOM 2433 C CA . GLU A 1 339 ? -17.198 -13.689 38.305 1.00 90.94 339 GLU A CA 1
ATOM 2434 C C . GLU A 1 339 ? -17.542 -15.049 37.675 1.00 90.94 339 GLU A C 1
ATOM 2436 O O . GLU A 1 339 ? -16.948 -15.454 36.677 1.00 90.94 339 GLU A O 1
ATOM 2441 N N . ARG A 1 340 ? -18.551 -15.745 38.220 1.00 88.69 340 ARG A N 1
ATOM 2442 C CA . ARG A 1 340 ? -19.001 -17.054 37.720 1.00 88.69 340 ARG A CA 1
ATOM 2443 C C . ARG A 1 340 ? -19.698 -16.968 36.359 1.00 88.69 340 ARG A C 1
ATOM 2445 O O . ARG A 1 340 ? -19.572 -17.889 35.554 1.00 88.69 340 ARG A O 1
ATOM 2452 N N . LEU A 1 341 ? -20.521 -15.941 36.146 1.00 86.94 341 LEU A N 1
ATOM 2453 C CA . LEU A 1 341 ? -21.337 -15.795 34.937 1.00 86.94 341 LEU A CA 1
ATOM 2454 C C . LEU A 1 341 ? -20.572 -15.170 33.770 1.00 86.94 341 LEU A C 1
ATOM 2456 O O . LEU A 1 341 ? -20.885 -15.481 32.621 1.00 86.94 341 LEU A O 1
ATOM 2460 N N . PHE A 1 342 ? -19.615 -14.291 34.057 1.00 86.69 342 PHE A N 1
ATOM 2461 C CA . PHE A 1 342 ? -18.846 -13.569 33.054 1.00 86.69 342 PHE A CA 1
ATOM 2462 C C . PHE A 1 342 ? -17.369 -13.957 33.128 1.00 86.69 342 PHE A C 1
ATOM 2464 O O . PHE A 1 342 ? -16.944 -14.880 32.437 1.00 86.69 342 PHE A O 1
ATOM 2471 N N . ASP A 1 343 ? -16.586 -13.245 33.934 1.00 87.50 343 ASP A N 1
ATOM 2472 C CA . ASP A 1 343 ? -15.174 -13.507 34.193 1.00 87.50 343 ASP A CA 1
ATOM 2473 C C . ASP A 1 343 ? -14.721 -12.737 35.445 1.00 87.50 343 ASP A C 1
ATOM 2475 O O . ASP A 1 343 ? -15.425 -11.846 35.921 1.00 87.50 343 ASP A O 1
ATOM 2479 N N . ALA A 1 344 ? -13.518 -13.034 35.947 1.00 85.12 344 ALA A N 1
ATOM 2480 C CA . ALA A 1 344 ? -12.934 -12.399 37.137 1.00 85.12 344 ALA A CA 1
ATOM 2481 C C . ALA A 1 344 ? -12.713 -10.876 37.027 1.00 85.12 344 ALA A C 1
ATOM 2483 O O . ALA A 1 344 ? -12.297 -10.248 37.996 1.00 85.12 344 ALA A O 1
ATOM 2484 N N . ARG A 1 345 ? -12.961 -10.270 35.858 1.00 85.50 345 ARG A N 1
ATOM 2485 C CA . ARG A 1 345 ? -12.789 -8.829 35.621 1.00 85.50 345 ARG A CA 1
ATOM 2486 C C . ARG A 1 345 ? -14.088 -8.054 35.830 1.00 85.50 345 ARG A C 1
ATOM 2488 O O . ARG A 1 345 ? -14.027 -6.832 35.944 1.00 85.50 345 ARG A O 1
ATOM 2495 N N . VAL A 1 346 ? -15.239 -8.737 35.885 1.00 88.56 346 VAL A N 1
ATOM 2496 C CA . VAL A 1 346 ? -16.533 -8.139 36.244 1.00 88.56 346 VAL A CA 1
ATOM 2497 C C . VAL A 1 346 ? -16.802 -8.387 37.720 1.00 88.56 346 VAL A C 1
ATOM 2499 O O . VAL A 1 346 ? -17.150 -9.498 38.112 1.00 88.56 346 VAL A O 1
ATOM 2502 N N . GLY A 1 347 ? -16.678 -7.338 38.523 1.00 89.25 347 GLY A N 1
ATOM 2503 C CA . GLY A 1 347 ? -16.884 -7.399 39.966 1.00 89.25 347 GLY A CA 1
ATOM 2504 C C . GLY A 1 347 ? -17.980 -6.461 40.455 1.00 89.25 347 GLY A C 1
ATOM 2505 O O . GLY A 1 347 ? -18.409 -5.542 39.749 1.00 89.25 347 GLY A O 1
ATOM 2506 N N . ALA A 1 348 ? -18.421 -6.677 41.691 1.00 90.06 348 ALA A N 1
ATOM 2507 C CA . ALA A 1 348 ? -19.325 -5.783 42.401 1.00 90.06 348 ALA A CA 1
ATOM 2508 C C . ALA A 1 348 ? -18.713 -5.281 43.708 1.00 90.06 348 ALA A C 1
ATOM 2510 O O . ALA A 1 348 ? -18.136 -6.031 44.489 1.00 90.06 348 ALA A O 1
ATOM 2511 N N . ALA A 1 349 ? -18.912 -3.996 43.986 1.00 89.06 349 ALA A N 1
ATOM 2512 C CA . ALA A 1 349 ? -18.436 -3.340 45.194 1.00 89.06 349 ALA A CA 1
ATOM 2513 C C . ALA A 1 349 ? -19.512 -2.430 45.798 1.00 89.06 349 ALA A C 1
ATOM 2515 O O . ALA A 1 349 ? -20.459 -2.003 45.133 1.00 89.06 349 ALA A O 1
ATOM 2516 N N . ALA A 1 350 ? -19.360 -2.113 47.083 1.00 84.00 350 ALA A N 1
ATOM 2517 C CA . ALA A 1 350 ? -20.119 -1.044 47.718 1.00 84.00 350 ALA A CA 1
ATOM 2518 C C . ALA A 1 350 ? -19.413 0.298 47.466 1.00 84.00 350 ALA A C 1
ATOM 2520 O O . ALA A 1 350 ? -18.217 0.434 47.716 1.00 84.00 350 ALA A O 1
ATOM 2521 N N . SER A 1 351 ? -20.156 1.296 46.995 1.00 80.38 351 SER A N 1
ATOM 2522 C CA . SER A 1 351 ? -19.685 2.678 46.855 1.00 80.38 351 SER A CA 1
ATOM 2523 C C . SER A 1 351 ? -19.866 3.445 48.172 1.00 80.38 351 SER A C 1
ATOM 2525 O O . SER A 1 351 ? -20.723 3.106 48.985 1.00 80.38 351 SER A O 1
ATOM 2527 N N . SER A 1 352 ? -19.142 4.556 48.342 1.00 67.00 352 SER A N 1
ATOM 2528 C CA . SER A 1 352 ? -19.126 5.435 49.533 1.00 67.00 352 SER A CA 1
ATOM 2529 C C . SER A 1 352 ? -20.469 6.068 49.962 1.00 67.00 352 SER A C 1
ATOM 2531 O O . SER A 1 352 ? -20.499 6.827 50.926 1.00 67.00 352 SER A O 1
ATOM 2533 N N . ALA A 1 353 ? -21.575 5.768 49.276 1.00 68.94 353 ALA A N 1
ATOM 2534 C CA . ALA A 1 353 ? -22.913 6.313 49.520 1.00 68.94 353 ALA A CA 1
ATOM 2535 C C . ALA A 1 353 ? -23.998 5.214 49.627 1.00 68.94 353 ALA A C 1
ATOM 2537 O O . ALA A 1 353 ? -25.120 5.421 49.168 1.00 68.94 353 ALA A O 1
ATOM 2538 N N . ASP A 1 354 ? -23.656 4.029 50.153 1.00 77.81 354 ASP A N 1
ATOM 2539 C CA . ASP A 1 354 ? -24.546 2.853 50.285 1.00 77.81 354 ASP A CA 1
ATOM 2540 C C . ASP A 1 354 ? -25.172 2.374 48.959 1.00 77.81 354 ASP A C 1
ATOM 2542 O O . ASP A 1 354 ? -26.244 1.756 48.912 1.00 77.81 354 ASP A O 1
ATOM 2546 N N . LYS A 1 355 ? -24.487 2.647 47.848 1.00 84.69 355 LYS A N 1
ATOM 2547 C CA . LYS A 1 355 ? -24.863 2.237 46.490 1.00 84.69 355 LYS A CA 1
ATOM 2548 C C . LYS A 1 355 ? -24.070 1.005 46.078 1.00 84.69 355 LYS A C 1
ATOM 2550 O O . LYS A 1 355 ? -22.907 0.871 46.450 1.00 84.69 355 LYS A O 1
ATOM 2555 N N . ILE A 1 356 ? -24.681 0.136 45.281 1.00 86.56 356 ILE A N 1
ATOM 2556 C CA . ILE A 1 356 ? -23.977 -0.988 44.658 1.00 86.56 356 ILE A CA 1
ATOM 2557 C C . ILE A 1 356 ? -23.363 -0.495 43.348 1.00 86.56 356 ILE A C 1
ATOM 2559 O O . ILE A 1 356 ? -24.027 0.185 42.559 1.00 86.56 356 ILE A O 1
ATOM 2563 N N . GLN A 1 357 ? -22.091 -0.817 43.143 1.00 89.12 357 GLN A N 1
ATOM 2564 C CA . GLN A 1 357 ? -21.333 -0.523 41.938 1.00 89.12 357 GLN A CA 1
ATOM 2565 C C . GLN A 1 357 ? -20.929 -1.834 41.267 1.00 89.12 357 GLN A C 1
ATOM 2567 O O . GLN A 1 357 ? -20.492 -2.758 41.946 1.00 89.12 357 GLN A O 1
ATOM 2572 N N . ILE A 1 358 ? -21.083 -1.914 39.948 1.00 89.00 358 ILE A N 1
ATOM 2573 C CA . ILE A 1 358 ? -20.515 -2.980 39.120 1.00 89.00 358 ILE A CA 1
ATOM 2574 C C . ILE A 1 358 ? -19.379 -2.372 38.309 1.00 89.00 358 ILE A C 1
ATOM 2576 O O . ILE A 1 358 ? -19.565 -1.331 37.674 1.00 89.00 358 ILE A O 1
ATOM 2580 N N . THR A 1 359 ? -18.231 -3.032 38.322 1.00 88.25 359 THR A N 1
ATOM 2581 C CA . THR A 1 359 ? -17.029 -2.615 37.607 1.00 88.25 359 THR A CA 1
ATOM 2582 C C . THR A 1 359 ? -16.623 -3.716 36.643 1.00 88.25 359 THR A C 1
ATOM 2584 O O . THR A 1 359 ? -16.513 -4.868 37.049 1.00 88.25 359 THR A O 1
ATOM 2587 N N . ASP A 1 360 ? -16.382 -3.368 35.382 1.00 88.19 360 ASP A N 1
ATOM 2588 C CA . ASP A 1 360 ? -15.657 -4.222 34.446 1.00 88.19 360 ASP A CA 1
ATOM 2589 C C . ASP A 1 360 ? -14.277 -3.630 34.197 1.00 88.19 360 ASP A C 1
ATOM 2591 O O . ASP A 1 360 ? -14.129 -2.598 33.533 1.00 88.19 360 ASP A O 1
ATOM 2595 N N . GLN A 1 361 ? -13.270 -4.338 34.696 1.00 83.81 361 GLN A N 1
ATOM 2596 C CA . GLN A 1 361 ? -11.870 -3.978 34.511 1.00 83.81 361 GLN A CA 1
ATOM 2597 C C . GLN A 1 361 ? -11.455 -4.085 33.042 1.00 83.81 361 GLN A C 1
ATOM 2599 O O . GLN A 1 361 ? -10.499 -3.451 32.632 1.00 83.81 361 GLN A O 1
ATOM 2604 N N . SER A 1 362 ? -12.198 -4.825 32.206 1.00 77.75 362 SER A N 1
ATOM 2605 C CA . SER A 1 362 ? -11.926 -4.913 30.761 1.00 77.75 362 SER A CA 1
ATOM 2606 C C . SER A 1 362 ? -12.445 -3.718 29.959 1.00 77.75 362 SER A C 1
ATOM 2608 O O . SER A 1 362 ? -12.335 -3.728 28.727 1.00 77.75 362 SER A O 1
ATOM 2610 N N . GLY A 1 363 ? -13.036 -2.719 30.617 1.00 74.75 363 GLY A N 1
ATOM 2611 C CA . GLY A 1 363 ? -13.593 -1.536 29.973 1.00 74.75 363 GLY A CA 1
ATOM 2612 C C . GLY A 1 363 ? -14.720 -1.837 28.979 1.00 74.75 363 GLY A C 1
ATOM 2613 O O . GLY A 1 363 ? -15.001 -1.017 28.106 1.00 74.75 363 GLY A O 1
ATOM 2614 N N . ARG A 1 364 ? -15.350 -3.022 29.039 1.00 81.19 364 ARG A N 1
ATOM 2615 C CA . ARG A 1 364 ? -16.479 -3.356 28.164 1.00 81.19 364 ARG A CA 1
ATOM 2616 C C . ARG A 1 364 ? -17.700 -2.581 28.627 1.00 81.19 364 ARG A C 1
ATOM 2618 O O . ARG A 1 364 ? -17.900 -2.321 29.809 1.00 81.19 364 ARG A O 1
ATOM 2625 N N . ARG A 1 365 ? -18.583 -2.291 27.674 1.00 80.25 365 ARG A N 1
ATOM 2626 C CA . ARG A 1 365 ? -19.899 -1.718 27.965 1.00 80.25 365 ARG A CA 1
ATOM 2627 C C . ARG A 1 365 ? -20.648 -2.614 28.950 1.00 80.25 365 ARG A C 1
ATOM 2629 O O . ARG A 1 365 ? -20.757 -3.818 28.724 1.00 80.25 365 ARG A O 1
ATOM 2636 N N . ILE A 1 366 ? -21.249 -2.016 29.969 1.00 83.56 366 ILE A N 1
ATOM 2637 C CA . ILE A 1 366 ? -22.129 -2.712 30.909 1.00 83.56 366 ILE A CA 1
ATOM 2638 C C . ILE A 1 366 ? -23.520 -2.105 30.772 1.00 83.56 366 ILE A C 1
ATOM 2640 O O . ILE A 1 366 ? -23.666 -0.892 30.637 1.00 83.56 366 ILE A O 1
ATOM 2644 N N . LYS A 1 367 ? -24.557 -2.936 30.810 1.00 82.38 367 LYS A N 1
ATOM 2645 C CA . LYS A 1 367 ? -25.944 -2.489 30.945 1.00 82.38 367 LYS A CA 1
ATOM 2646 C C . LYS A 1 367 ? -26.609 -3.288 32.049 1.00 82.38 367 LYS A C 1
ATOM 2648 O O . LYS A 1 367 ? -26.588 -4.512 32.003 1.00 82.38 367 LYS A O 1
ATOM 2653 N N . VAL A 1 368 ? -27.224 -2.603 33.000 1.00 83.75 368 VAL A N 1
ATOM 2654 C CA . VAL A 1 368 ? -27.982 -3.189 34.107 1.00 83.75 368 VAL A CA 1
ATOM 2655 C C . VAL A 1 368 ? -29.439 -2.788 33.940 1.00 83.75 368 VAL A C 1
ATOM 2657 O O . VAL A 1 368 ? -29.758 -1.619 33.783 1.00 83.75 368 VAL A O 1
ATOM 2660 N N . THR A 1 369 ? -30.351 -3.747 33.958 1.00 82.12 369 THR A N 1
ATOM 2661 C CA . THR A 1 369 ? -31.793 -3.531 33.803 1.00 82.12 369 THR A CA 1
ATOM 2662 C C . THR A 1 369 ? -32.550 -4.203 34.943 1.00 82.12 369 THR A C 1
ATOM 2664 O O . THR A 1 369 ? -32.002 -5.047 35.653 1.00 82.12 369 THR A O 1
ATOM 2667 N N . GLN A 1 370 ? -33.816 -3.832 35.132 1.00 80.38 370 GLN A N 1
ATOM 2668 C CA . GLN A 1 370 ? -34.668 -4.401 36.180 1.00 80.38 370 GLN A CA 1
ATOM 2669 C C . GLN A 1 370 ? -34.818 -5.927 36.056 1.00 80.38 370 GLN A C 1
ATOM 2671 O O . GLN A 1 370 ? -34.833 -6.628 37.066 1.00 80.38 370 GLN A O 1
ATOM 2676 N N . GLY A 1 371 ? -34.875 -6.459 34.829 1.00 81.62 371 GLY A N 1
ATOM 2677 C CA . GLY A 1 371 ? -35.030 -7.894 34.594 1.00 81.62 371 GLY A CA 1
ATOM 2678 C C . GLY A 1 371 ? -36.254 -8.468 35.312 1.00 81.62 371 GLY A C 1
ATOM 2679 O O . GLY A 1 371 ? -37.335 -7.890 35.267 1.00 81.62 371 GLY A O 1
ATOM 2680 N N . ALA A 1 372 ? -36.075 -9.606 35.984 1.00 80.94 372 ALA A N 1
ATOM 2681 C CA . ALA A 1 372 ? -37.110 -10.247 36.800 1.00 80.94 372 ALA A CA 1
ATOM 2682 C C . ALA A 1 372 ? -37.205 -9.718 38.253 1.00 80.94 372 ALA A C 1
ATOM 2684 O O . ALA A 1 372 ? -37.882 -10.334 39.085 1.00 80.94 372 ALA A O 1
ATOM 2685 N N . GLY A 1 373 ? -36.489 -8.638 38.582 1.00 83.12 373 GLY A N 1
ATOM 2686 C CA . GLY A 1 373 ? -36.518 -7.987 39.892 1.00 83.12 373 GLY A CA 1
ATOM 2687 C C . GLY A 1 373 ? -37.461 -6.792 39.976 1.00 83.12 373 GLY A C 1
ATOM 2688 O O . GLY A 1 373 ? -38.222 -6.515 39.055 1.00 83.12 373 GLY A O 1
ATOM 2689 N N . ASP A 1 374 ? -37.403 -6.075 41.099 1.00 82.44 374 ASP A N 1
ATOM 2690 C CA . ASP A 1 374 ? -38.166 -4.836 41.318 1.00 82.44 374 ASP A CA 1
ATOM 2691 C C . ASP A 1 374 ? -37.344 -3.562 41.069 1.00 82.44 374 ASP A C 1
ATOM 2693 O O . ASP A 1 374 ? -37.905 -2.473 40.998 1.00 82.44 374 ASP A O 1
ATOM 2697 N N . GLY A 1 375 ? -36.034 -3.696 40.850 1.00 77.00 375 GLY A N 1
ATOM 2698 C CA . GLY A 1 375 ? -35.132 -2.600 40.504 1.00 77.00 375 GLY A CA 1
ATOM 2699 C C . GLY A 1 375 ? -34.528 -1.853 41.694 1.00 77.00 375 GLY A C 1
ATOM 2700 O O . GLY A 1 375 ? -33.719 -0.954 41.478 1.00 77.00 375 GLY A O 1
ATOM 2701 N N . THR A 1 376 ? -34.820 -2.242 42.941 1.00 82.25 376 THR A N 1
ATOM 2702 C CA . THR A 1 376 ? -34.273 -1.565 44.137 1.00 82.25 376 THR A CA 1
ATOM 2703 C C . THR A 1 376 ? -32.747 -1.627 44.263 1.00 82.25 376 THR A C 1
ATOM 2705 O O . THR A 1 376 ? -32.166 -0.681 44.788 1.00 82.25 376 THR A O 1
ATOM 2708 N N . MET A 1 377 ? -32.073 -2.677 43.765 1.00 80.12 377 MET A N 1
ATOM 2709 C CA . MET A 1 377 ? -30.600 -2.812 43.862 1.00 80.12 377 MET A CA 1
ATOM 2710 C C . MET A 1 377 ? -29.827 -1.673 43.200 1.00 80.12 377 MET A C 1
ATOM 2712 O O . MET A 1 377 ? -28.826 -1.204 43.737 1.00 80.12 377 MET A O 1
ATOM 2716 N N . PHE A 1 378 ? -30.285 -1.256 42.022 1.00 79.06 378 PHE A N 1
ATOM 2717 C CA . PHE A 1 378 ? -29.583 -0.290 41.178 1.00 79.06 378 PHE A CA 1
ATOM 2718 C C . PHE A 1 378 ? -30.432 0.948 40.867 1.00 79.06 378 PHE A C 1
ATOM 2720 O O . PHE A 1 378 ? -29.932 1.875 40.235 1.00 79.06 378 PHE A O 1
ATOM 2727 N N . GLY A 1 379 ? -31.683 0.996 41.337 1.00 76.56 379 GLY A N 1
ATOM 2728 C CA . GLY A 1 379 ? -32.661 2.013 40.951 1.00 76.56 379 GLY A CA 1
ATOM 2729 C C . GLY A 1 379 ? -33.059 1.885 39.482 1.00 76.56 379 GLY A C 1
ATOM 2730 O O . GLY A 1 379 ? -33.113 2.888 38.788 1.00 76.56 379 GLY A O 1
ATOM 2731 N N . THR A 1 380 ? -33.254 0.656 38.992 1.00 74.19 380 THR A N 1
ATOM 2732 C CA . THR A 1 380 ? -33.607 0.374 37.585 1.00 74.19 380 THR A CA 1
ATOM 2733 C C . THR A 1 380 ? -35.111 0.368 37.311 1.00 74.19 380 THR A C 1
ATOM 2735 O O . THR A 1 380 ? -35.553 -0.060 36.243 1.00 74.19 380 THR A O 1
ATOM 2738 N N . ASP A 1 381 ? -35.919 0.772 38.285 1.00 71.81 381 ASP A N 1
ATOM 2739 C CA . ASP A 1 381 ? -37.372 0.776 38.204 1.00 71.81 381 ASP A CA 1
ATOM 2740 C C . ASP A 1 381 ? -37.910 1.926 37.338 1.00 71.81 381 ASP A C 1
ATOM 2742 O O . ASP A 1 381 ? -37.217 2.892 37.011 1.00 71.81 381 ASP A O 1
ATOM 2746 N N . ALA A 1 382 ? -39.189 1.825 36.965 1.00 63.00 382 ALA A N 1
ATOM 2747 C CA . ALA A 1 382 ? -39.854 2.782 36.078 1.00 63.00 382 ALA A CA 1
ATOM 2748 C C . ALA A 1 382 ? -39.872 4.224 36.623 1.00 63.00 382 ALA A C 1
ATOM 2750 O O . ALA A 1 382 ? -40.017 5.166 35.848 1.00 63.00 382 ALA A O 1
ATOM 2751 N N . VAL A 1 383 ? -39.716 4.405 37.940 1.00 64.62 383 VAL A N 1
ATOM 2752 C CA . VAL A 1 383 ? -39.643 5.725 38.584 1.00 64.62 383 VAL A CA 1
ATOM 2753 C C . VAL A 1 383 ? -38.275 6.389 38.365 1.00 64.62 383 VAL A C 1
ATOM 2755 O O . VAL A 1 383 ? -38.196 7.613 38.347 1.00 64.62 383 VAL A O 1
ATOM 2758 N N . ASN A 1 384 ? -37.212 5.608 38.143 1.00 59.06 384 ASN A N 1
ATOM 2759 C CA . ASN A 1 384 ? -35.822 6.074 38.079 1.00 59.06 384 ASN A CA 1
ATOM 2760 C C . ASN A 1 384 ? -35.189 5.893 36.689 1.00 59.06 384 ASN A C 1
ATOM 2762 O O . ASN A 1 384 ? -34.001 5.608 36.575 1.00 59.06 384 ASN A O 1
ATOM 2766 N N . ALA A 1 385 ? -35.971 6.099 35.625 1.00 57.25 385 ALA A N 1
ATOM 2767 C CA . ALA A 1 385 ? -35.486 6.101 34.238 1.00 57.25 385 ALA A CA 1
ATOM 2768 C C . ALA A 1 385 ? -35.001 4.730 33.694 1.00 57.25 385 ALA A C 1
ATOM 2770 O O . ALA A 1 385 ? -34.340 4.661 32.658 1.00 57.25 385 ALA A O 1
ATOM 2771 N N . GLY A 1 386 ? -35.387 3.613 34.323 1.00 67.00 386 GLY A N 1
ATOM 2772 C CA . GLY A 1 386 ? -35.149 2.274 33.774 1.00 67.00 386 GLY A CA 1
ATOM 2773 C C . GLY A 1 386 ? -33.692 1.798 33.870 1.00 67.00 386 GLY A C 1
ATOM 2774 O O . GLY A 1 386 ? -32.996 2.049 34.846 1.00 67.00 386 GLY A O 1
ATOM 2775 N N . GLY A 1 387 ? -33.231 1.011 32.891 1.00 72.25 387 GLY A N 1
ATOM 2776 C CA . GLY A 1 387 ? -31.910 0.370 32.939 1.00 72.25 387 GLY A CA 1
ATOM 2777 C C . GLY A 1 387 ? -30.725 1.346 32.881 1.00 72.25 387 GLY A C 1
ATOM 2778 O O . GLY A 1 387 ? -30.710 2.257 32.060 1.00 72.25 387 GLY A O 1
ATOM 2779 N N . LEU A 1 388 ? -29.693 1.105 33.693 1.00 76.69 388 LEU A N 1
ATOM 2780 C CA . LEU A 1 388 ? -28.431 1.842 33.687 1.00 76.69 388 LEU A CA 1
ATOM 2781 C C . LEU A 1 388 ? -27.511 1.319 32.577 1.00 76.69 388 LEU A C 1
ATOM 2783 O O . LEU A 1 388 ? -27.387 0.111 32.375 1.00 76.69 388 LEU A O 1
ATOM 2787 N N . LEU A 1 389 ? -26.821 2.225 31.890 1.00 77.38 389 LEU A N 1
ATOM 2788 C CA . LEU A 1 389 ? -25.844 1.909 30.850 1.00 77.38 389 LEU A CA 1
ATOM 2789 C C . LEU A 1 389 ? -24.542 2.657 31.140 1.00 77.38 389 LEU A C 1
ATOM 2791 O O . LEU A 1 389 ? -24.558 3.879 31.273 1.00 77.38 389 LEU A O 1
ATOM 2795 N N . ALA A 1 390 ? -23.425 1.937 31.180 1.00 75.75 390 ALA A N 1
ATOM 2796 C CA . ALA A 1 390 ? -22.099 2.529 31.099 1.00 75.75 390 ALA A CA 1
ATOM 2797 C C . ALA A 1 390 ? -21.485 2.186 29.744 1.00 75.75 390 ALA A C 1
ATOM 2799 O O . ALA A 1 390 ? -21.410 1.018 29.348 1.00 75.75 390 ALA A O 1
ATOM 2800 N N . ASN A 1 391 ? -21.080 3.229 29.023 1.00 71.06 391 ASN A N 1
ATOM 2801 C CA . ASN A 1 391 ? -20.409 3.083 27.741 1.00 71.06 391 ASN A CA 1
ATOM 2802 C C . ASN A 1 391 ? -19.036 2.440 27.928 1.00 71.06 391 ASN A C 1
ATOM 2804 O O . ASN A 1 391 ? -18.419 2.563 28.981 1.00 71.06 391 ASN A O 1
ATOM 2808 N N . GLN A 1 392 ? -18.581 1.771 26.873 1.00 75.25 392 GLN A N 1
ATOM 2809 C CA . GLN A 1 392 ? -17.238 1.213 26.799 1.00 75.25 392 GLN A CA 1
ATOM 2810 C C . GLN A 1 392 ? -16.188 2.308 27.018 1.00 75.25 392 GLN A C 1
ATOM 2812 O O . GLN A 1 392 ? -16.279 3.396 26.445 1.00 75.25 392 GLN A O 1
ATOM 2817 N N . THR A 1 393 ? -15.204 1.996 27.850 1.00 76.94 393 THR A N 1
ATOM 2818 C CA . THR A 1 393 ? -14.022 2.816 28.129 1.00 76.94 393 THR A CA 1
ATOM 2819 C C . THR A 1 393 ? -12.817 2.278 27.344 1.00 76.94 393 THR A C 1
ATOM 2821 O O . THR A 1 393 ? -12.953 1.372 26.518 1.00 76.94 393 THR A O 1
ATOM 2824 N N . THR A 1 394 ? -11.628 2.859 27.525 1.00 76.19 394 THR A N 1
ATOM 2825 C CA . THR A 1 394 ? -10.421 2.431 26.801 1.00 76.19 394 THR A CA 1
ATOM 2826 C C . THR A 1 394 ? -10.093 0.964 27.081 1.00 76.19 394 THR A C 1
ATOM 2828 O O . THR A 1 394 ? -9.882 0.567 28.227 1.00 76.19 394 THR A O 1
ATOM 2831 N N . ARG A 1 395 ? -10.062 0.138 26.026 1.00 76.38 395 ARG A N 1
ATOM 2832 C CA . ARG A 1 395 ? -9.739 -1.292 26.125 1.00 76.38 395 ARG A CA 1
ATOM 2833 C C . ARG A 1 395 ? -8.240 -1.535 26.035 1.00 76.38 395 ARG A C 1
ATOM 2835 O O . ARG A 1 395 ? -7.568 -0.895 25.228 1.00 76.38 395 ARG A O 1
ATOM 2842 N N . ASN A 1 396 ? -7.747 -2.520 26.785 1.00 82.62 396 ASN A N 1
ATOM 2843 C CA . ASN A 1 396 ? -6.423 -3.063 26.519 1.00 82.62 396 ASN A CA 1
ATOM 2844 C C . ASN A 1 396 ? -6.429 -3.884 25.220 1.00 82.62 396 ASN A C 1
ATOM 2846 O O . ASN A 1 396 ? -6.968 -4.990 25.178 1.00 82.62 396 ASN A O 1
ATOM 2850 N N . ASN A 1 397 ? -5.815 -3.325 24.179 1.00 81.94 397 ASN A N 1
ATOM 2851 C CA . ASN A 1 397 ? -5.660 -3.966 22.875 1.00 81.94 397 ASN A CA 1
ATOM 2852 C C . ASN A 1 397 ? -4.194 -4.285 22.548 1.00 81.94 397 ASN A C 1
ATOM 2854 O O . ASN A 1 397 ? -3.929 -4.870 21.496 1.00 81.94 397 ASN A O 1
ATOM 2858 N N . LEU A 1 398 ? -3.262 -3.896 23.428 1.00 85.81 398 LEU A N 1
ATOM 2859 C CA . LEU A 1 398 ? -1.826 -4.079 23.261 1.00 85.81 398 LEU A CA 1
ATOM 2860 C C . LEU A 1 398 ? -1.375 -5.341 23.990 1.00 85.81 398 LEU A C 1
ATOM 2862 O O . LEU A 1 398 ? -1.660 -5.545 25.168 1.00 85.81 398 LEU A O 1
ATOM 2866 N N . THR A 1 399 ? -0.631 -6.172 23.277 1.00 88.06 399 THR A N 1
ATOM 2867 C CA . THR A 1 399 ? 0.046 -7.341 23.837 1.00 88.06 399 THR A CA 1
ATOM 2868 C C . THR A 1 399 ? 1.500 -7.314 23.408 1.00 88.06 399 THR A C 1
ATOM 2870 O O . THR A 1 399 ? 1.814 -6.926 22.282 1.00 88.06 399 THR A O 1
ATOM 2873 N N . PHE A 1 400 ? 2.381 -7.692 24.319 1.00 89.75 400 PHE A N 1
ATOM 2874 C CA . PHE A 1 400 ? 3.819 -7.730 24.106 1.00 89.75 400 PHE A CA 1
ATOM 2875 C C . PHE A 1 400 ? 4.295 -9.159 24.310 1.00 89.75 400 PHE A C 1
ATOM 2877 O O . PHE A 1 400 ? 3.872 -9.790 25.276 1.00 89.75 400 PHE A O 1
ATOM 2884 N N . ALA A 1 401 ? 5.135 -9.657 23.406 1.00 91.38 401 ALA A N 1
ATOM 2885 C CA . ALA A 1 401 ? 5.743 -10.978 23.520 1.00 91.38 401 ALA A CA 1
ATOM 2886 C C . ALA A 1 401 ? 7.133 -11.004 22.882 1.00 91.38 401 ALA A C 1
ATOM 2888 O O . ALA A 1 401 ? 7.327 -10.425 21.812 1.00 91.38 401 ALA A O 1
ATOM 2889 N N . PHE A 1 402 ? 8.099 -11.690 23.491 1.00 88.38 402 PHE A N 1
ATOM 2890 C CA . PHE A 1 402 ? 9.393 -11.916 22.838 1.00 88.38 402 PHE A CA 1
ATOM 2891 C C . PHE A 1 402 ? 9.333 -13.060 21.816 1.00 88.38 402 PHE A C 1
ATOM 2893 O O . PHE A 1 402 ? 8.874 -14.163 22.106 1.00 88.38 402 PHE A O 1
ATOM 2900 N N . SER A 1 403 ? 9.883 -12.819 20.626 1.00 86.31 403 SER A N 1
ATOM 2901 C CA . SER A 1 403 ? 10.174 -13.830 19.608 1.00 86.31 403 SER A CA 1
ATOM 2902 C C . SER A 1 403 ? 11.670 -13.800 19.300 1.00 86.31 403 SER A C 1
ATOM 2904 O O . SER A 1 403 ? 12.137 -12.991 18.500 1.00 86.31 403 SER A O 1
ATOM 2906 N N . GLY A 1 404 ? 12.438 -14.671 19.959 1.00 83.94 404 GLY A N 1
ATOM 2907 C CA . GLY A 1 404 ? 13.902 -14.612 19.923 1.00 83.94 404 GLY A CA 1
ATOM 2908 C C . GLY A 1 404 ? 14.419 -13.416 20.725 1.00 83.94 404 GLY A C 1
ATOM 2909 O O . GLY A 1 404 ? 14.212 -13.372 21.943 1.00 83.94 404 GLY A O 1
ATOM 2910 N N . ASP A 1 405 ? 15.050 -12.470 20.029 1.00 81.19 405 ASP A N 1
ATOM 2911 C CA . ASP A 1 405 ? 15.591 -11.216 20.586 1.00 81.19 405 ASP A CA 1
ATOM 2912 C C . ASP A 1 405 ? 14.774 -9.985 20.144 1.00 81.19 405 ASP A C 1
ATOM 2914 O O . ASP A 1 405 ? 15.108 -8.838 20.436 1.00 81.19 405 ASP A O 1
ATOM 2918 N N . THR A 1 406 ? 13.656 -10.220 19.454 1.00 86.19 406 THR A N 1
ATOM 2919 C CA . THR A 1 406 ? 12.724 -9.179 19.030 1.00 86.19 406 THR A CA 1
ATOM 2920 C C . THR A 1 406 ? 11.505 -9.179 19.942 1.00 86.19 406 THR A C 1
ATOM 2922 O O . THR A 1 406 ? 10.825 -10.195 20.094 1.00 86.19 406 THR A O 1
ATOM 2925 N N . LEU A 1 407 ? 11.195 -8.030 20.531 1.00 88.12 407 LEU A N 1
ATOM 2926 C CA . LEU A 1 407 ? 9.938 -7.798 21.223 1.00 88.12 407 LEU A CA 1
ATOM 2927 C C . LEU A 1 407 ? 8.860 -7.447 20.200 1.00 88.12 407 LEU A C 1
ATOM 2929 O O . LEU A 1 407 ? 8.934 -6.426 19.518 1.00 88.12 407 LEU A O 1
ATOM 2933 N N . VAL A 1 408 ? 7.842 -8.287 20.117 1.00 89.81 408 VAL A N 1
ATOM 2934 C CA . VAL A 1 408 ? 6.708 -8.127 19.216 1.00 89.81 408 VAL A CA 1
ATOM 2935 C C . VAL A 1 408 ? 5.582 -7.432 19.975 1.00 89.81 408 VAL A C 1
ATOM 2937 O O . VAL A 1 408 ? 4.982 -7.998 20.889 1.00 89.81 408 VAL A O 1
ATOM 2940 N N . ALA A 1 409 ? 5.297 -6.190 19.598 1.00 87.88 409 ALA A N 1
ATOM 2941 C CA . ALA A 1 409 ? 4.151 -5.424 20.058 1.00 87.88 409 ALA A CA 1
ATOM 2942 C C . ALA A 1 409 ? 2.990 -5.617 19.080 1.00 87.88 409 ALA A C 1
ATOM 2944 O O . ALA A 1 409 ? 3.073 -5.273 17.901 1.00 87.88 409 ALA A O 1
ATOM 2945 N N . THR A 1 410 ? 1.888 -6.159 19.580 1.00 86.56 410 THR A N 1
ATOM 2946 C CA . THR A 1 410 ? 0.726 -6.522 18.779 1.00 86.56 410 THR A CA 1
ATOM 2947 C C . THR A 1 410 ? -0.497 -5.754 19.252 1.00 86.56 410 THR A C 1
ATOM 2949 O O . THR A 1 410 ? -0.913 -5.891 20.404 1.00 86.56 410 THR A O 1
ATOM 2952 N N . ASN A 1 411 ? -1.099 -4.973 18.354 1.00 85.44 411 ASN A N 1
ATOM 2953 C CA . ASN A 1 411 ? -2.367 -4.295 18.593 1.00 85.44 411 ASN A CA 1
ATOM 2954 C C . ASN A 1 411 ? -3.507 -5.045 17.900 1.00 85.44 411 ASN A C 1
ATOM 2956 O O . ASN A 1 411 ? -3.634 -5.040 16.674 1.00 85.44 411 ASN A O 1
ATOM 2960 N N . THR A 1 412 ? -4.361 -5.672 18.705 1.00 80.50 412 THR A N 1
ATOM 2961 C CA . THR A 1 412 ? -5.494 -6.480 18.222 1.00 80.50 412 THR A CA 1
ATOM 2962 C C . THR A 1 412 ? -6.625 -5.618 17.651 1.00 80.50 412 THR A C 1
ATOM 2964 O O . THR A 1 412 ? -7.439 -6.109 16.878 1.00 80.50 412 THR A O 1
ATOM 2967 N N . ALA A 1 413 ? -6.663 -4.323 17.983 1.00 71.94 413 ALA A N 1
ATOM 2968 C CA . ALA A 1 413 ? -7.633 -3.366 17.452 1.00 71.94 413 ALA A CA 1
ATOM 2969 C C . ALA A 1 413 ? -7.138 -2.610 16.206 1.00 71.94 413 ALA A C 1
ATOM 2971 O O . ALA A 1 413 ? -7.823 -1.698 15.743 1.00 71.94 413 ALA A O 1
ATOM 2972 N N . GLY A 1 414 ? -5.976 -2.983 15.655 1.00 68.62 414 GLY A N 1
ATOM 2973 C CA . GLY A 1 414 ? -5.501 -2.515 14.349 1.00 68.62 414 GLY A CA 1
ATOM 2974 C C . GLY A 1 414 ? -5.166 -1.028 14.243 1.00 68.62 414 GLY A C 1
ATOM 2975 O O . GLY A 1 414 ? -5.179 -0.472 13.146 1.00 68.62 414 GLY A O 1
ATOM 2976 N N . GLY A 1 415 ? -4.895 -0.369 15.372 1.00 71.75 415 GLY A N 1
ATOM 2977 C CA . GLY A 1 415 ? -4.476 1.031 15.423 1.00 71.75 415 GLY A CA 1
ATOM 2978 C C . GLY A 1 415 ? -2.974 1.230 15.250 1.00 71.75 415 GLY A C 1
ATOM 2979 O O . GLY A 1 415 ? -2.183 0.321 15.505 1.00 71.75 415 GLY A O 1
ATOM 2980 N N . LYS A 1 416 ? -2.553 2.438 14.846 1.00 78.75 416 LYS A N 1
ATOM 2981 C CA . LYS A 1 416 ? -1.124 2.793 14.767 1.00 78.75 416 LYS A CA 1
ATOM 2982 C C . LYS A 1 416 ? -0.458 2.655 16.141 1.00 78.75 416 LYS A C 1
ATOM 2984 O O . LYS A 1 416 ? -0.868 3.322 17.091 1.00 78.75 416 LYS A O 1
ATOM 2989 N N . VAL A 1 417 ? 0.551 1.795 16.237 1.00 82.94 417 VAL A N 1
ATOM 2990 C CA . VAL A 1 417 ? 1.379 1.584 17.425 1.00 82.94 417 VAL A CA 1
ATOM 2991 C C . VAL A 1 417 ? 2.562 2.535 17.325 1.00 82.94 417 VAL A C 1
ATOM 2993 O O . VAL A 1 417 ? 3.499 2.313 16.563 1.00 82.94 417 VAL A O 1
ATOM 2996 N N . ALA A 1 418 ? 2.498 3.626 18.078 1.00 82.88 418 ALA A N 1
ATOM 2997 C CA . ALA A 1 418 ? 3.559 4.619 18.127 1.00 82.88 418 ALA A CA 1
ATOM 2998 C C . ALA A 1 418 ? 4.466 4.371 19.332 1.00 82.88 418 ALA A C 1
ATOM 3000 O O . ALA A 1 418 ? 4.008 3.947 20.393 1.00 82.88 418 ALA A O 1
ATOM 3001 N N . LEU A 1 419 ? 5.748 4.696 19.190 1.00 85.81 419 LEU A N 1
ATOM 3002 C CA . LEU A 1 419 ? 6.696 4.704 20.295 1.00 85.81 419 LEU A CA 1
ATOM 3003 C C . LEU A 1 419 ? 7.118 6.144 20.594 1.00 85.81 419 LEU A C 1
ATOM 3005 O O . LEU A 1 419 ? 7.420 6.914 19.687 1.00 85.81 419 LEU A O 1
ATOM 3009 N N . SER A 1 420 ? 7.102 6.532 21.867 1.00 84.56 420 SER A N 1
ATOM 3010 C CA . SER A 1 420 ? 7.441 7.891 22.299 1.00 84.56 420 SER A CA 1
ATOM 3011 C C . SER A 1 420 ? 8.302 7.894 23.558 1.00 84.56 420 SER A C 1
ATOM 3013 O O . SER A 1 420 ? 8.231 6.985 24.387 1.00 84.56 420 SER A O 1
ATOM 3015 N N . GLY A 1 421 ? 9.125 8.936 23.699 1.00 81.19 421 GLY A N 1
ATOM 3016 C CA . GLY A 1 421 ? 9.963 9.140 24.881 1.00 81.19 421 GLY A CA 1
ATOM 3017 C C . GLY A 1 421 ? 11.019 8.055 25.093 1.00 81.19 421 GLY A C 1
ATOM 3018 O O . GLY A 1 421 ? 11.253 7.687 26.240 1.00 81.19 421 GLY A O 1
ATOM 3019 N N . TYR A 1 422 ? 11.609 7.532 24.010 1.00 84.50 422 TYR A N 1
ATOM 3020 C CA . TYR A 1 422 ? 12.691 6.552 24.098 1.00 84.50 422 TYR A CA 1
ATOM 3021 C C . TYR A 1 422 ? 13.919 7.160 24.781 1.00 84.50 422 TYR A C 1
ATOM 3023 O O . TYR A 1 422 ? 14.471 8.156 24.313 1.00 84.50 422 TYR A O 1
ATOM 3031 N N . THR A 1 423 ? 14.353 6.537 25.870 1.00 83.00 423 THR A N 1
ATOM 3032 C CA . THR A 1 423 ? 15.667 6.734 26.470 1.00 83.00 423 THR A CA 1
ATOM 3033 C C . THR A 1 423 ? 16.253 5.385 26.875 1.00 83.00 423 THR A C 1
ATOM 3035 O O . THR A 1 423 ? 15.535 4.471 27.280 1.00 83.00 423 THR A O 1
ATOM 3038 N N . ALA A 1 424 ? 17.568 5.249 26.768 1.00 81.38 424 ALA A N 1
ATOM 3039 C CA . ALA A 1 424 ? 18.310 4.074 27.186 1.00 81.38 424 ALA A CA 1
ATOM 3040 C C . ALA A 1 424 ? 19.615 4.500 27.866 1.00 81.38 424 ALA A C 1
ATOM 3042 O O . ALA A 1 424 ? 20.135 5.587 27.602 1.00 81.38 424 ALA A O 1
ATOM 3043 N N . GLN A 1 425 ? 20.125 3.662 28.765 1.00 75.75 425 GLN A N 1
ATOM 3044 C CA . GLN A 1 425 ? 21.463 3.832 29.331 1.00 75.75 425 GLN A CA 1
ATOM 3045 C C . GLN A 1 425 ? 22.542 3.344 28.341 1.00 75.75 425 GLN A C 1
ATOM 3047 O O . GLN A 1 425 ? 22.281 2.488 27.492 1.00 75.75 425 GLN A O 1
ATOM 3052 N N . SER A 1 426 ? 23.746 3.917 28.450 1.00 67.56 426 SER A N 1
ATOM 3053 C CA . SER A 1 426 ? 24.965 3.478 27.741 1.00 67.56 426 SER A CA 1
ATOM 3054 C C . SER A 1 426 ? 24.896 3.490 26.200 1.00 67.56 426 SER A C 1
ATOM 3056 O O . SER A 1 426 ? 25.449 2.601 25.563 1.00 67.56 426 SER A O 1
ATOM 3058 N N . ASP A 1 427 ? 24.202 4.465 25.596 1.00 66.94 427 ASP A N 1
ATOM 3059 C CA . ASP A 1 427 ? 24.015 4.591 24.133 1.00 66.94 427 ASP A CA 1
ATOM 3060 C C . ASP A 1 427 ? 23.347 3.370 23.460 1.00 66.94 427 ASP A C 1
ATOM 3062 O O . ASP A 1 427 ? 23.489 3.139 22.258 1.00 66.94 427 ASP A O 1
ATOM 3066 N N . SER A 1 428 ? 22.575 2.590 24.226 1.00 76.12 428 SER A N 1
ATOM 3067 C CA . SER A 1 428 ? 21.911 1.386 23.718 1.00 76.12 428 SER A CA 1
ATOM 3068 C C . SER A 1 428 ? 20.878 1.685 22.631 1.00 76.12 428 SER A C 1
ATOM 3070 O O . SER A 1 428 ? 20.070 2.618 22.734 1.00 76.12 428 SER A O 1
ATOM 3072 N N . GLN A 1 429 ? 20.885 0.841 21.598 1.00 79.62 429 GLN A N 1
ATOM 3073 C CA . GLN A 1 429 ? 20.097 1.022 20.384 1.00 79.62 429 GLN A CA 1
ATOM 3074 C C . GLN A 1 429 ? 18.978 -0.017 20.267 1.00 79.62 429 GLN A C 1
ATOM 3076 O O . GLN A 1 429 ? 19.176 -1.200 20.559 1.00 79.62 429 GLN A O 1
ATOM 3081 N N . VAL A 1 430 ? 17.814 0.430 19.797 1.00 82.94 430 VAL A N 1
ATOM 3082 C CA . VAL A 1 430 ? 16.672 -0.431 19.470 1.00 82.94 430 VAL A CA 1
ATOM 3083 C C . VAL A 1 430 ? 16.230 -0.145 18.045 1.00 82.94 430 VAL A C 1
ATOM 3085 O O . VAL A 1 430 ? 15.985 1.005 17.691 1.00 82.94 430 VAL A O 1
ATOM 3088 N N . LEU A 1 431 ? 16.108 -1.180 17.225 1.00 85.31 431 LEU A N 1
ATOM 3089 C CA . LEU A 1 431 ? 15.552 -1.076 15.886 1.00 85.31 431 LEU A CA 1
ATOM 3090 C C . LEU A 1 431 ? 14.031 -1.249 15.961 1.00 85.31 431 LEU A C 1
ATOM 3092 O O . LEU A 1 431 ? 13.527 -2.281 16.401 1.00 85.31 431 LEU A O 1
ATOM 3096 N N . PHE A 1 432 ? 13.298 -0.224 15.546 1.00 84.88 432 PHE A N 1
ATOM 3097 C CA . PHE A 1 432 ? 11.845 -0.221 15.448 1.00 84.88 432 PHE A CA 1
ATOM 3098 C C . PHE A 1 432 ? 11.438 -0.551 14.015 1.00 84.88 432 PHE A C 1
ATOM 3100 O O . PHE A 1 432 ? 11.733 0.207 13.093 1.00 84.88 432 PHE A O 1
ATOM 3107 N N . ASN A 1 433 ? 10.746 -1.668 13.824 1.00 83.38 433 ASN A N 1
ATOM 3108 C CA . ASN A 1 433 ? 10.291 -2.118 12.518 1.00 83.38 433 ASN A CA 1
ATOM 3109 C C . ASN A 1 433 ? 8.778 -2.350 12.523 1.00 83.38 433 ASN A C 1
ATOM 3111 O O . ASN A 1 433 ? 8.250 -3.133 13.313 1.00 83.38 433 ASN A O 1
ATOM 3115 N N . THR A 1 434 ? 8.066 -1.696 11.618 1.00 79.25 434 THR A N 1
ATOM 3116 C CA . THR A 1 434 ? 6.644 -1.932 11.374 1.00 79.25 434 THR A CA 1
ATOM 3117 C C . THR A 1 434 ? 6.491 -3.170 10.491 1.00 79.25 434 THR A C 1
ATOM 3119 O O . THR A 1 434 ? 7.043 -3.237 9.405 1.00 79.25 434 THR A O 1
ATOM 3122 N N . VAL A 1 435 ? 5.764 -4.194 10.949 1.00 74.25 435 VAL A N 1
ATOM 3123 C CA . VAL A 1 435 ? 5.633 -5.472 10.211 1.00 74.25 435 VAL A CA 1
ATOM 3124 C C . VAL A 1 435 ? 4.404 -5.473 9.308 1.00 74.25 435 VAL A C 1
ATOM 3126 O O . VAL A 1 435 ? 4.400 -6.092 8.249 1.00 74.25 435 VAL A O 1
ATOM 3129 N N . THR A 1 436 ? 3.341 -4.789 9.725 1.00 68.50 436 THR A N 1
ATOM 3130 C CA . THR A 1 436 ? 2.080 -4.720 8.981 1.00 68.50 436 THR A CA 1
ATOM 3131 C C . THR A 1 436 ? 2.005 -3.426 8.174 1.00 68.50 436 THR A C 1
ATOM 3133 O O . THR A 1 436 ? 2.068 -2.348 8.761 1.00 68.50 436 THR A O 1
ATOM 3136 N N . ASP A 1 437 ? 1.767 -3.520 6.862 1.00 59.66 437 ASP A N 1
ATOM 3137 C CA . ASP A 1 437 ? 1.660 -2.361 5.954 1.00 59.66 437 ASP A CA 1
ATOM 3138 C C . ASP A 1 437 ? 0.596 -1.337 6.390 1.00 59.66 437 ASP A C 1
ATOM 3140 O O . ASP A 1 437 ? 0.741 -0.144 6.153 1.00 59.66 437 ASP A O 1
ATOM 3144 N N . SER A 1 438 ? -0.438 -1.767 7.126 1.00 61.00 438 SER A N 1
ATOM 3145 C CA . SER A 1 438 ? -1.454 -0.882 7.723 1.00 61.00 438 SER A CA 1
ATOM 3146 C C . SER A 1 438 ? -0.892 0.151 8.717 1.00 61.00 438 SER A C 1
ATOM 3148 O O . SER A 1 438 ? -1.620 1.045 9.147 1.00 61.00 438 SER A O 1
ATOM 3150 N N . GLN A 1 439 ? 0.373 0.021 9.132 1.00 56.50 439 GLN A N 1
ATOM 3151 C CA . GLN A 1 439 ? 1.063 0.956 10.025 1.00 56.50 439 GLN A CA 1
ATOM 3152 C C . GLN A 1 439 ? 1.836 2.054 9.284 1.00 56.50 439 GLN A C 1
ATOM 3154 O O . GLN A 1 439 ? 2.079 3.109 9.875 1.00 56.50 439 GLN A O 1
ATOM 3159 N N . ALA A 1 440 ? 2.202 1.837 8.018 1.00 55.94 440 ALA A N 1
ATOM 3160 C CA . ALA A 1 440 ? 3.105 2.707 7.276 1.00 55.94 440 ALA A CA 1
ATOM 3161 C C . ALA A 1 440 ? 2.395 3.365 6.084 1.00 55.94 440 ALA A C 1
ATOM 3163 O O . ALA A 1 440 ? 1.820 2.707 5.224 1.00 55.94 440 ALA A O 1
ATOM 3164 N N . GLU A 1 441 ? 2.470 4.692 6.006 1.00 54.09 441 GLU A N 1
ATOM 3165 C CA . GLU A 1 441 ? 2.125 5.441 4.793 1.00 54.09 441 GLU A CA 1
ATOM 3166 C C . GLU A 1 441 ? 3.395 5.590 3.945 1.00 54.09 441 GLU A C 1
ATOM 3168 O O . GLU A 1 441 ? 3.970 6.671 3.856 1.00 54.09 441 GLU A O 1
ATOM 3173 N N . GLY A 1 442 ? 3.897 4.482 3.392 1.00 58.84 442 GLY A N 1
ATOM 3174 C CA . GLY A 1 442 ? 5.119 4.492 2.586 1.00 58.84 442 GLY A CA 1
ATOM 3175 C C . GLY A 1 442 ? 5.952 3.221 2.702 1.00 58.84 442 GLY A C 1
ATOM 3176 O O . GLY A 1 442 ? 5.439 2.147 3.003 1.00 58.84 442 GLY A O 1
ATOM 3177 N N . VAL A 1 443 ? 7.249 3.353 2.422 1.00 50.84 443 VAL A N 1
ATOM 3178 C CA . VAL A 1 443 ? 8.214 2.255 2.532 1.00 50.84 443 VAL A CA 1
ATOM 3179 C C . VAL A 1 443 ? 8.442 1.939 4.011 1.00 50.84 443 VAL A C 1
ATOM 3181 O O . VAL A 1 443 ? 8.703 2.834 4.813 1.00 50.84 443 VAL A O 1
ATOM 3184 N N . ASN A 1 444 ? 8.320 0.659 4.357 1.00 62.56 444 ASN A N 1
ATOM 3185 C CA . ASN A 1 444 ? 8.584 0.108 5.682 1.00 62.56 444 ASN A CA 1
ATOM 3186 C C . ASN A 1 444 ? 10.100 0.104 5.948 1.00 62.56 444 ASN A C 1
ATOM 3188 O O . ASN A 1 444 ? 10.765 -0.919 5.794 1.00 62.56 444 ASN A O 1
ATOM 3192 N N . GLU A 1 445 ? 10.670 1.262 6.270 1.00 68.81 445 GLU A N 1
ATOM 3193 C CA . GLU A 1 445 ? 12.078 1.348 6.656 1.00 68.81 445 GLU A CA 1
ATOM 3194 C C . GLU A 1 445 ? 12.207 1.248 8.180 1.00 68.81 445 GLU A C 1
ATOM 3196 O O . GLU A 1 445 ? 11.520 1.975 8.906 1.00 68.81 445 GLU A O 1
ATOM 3201 N N . PRO A 1 446 ? 13.062 0.347 8.694 1.00 77.81 446 PRO A N 1
ATOM 3202 C CA . PRO A 1 446 ? 13.256 0.216 10.124 1.00 77.81 446 PRO A CA 1
ATOM 3203 C C . PRO A 1 446 ? 13.977 1.456 10.674 1.00 77.81 446 PRO A C 1
ATOM 3205 O O . PRO A 1 446 ? 14.968 1.926 10.118 1.00 77.81 446 PRO A O 1
ATOM 3208 N N . ILE A 1 447 ? 13.479 1.986 11.788 1.00 81.00 447 ILE A N 1
ATOM 3209 C CA . ILE A 1 447 ? 13.994 3.197 12.431 1.00 81.00 447 ILE A CA 1
ATOM 3210 C C . ILE A 1 447 ? 14.904 2.790 13.587 1.00 81.00 447 ILE A C 1
ATOM 3212 O O . ILE A 1 447 ? 14.479 2.078 14.496 1.00 81.00 447 ILE A O 1
ATOM 3216 N N . LEU A 1 448 ? 16.146 3.272 13.595 1.00 82.44 448 LEU A N 1
ATOM 3217 C CA . LEU A 1 448 ? 17.059 3.078 14.719 1.00 82.44 448 LEU A CA 1
ATOM 3218 C C . LEU A 1 448 ? 16.791 4.122 15.814 1.00 82.44 448 LEU A C 1
ATOM 3220 O O . LEU A 1 448 ? 16.867 5.326 15.573 1.00 82.44 448 LEU A O 1
ATOM 3224 N N . LEU A 1 449 ? 16.505 3.659 17.027 1.00 81.81 449 LEU A N 1
ATOM 3225 C CA . LEU A 1 449 ? 16.302 4.483 18.214 1.00 81.81 449 LEU A CA 1
ATOM 3226 C C . LEU A 1 449 ? 17.576 4.479 19.065 1.00 81.81 449 LEU A C 1
ATOM 3228 O O . LEU A 1 449 ? 18.010 3.423 19.523 1.00 81.81 449 LEU A O 1
ATOM 3232 N N . SER A 1 450 ? 18.154 5.654 19.313 1.00 77.69 450 SER A N 1
ATOM 3233 C CA . SER A 1 450 ? 19.318 5.854 20.186 1.00 77.69 450 SER A CA 1
ATOM 3234 C C . SER A 1 450 ? 19.170 7.144 21.002 1.00 77.69 450 SER A C 1
ATOM 3236 O O . SER A 1 450 ? 18.376 8.024 20.662 1.00 77.69 450 SER A O 1
ATOM 3238 N N . VAL A 1 451 ? 19.906 7.259 22.112 1.00 67.44 451 VAL A N 1
ATOM 3239 C CA . VAL A 1 451 ? 19.984 8.505 22.891 1.00 67.44 451 VAL A CA 1
ATOM 3240 C C . VAL A 1 451 ? 21.234 9.265 22.473 1.00 67.44 451 VAL A C 1
ATOM 3242 O O . VAL A 1 451 ? 22.326 8.716 22.482 1.00 67.44 451 VAL A O 1
ATOM 3245 N N . ALA A 1 452 ? 21.077 10.538 22.115 1.00 53.91 452 ALA A N 1
ATOM 3246 C CA . ALA A 1 452 ? 22.193 11.406 21.766 1.00 53.91 452 ALA A CA 1
ATOM 3247 C C . ALA A 1 452 ? 22.894 11.919 23.037 1.00 53.91 452 ALA A C 1
ATOM 3249 O O . ALA A 1 452 ? 22.596 13.013 23.523 1.00 53.91 452 ALA A O 1
ATOM 3250 N N . THR A 1 453 ? 23.822 11.140 23.592 1.00 49.03 453 THR A N 1
ATOM 3251 C CA . THR A 1 453 ? 24.758 11.606 24.626 1.00 49.03 453 THR A CA 1
ATOM 3252 C C . THR A 1 453 ? 26.195 11.463 24.156 1.00 49.03 453 THR A C 1
ATOM 3254 O O . THR A 1 453 ? 26.894 10.529 24.518 1.00 49.03 453 THR A O 1
ATOM 3257 N N . GLY A 1 454 ? 26.655 12.450 23.384 1.00 46.34 454 GLY A N 1
ATOM 3258 C CA . GLY A 1 454 ? 27.974 12.404 22.754 1.00 46.34 454 GLY A CA 1
ATOM 3259 C C . GLY A 1 454 ? 27.923 11.635 21.442 1.00 46.34 454 GLY A C 1
ATOM 3260 O O . GLY A 1 454 ? 26.982 10.885 21.206 1.00 46.34 454 GLY A O 1
ATOM 3261 N N . ASP A 1 455 ? 28.884 11.928 20.567 1.00 45.47 455 ASP A N 1
ATOM 3262 C CA . ASP A 1 455 ? 29.032 11.311 19.248 1.00 45.47 455 ASP A CA 1
ATOM 3263 C C . ASP A 1 455 ? 28.781 9.803 19.388 1.00 45.47 455 ASP A C 1
ATOM 3265 O O . ASP A 1 455 ? 29.553 9.155 20.108 1.00 45.47 455 ASP A O 1
ATOM 3269 N N . PRO A 1 456 ? 27.672 9.257 18.843 1.00 44.19 456 PRO A N 1
ATOM 3270 C CA . PRO A 1 456 ? 27.396 7.843 18.986 1.00 44.19 456 PRO A CA 1
ATOM 3271 C C . PRO A 1 456 ? 28.621 7.159 18.421 1.00 44.19 456 PRO A C 1
ATOM 3273 O O . PRO A 1 456 ? 28.961 7.405 17.265 1.00 44.19 456 PRO A O 1
ATOM 3276 N N . ALA A 1 457 ? 29.325 6.388 19.252 1.00 43.72 457 ALA A N 1
ATOM 3277 C CA . ALA A 1 457 ? 30.473 5.633 18.803 1.00 43.72 457 ALA A CA 1
ATOM 3278 C C . ALA A 1 457 ? 30.001 4.844 17.585 1.00 43.72 457 ALA A C 1
ATOM 3280 O O . ALA A 1 457 ? 29.246 3.877 17.706 1.00 43.72 457 ALA A O 1
ATOM 3281 N N . THR A 1 458 ? 30.385 5.324 16.404 1.00 42.78 458 THR A N 1
ATOM 3282 C CA . THR A 1 458 ? 30.174 4.677 15.127 1.00 42.78 458 THR A CA 1
ATOM 3283 C C . THR A 1 458 ? 31.037 3.435 15.180 1.00 42.78 458 THR A C 1
ATOM 3285 O O . THR A 1 458 ? 32.152 3.396 14.666 1.00 42.78 458 THR A O 1
ATOM 3288 N N . MET A 1 459 ? 30.545 2.402 15.861 1.00 39.38 459 MET A N 1
ATOM 3289 C CA . MET A 1 459 ? 30.906 1.055 15.499 1.00 39.38 459 MET A CA 1
ATOM 3290 C C . MET A 1 459 ? 30.388 0.892 14.079 1.00 39.38 459 MET A C 1
ATOM 3292 O O . MET A 1 459 ? 29.187 0.918 13.815 1.00 39.38 459 MET A O 1
ATOM 3296 N N . ALA A 1 460 ? 31.340 0.844 13.157 1.00 45.44 460 ALA A N 1
ATOM 3297 C CA . ALA A 1 460 ? 31.134 0.569 11.756 1.00 45.44 460 ALA A CA 1
ATOM 3298 C C . ALA A 1 460 ? 30.397 -0.767 11.592 1.00 45.44 460 ALA A C 1
ATOM 3300 O O . ALA A 1 460 ? 31.022 -1.822 11.520 1.00 45.44 460 ALA A O 1
ATOM 3301 N N . THR A 1 461 ? 29.063 -0.754 11.588 1.00 43.25 461 THR A N 1
ATOM 3302 C CA . THR A 1 461 ? 28.252 -1.872 11.073 1.00 43.25 461 THR A CA 1
ATOM 3303 C C . THR A 1 461 ? 26.836 -1.475 10.652 1.00 43.25 461 THR A C 1
ATOM 3305 O O . THR A 1 461 ? 25.969 -2.329 10.517 1.00 43.25 461 THR A O 1
ATOM 3308 N N . ALA A 1 462 ? 26.598 -0.197 10.363 1.00 39.03 462 ALA A N 1
ATOM 3309 C CA . ALA A 1 462 ? 25.552 0.183 9.421 1.00 39.03 462 ALA A CA 1
ATOM 3310 C C . ALA A 1 462 ? 26.245 0.589 8.121 1.00 39.03 462 ALA A C 1
ATOM 3312 O O . ALA A 1 462 ? 26.342 1.765 7.779 1.00 39.03 462 ALA A O 1
ATOM 3313 N N . THR A 1 463 ? 26.788 -0.398 7.405 1.00 36.62 463 THR A N 1
ATOM 3314 C CA . THR A 1 463 ? 27.005 -0.221 5.975 1.00 36.62 463 THR A CA 1
ATOM 3315 C C . THR A 1 463 ? 25.621 -0.068 5.362 1.00 36.62 463 THR A C 1
ATOM 3317 O O . THR A 1 463 ? 24.911 -1.044 5.126 1.00 36.62 463 THR A O 1
ATOM 3320 N N . PHE A 1 464 ? 25.216 1.177 5.119 1.00 41.62 464 PHE A N 1
ATOM 3321 C CA . PHE A 1 464 ? 24.218 1.463 4.102 1.00 41.62 464 PHE A CA 1
ATOM 3322 C C . PHE A 1 464 ? 24.820 1.023 2.770 1.00 41.62 464 PHE A C 1
ATOM 3324 O O . PHE A 1 464 ? 25.389 1.813 2.026 1.00 41.62 464 PHE A O 1
ATOM 3331 N N . SER A 1 465 ? 24.723 -0.273 2.478 1.00 43.16 465 SER A N 1
ATOM 3332 C CA . SER A 1 465 ? 24.889 -0.775 1.127 1.00 43.16 465 SER A CA 1
ATOM 3333 C C . SER A 1 465 ? 23.606 -0.424 0.386 1.00 43.16 465 SER A C 1
ATOM 3335 O O . SER A 1 465 ? 22.770 -1.279 0.103 1.00 43.16 465 SER A O 1
ATOM 3337 N N . GLY A 1 466 ? 23.450 0.861 0.063 1.00 45.47 466 GLY A N 1
ATOM 3338 C CA . GLY A 1 466 ? 22.801 1.170 -1.198 1.00 45.47 466 GLY A CA 1
ATOM 3339 C C . GLY A 1 466 ? 23.539 0.380 -2.277 1.00 45.47 466 GLY A C 1
ATOM 3340 O O . GLY A 1 466 ? 24.751 0.182 -2.181 1.00 45.47 466 GLY A O 1
ATOM 3341 N N . ASN A 1 467 ? 22.825 -0.130 -3.276 1.00 51.41 467 ASN A N 1
ATOM 3342 C CA . ASN A 1 467 ? 23.498 -0.599 -4.480 1.00 51.41 467 ASN A CA 1
ATOM 3343 C C . ASN A 1 467 ? 24.120 0.641 -5.118 1.00 51.41 467 ASN A C 1
ATOM 3345 O O . ASN A 1 467 ? 23.449 1.369 -5.844 1.00 51.41 467 ASN A O 1
ATOM 3349 N N . VAL A 1 468 ? 25.360 0.941 -4.749 1.00 60.19 468 VAL A N 1
ATOM 3350 C CA . VAL A 1 468 ? 26.110 2.004 -5.384 1.00 60.19 468 VAL A CA 1
ATOM 3351 C C . VAL A 1 468 ? 26.558 1.439 -6.721 1.00 60.19 468 VAL A C 1
ATOM 3353 O O . VAL A 1 468 ? 27.259 0.429 -6.778 1.00 60.19 468 VAL A O 1
ATOM 3356 N N . GLU A 1 469 ? 26.068 2.024 -7.807 1.00 69.31 469 GLU A N 1
ATOM 3357 C CA . GLU A 1 469 ? 26.507 1.635 -9.139 1.00 69.31 469 GLU A CA 1
ATOM 3358 C C . GLU A 1 469 ? 27.974 2.040 -9.307 1.00 69.31 469 GLU A C 1
ATOM 3360 O O . GLU A 1 469 ? 28.384 3.128 -8.901 1.00 69.31 469 GLU A O 1
ATOM 3365 N N . ASN A 1 470 ? 28.791 1.156 -9.879 1.00 79.50 470 ASN A N 1
ATOM 3366 C CA . ASN A 1 470 ? 30.188 1.472 -10.147 1.00 79.50 470 ASN A CA 1
ATOM 3367 C C . ASN A 1 470 ? 30.263 2.697 -11.067 1.00 79.50 470 ASN A C 1
ATOM 3369 O O . ASN A 1 470 ? 29.665 2.700 -12.144 1.00 79.50 470 ASN A O 1
ATOM 3373 N N . SER A 1 471 ? 31.075 3.686 -10.719 1.00 85.06 471 SER A N 1
ATOM 3374 C CA . SER A 1 471 ? 31.383 4.792 -11.627 1.00 85.06 471 SER A CA 1
ATOM 3375 C C . SER A 1 471 ? 32.537 4.372 -12.517 1.00 85.06 471 SER A C 1
ATOM 3377 O O . SER A 1 471 ? 33.549 3.883 -12.021 1.00 85.06 471 SER A O 1
ATOM 3379 N N . SER A 1 472 ? 32.408 4.520 -13.835 1.00 87.44 472 SER A N 1
ATOM 3380 C CA . SER A 1 472 ? 33.495 4.168 -14.752 1.00 87.44 472 SER A CA 1
ATOM 3381 C C . SER A 1 472 ? 33.622 5.138 -15.921 1.00 87.44 472 SER A C 1
ATOM 3383 O O . SER A 1 472 ? 32.639 5.569 -16.530 1.00 87.44 472 SER A O 1
ATOM 3385 N N . VAL A 1 473 ? 34.874 5.473 -16.229 1.00 88.25 473 VAL A N 1
ATOM 3386 C CA . VAL A 1 473 ? 35.275 6.343 -17.334 1.00 88.25 473 VAL A CA 1
ATOM 3387 C C . VAL A 1 473 ? 36.160 5.551 -18.288 1.00 88.25 473 VAL A C 1
ATOM 3389 O O . VAL A 1 473 ? 37.143 4.927 -17.889 1.00 88.25 473 VAL A O 1
ATOM 3392 N N . SER A 1 474 ? 35.814 5.606 -19.573 1.00 88.75 474 SER A N 1
ATOM 3393 C CA . SER A 1 474 ? 36.636 5.101 -20.668 1.00 88.75 474 SER A CA 1
ATOM 3394 C C . SER A 1 474 ? 37.338 6.259 -21.368 1.00 88.75 474 SER A C 1
ATOM 3396 O O . SER A 1 474 ? 36.682 7.168 -21.870 1.00 88.75 474 SER A O 1
ATOM 3398 N N . MET A 1 475 ? 38.656 6.172 -21.501 1.00 87.56 475 MET A N 1
ATOM 3399 C CA . MET A 1 475 ? 39.499 7.082 -22.270 1.00 87.56 475 MET A CA 1
ATOM 3400 C C . MET A 1 475 ? 40.109 6.329 -23.452 1.00 87.56 475 MET A C 1
ATOM 3402 O O . MET A 1 475 ? 40.809 5.337 -23.264 1.00 87.56 475 MET A O 1
ATOM 3406 N N . ARG A 1 476 ? 39.851 6.784 -24.680 1.00 86.25 476 ARG A N 1
ATOM 3407 C CA . ARG A 1 476 ? 40.459 6.224 -25.898 1.00 86.25 476 ARG A CA 1
ATOM 3408 C C . ARG A 1 476 ? 41.490 7.187 -26.466 1.00 86.25 476 ARG A C 1
ATOM 3410 O O . ARG A 1 476 ? 41.134 8.319 -26.791 1.00 86.25 476 ARG A O 1
ATOM 3417 N N . PHE A 1 477 ? 42.732 6.736 -26.605 1.00 84.50 477 PHE A N 1
ATOM 3418 C CA . PHE A 1 477 ? 43.855 7.548 -27.076 1.00 84.50 477 PHE A CA 1
ATOM 3419 C C . PHE A 1 477 ? 44.071 7.389 -28.582 1.00 84.50 477 PHE A C 1
ATOM 3421 O O . PHE A 1 477 ? 44.140 6.276 -29.097 1.00 84.50 477 PHE A O 1
ATOM 3428 N N . SER A 1 478 ? 44.231 8.502 -29.299 1.00 75.12 478 SER A N 1
ATOM 3429 C CA . SER A 1 478 ? 44.370 8.484 -30.760 1.00 75.12 478 SER A CA 1
ATOM 3430 C C . SER A 1 478 ? 45.704 7.918 -31.284 1.00 75.12 478 SER A C 1
ATOM 3432 O O . SER A 1 478 ? 45.747 7.459 -32.422 1.00 75.12 478 SER A O 1
ATOM 3434 N N . ASP A 1 479 ? 46.797 7.965 -30.507 1.00 69.19 479 ASP A N 1
ATOM 3435 C CA . ASP A 1 479 ? 48.174 7.748 -31.006 1.00 69.19 479 ASP A CA 1
ATOM 3436 C C . ASP A 1 479 ? 48.829 6.407 -30.610 1.00 69.19 479 ASP A C 1
ATOM 3438 O O . ASP A 1 479 ? 50.048 6.279 -30.542 1.00 69.19 479 ASP A O 1
ATOM 3442 N N . LYS A 1 480 ? 48.050 5.343 -30.382 1.00 60.88 480 LYS A N 1
ATOM 3443 C CA . LYS A 1 480 ? 48.643 3.988 -30.346 1.00 60.88 480 LYS A CA 1
ATOM 3444 C C . LYS A 1 480 ? 48.797 3.368 -31.745 1.00 60.88 480 LYS A C 1
ATOM 3446 O O . LYS A 1 480 ? 49.505 2.381 -31.917 1.00 60.88 480 LYS A O 1
ATOM 3451 N N . VAL A 1 481 ? 48.134 3.950 -32.749 1.00 52.88 481 VAL A N 1
ATOM 3452 C CA . VAL A 1 481 ? 48.030 3.417 -34.123 1.00 52.88 481 VAL A CA 1
ATOM 3453 C C . VAL A 1 481 ? 48.692 4.348 -35.165 1.00 52.88 481 VAL A C 1
ATOM 3455 O O . VAL A 1 481 ? 48.656 4.060 -36.360 1.00 52.88 481 VAL A O 1
ATOM 3458 N N . GLY A 1 482 ? 49.300 5.465 -34.740 1.00 50.94 482 GLY A N 1
ATOM 3459 C CA . GLY A 1 482 ? 49.878 6.499 -35.608 1.00 50.94 482 GLY A CA 1
ATOM 3460 C C . GLY A 1 482 ? 51.367 6.301 -35.925 1.00 50.94 482 GLY A C 1
ATOM 3461 O O . GLY A 1 482 ? 52.162 5.901 -35.081 1.00 50.94 482 GLY A O 1
ATOM 3462 N N . THR A 1 483 ? 51.773 6.589 -37.165 1.00 49.69 483 THR A N 1
ATOM 3463 C CA . THR A 1 483 ? 53.143 6.384 -37.677 1.00 49.69 483 THR A CA 1
ATOM 3464 C C . THR A 1 483 ? 54.053 7.621 -37.587 1.00 49.69 483 THR A C 1
ATOM 3466 O O . THR A 1 483 ? 54.976 7.741 -38.393 1.00 49.69 483 THR A O 1
ATOM 3469 N N . GLY A 1 484 ? 53.843 8.570 -36.664 1.00 52.72 484 GLY A N 1
ATOM 3470 C CA . GLY A 1 484 ? 54.694 9.767 -36.633 1.00 52.72 484 GLY A CA 1
ATOM 3471 C C . GLY A 1 484 ? 54.525 10.700 -35.434 1.00 52.72 484 GLY A C 1
ATOM 3472 O O . GLY A 1 484 ? 53.509 11.369 -35.318 1.00 52.72 484 GLY A O 1
ATOM 3473 N N . SER A 1 485 ? 55.615 10.816 -34.665 1.00 56.69 485 SER A N 1
ATOM 3474 C CA . SER A 1 485 ? 55.852 11.666 -33.483 1.00 56.69 485 SER A CA 1
ATOM 3475 C C . SER A 1 485 ? 55.113 11.249 -32.209 1.00 56.69 485 SER A C 1
ATOM 3477 O O . SER A 1 485 ? 53.902 11.108 -32.197 1.00 56.69 485 SER A O 1
ATOM 3479 N N . THR A 1 486 ? 55.868 11.051 -31.126 1.00 63.91 486 THR A N 1
ATOM 3480 C CA . THR A 1 486 ? 55.377 10.590 -29.822 1.00 63.91 486 THR A CA 1
ATOM 3481 C C . THR A 1 486 ? 54.394 11.595 -29.220 1.00 63.91 486 THR A C 1
ATOM 3483 O O . THR A 1 486 ? 54.822 12.633 -28.703 1.00 63.91 486 THR A O 1
ATOM 3486 N N . ALA A 1 487 ? 53.093 11.295 -29.260 1.00 69.19 487 ALA A N 1
ATOM 3487 C CA . ALA A 1 487 ? 52.104 12.039 -28.495 1.00 69.19 487 ALA A CA 1
ATOM 3488 C C . ALA A 1 487 ? 52.408 11.947 -26.994 1.00 69.19 487 ALA A C 1
ATOM 3490 O O . ALA A 1 487 ? 52.573 10.856 -26.441 1.00 69.19 487 ALA A O 1
ATOM 3491 N N . GLN A 1 488 ? 52.474 13.106 -26.348 1.00 81.44 488 GLN A N 1
ATOM 3492 C CA . GLN A 1 488 ? 52.538 13.239 -24.898 1.00 81.44 488 GLN A CA 1
ATOM 3493 C C . GLN A 1 488 ? 51.191 13.763 -24.420 1.00 81.44 488 GLN A C 1
ATOM 3495 O O . GLN A 1 488 ? 50.699 14.764 -24.950 1.00 81.44 488 GLN A O 1
ATOM 3500 N N . TYR A 1 489 ? 50.605 13.072 -23.447 1.00 84.00 489 TYR A N 1
ATOM 3501 C CA . TYR A 1 489 ? 49.314 13.399 -22.856 1.00 84.00 489 TYR A CA 1
ATOM 3502 C C . TYR A 1 489 ? 49.507 13.832 -21.403 1.00 84.00 489 TYR A C 1
ATOM 3504 O O . TYR A 1 489 ? 50.102 13.105 -20.611 1.00 84.00 489 TYR A O 1
ATOM 3512 N N . SER A 1 490 ? 48.966 14.986 -21.038 1.00 86.81 490 SER A N 1
ATOM 3513 C CA . SER A 1 490 ? 48.943 15.473 -19.658 1.00 86.81 490 SER A CA 1
ATOM 3514 C C . SER A 1 490 ? 47.495 15.669 -19.242 1.00 86.81 490 SER A C 1
ATOM 3516 O O . SER A 1 490 ? 46.749 16.313 -19.968 1.00 86.81 490 SER A O 1
ATOM 3518 N N . PHE A 1 491 ? 47.065 15.077 -18.131 1.00 88.38 491 PHE A N 1
ATOM 3519 C CA . PHE A 1 491 ? 45.691 15.179 -17.630 1.00 88.38 491 PHE A CA 1
ATOM 3520 C C . PHE A 1 491 ? 45.615 14.745 -16.167 1.00 88.38 491 PHE A C 1
ATOM 3522 O O . PHE A 1 491 ? 46.523 14.097 -15.645 1.00 88.38 491 PHE A O 1
ATOM 3529 N N . GLN A 1 492 ? 44.517 15.088 -15.506 1.00 90.50 492 GLN A N 1
ATOM 3530 C CA . GLN A 1 492 ? 44.221 14.687 -14.137 1.00 90.50 492 GLN A CA 1
ATOM 3531 C C . GLN A 1 492 ? 42.915 13.900 -14.098 1.00 90.50 492 GLN A C 1
ATOM 3533 O O . GLN A 1 492 ? 41.971 14.218 -14.820 1.00 90.50 492 GLN A O 1
ATOM 3538 N N . ILE A 1 493 ? 42.870 12.875 -13.252 1.00 88.81 493 ILE A N 1
ATOM 3539 C CA . ILE A 1 493 ? 41.637 12.182 -12.880 1.00 88.81 493 ILE A CA 1
ATOM 3540 C C . ILE A 1 493 ? 41.189 12.785 -11.555 1.00 88.81 493 ILE A C 1
ATOM 3542 O O . ILE A 1 493 ? 41.957 12.762 -10.593 1.00 88.81 493 ILE A O 1
ATOM 3546 N N . THR A 1 494 ? 39.982 13.338 -11.514 1.00 87.88 494 THR A N 1
ATOM 3547 C CA . THR A 1 494 ? 39.450 14.070 -10.356 1.00 87.88 494 THR A CA 1
ATOM 3548 C C . THR A 1 494 ? 38.007 13.661 -10.061 1.00 87.88 494 THR A C 1
ATOM 3550 O O . THR A 1 494 ? 37.413 12.880 -10.806 1.00 87.88 494 THR A O 1
ATOM 3553 N N . ASN A 1 495 ? 37.423 14.199 -8.991 1.00 84.69 495 ASN A N 1
ATOM 3554 C CA . ASN A 1 495 ? 35.984 14.100 -8.713 1.00 84.69 495 ASN A CA 1
ATOM 3555 C C . ASN A 1 495 ? 35.146 15.253 -9.295 1.00 84.69 495 ASN A C 1
ATOM 3557 O O . ASN A 1 495 ? 33.957 15.352 -8.994 1.00 84.69 495 ASN A O 1
ATOM 3561 N N . GLY A 1 496 ? 35.754 16.158 -10.072 1.00 79.12 496 GLY A N 1
ATOM 3562 C CA . GLY A 1 496 ? 35.109 17.383 -10.566 1.00 79.12 496 GLY A CA 1
ATOM 3563 C C . GLY A 1 496 ? 34.857 18.462 -9.499 1.00 79.12 496 GLY A C 1
ATOM 3564 O O . GLY A 1 496 ? 34.280 19.503 -9.806 1.00 79.12 496 GLY A O 1
ATOM 3565 N N . ALA A 1 497 ? 35.283 18.235 -8.251 1.00 80.62 497 ALA A N 1
ATOM 3566 C CA . ALA A 1 497 ? 35.161 19.163 -7.124 1.00 80.62 497 ALA A CA 1
ATOM 3567 C C . ALA A 1 497 ? 36.524 19.586 -6.535 1.00 80.62 497 ALA A C 1
ATOM 3569 O O . ALA A 1 497 ? 36.563 20.272 -5.515 1.00 80.62 497 ALA A O 1
ATOM 3570 N N . GLY A 1 498 ? 37.631 19.236 -7.204 1.00 77.44 498 GLY A N 1
ATOM 3571 C CA . GLY A 1 498 ? 38.992 19.665 -6.859 1.00 77.44 498 GLY A CA 1
ATOM 3572 C C . GLY A 1 498 ? 39.887 18.590 -6.236 1.00 77.44 498 GLY A C 1
ATOM 3573 O O . GLY A 1 498 ? 41.086 18.837 -6.105 1.00 77.44 498 GLY A O 1
ATOM 3574 N N . ASP A 1 499 ? 39.358 17.404 -5.917 1.00 84.12 499 ASP A N 1
ATOM 3575 C CA . ASP A 1 499 ? 40.173 16.295 -5.407 1.00 84.12 499 ASP A CA 1
ATOM 3576 C C . ASP A 1 499 ? 40.820 15.541 -6.568 1.00 84.12 499 ASP A C 1
ATOM 3578 O O . ASP A 1 499 ? 40.137 15.067 -7.479 1.00 84.12 499 ASP A O 1
ATOM 3582 N N . VAL A 1 500 ? 42.149 15.429 -6.538 1.00 87.94 500 VAL A N 1
ATOM 3583 C CA . VAL A 1 500 ? 42.944 14.827 -7.616 1.00 87.94 500 VAL A CA 1
ATOM 3584 C C . VAL A 1 500 ? 43.303 13.387 -7.259 1.00 87.94 500 VAL A C 1
ATOM 3586 O O . VAL A 1 500 ? 44.165 13.141 -6.421 1.00 87.94 500 VAL A O 1
ATOM 3589 N N . TYR A 1 501 ? 42.680 12.428 -7.940 1.00 86.94 501 TYR A N 1
ATOM 3590 C CA . TYR A 1 501 ? 42.931 10.997 -7.762 1.00 86.94 501 TYR A CA 1
ATOM 3591 C C . TYR A 1 501 ? 44.205 10.531 -8.461 1.00 86.94 501 TYR A C 1
ATOM 3593 O O . TYR A 1 501 ? 44.934 9.707 -7.921 1.00 86.94 501 TYR A O 1
ATOM 3601 N N . ALA A 1 502 ? 44.502 11.061 -9.647 1.00 88.06 502 ALA A N 1
ATOM 3602 C CA . ALA A 1 502 ? 45.759 10.808 -10.344 1.00 88.06 502 ALA A CA 1
ATOM 3603 C C . ALA A 1 502 ? 46.154 12.009 -11.198 1.00 88.06 502 ALA A C 1
ATOM 3605 O O . ALA A 1 502 ? 45.300 12.678 -11.777 1.00 88.06 502 ALA A O 1
ATOM 3606 N N . SER A 1 503 ? 47.457 12.247 -11.319 1.00 88.69 503 SER A N 1
ATOM 3607 C CA . SER A 1 503 ? 48.013 13.293 -12.175 1.00 88.69 503 SER A CA 1
ATOM 3608 C C . SER A 1 503 ? 49.029 12.692 -13.134 1.00 88.69 503 SER A C 1
ATOM 3610 O O . SER A 1 503 ? 49.943 11.978 -12.716 1.00 88.69 503 SER A O 1
ATOM 3612 N N . PHE A 1 504 ? 48.863 12.990 -14.418 1.00 87.25 504 PHE A N 1
ATOM 3613 C CA . PHE A 1 504 ? 49.742 12.552 -15.490 1.00 87.25 504 PHE A CA 1
ATOM 3614 C C . PHE A 1 504 ? 50.380 13.767 -16.148 1.00 87.25 504 PHE A C 1
ATOM 3616 O O . PHE A 1 504 ? 49.684 14.667 -16.621 1.00 87.25 504 PHE A O 1
ATOM 3623 N N . THR A 1 505 ? 51.707 13.750 -16.215 1.00 84.19 505 THR A N 1
ATOM 3624 C CA . THR A 1 505 ? 52.505 14.745 -16.930 1.00 84.19 505 THR A CA 1
ATOM 3625 C C . THR A 1 505 ? 53.291 14.021 -18.012 1.00 84.19 505 THR A C 1
ATOM 3627 O O . THR A 1 505 ? 54.046 13.098 -17.709 1.00 84.19 505 THR A O 1
ATOM 3630 N N . ASP A 1 506 ? 53.095 14.426 -19.263 1.00 80.25 506 ASP A N 1
ATOM 3631 C CA . ASP A 1 506 ? 53.811 13.938 -20.443 1.00 80.25 506 ASP A CA 1
ATOM 3632 C C . ASP A 1 506 ? 53.750 12.409 -20.641 1.00 80.25 506 ASP A C 1
ATOM 3634 O O . ASP A 1 506 ? 54.731 11.767 -21.025 1.00 80.25 506 ASP A O 1
ATOM 3638 N N . LEU A 1 507 ? 52.580 11.802 -20.404 1.00 80.69 507 LEU A N 1
ATOM 3639 C CA . LEU A 1 507 ? 52.354 10.370 -20.596 1.00 80.69 507 LEU A CA 1
ATOM 3640 C C . LEU A 1 507 ? 52.517 9.998 -22.075 1.00 80.69 507 LEU A C 1
ATOM 3642 O O . LEU A 1 507 ? 51.716 10.395 -22.923 1.00 80.69 507 LEU A O 1
ATOM 3646 N N . GLN A 1 508 ? 53.538 9.196 -22.372 1.00 79.06 508 GLN A N 1
ATOM 3647 C CA . GLN A 1 508 ? 53.807 8.661 -23.703 1.00 79.06 508 GLN A CA 1
ATOM 3648 C C . GLN A 1 508 ? 53.319 7.211 -23.792 1.00 79.06 508 GLN A C 1
ATOM 3650 O O . GLN A 1 508 ? 53.816 6.345 -23.080 1.00 79.06 508 GLN A O 1
ATOM 3655 N N . LEU A 1 509 ? 52.376 6.931 -24.696 1.00 75.44 509 LEU A N 1
ATOM 3656 C CA . LEU A 1 509 ? 51.796 5.587 -24.865 1.00 75.44 509 LEU A CA 1
ATOM 3657 C C . LEU A 1 509 ? 52.478 4.766 -25.970 1.00 75.44 509 LEU A C 1
ATOM 3659 O O . LEU A 1 509 ? 52.390 3.539 -25.989 1.00 75.44 509 LEU A O 1
ATOM 3663 N N . ASN A 1 510 ? 53.163 5.435 -26.897 1.00 73.00 510 ASN A N 1
ATOM 3664 C CA . ASN A 1 510 ? 53.833 4.787 -28.018 1.00 73.00 510 ASN A CA 1
ATOM 3665 C C . ASN A 1 510 ? 55.117 4.074 -27.553 1.00 73.00 510 ASN A C 1
ATOM 3667 O O . ASN A 1 510 ? 56.025 4.713 -27.012 1.00 73.00 510 ASN A O 1
ATOM 3671 N N . GLY A 1 511 ? 55.189 2.759 -27.791 1.00 71.44 511 GLY A N 1
ATOM 3672 C CA . GLY A 1 511 ? 56.341 1.909 -27.470 1.00 71.44 511 GLY A CA 1
ATOM 3673 C C . GLY A 1 511 ? 56.311 1.242 -26.089 1.00 71.44 511 GLY A C 1
ATOM 3674 O O . GLY A 1 511 ? 57.245 0.506 -25.773 1.00 71.44 511 GLY A O 1
ATOM 3675 N N . LEU A 1 512 ? 55.263 1.461 -25.288 1.00 78.12 512 LEU A N 1
ATOM 3676 C CA . LEU A 1 512 ? 55.050 0.775 -24.010 1.00 78.12 512 LEU A CA 1
ATOM 3677 C C . LEU A 1 512 ? 54.070 -0.391 -24.174 1.00 78.12 512 LEU A C 1
ATOM 3679 O O . LEU A 1 512 ? 53.138 -0.326 -24.980 1.00 78.12 512 LEU A O 1
ATOM 3683 N N . ASP A 1 513 ? 54.282 -1.461 -23.409 1.00 83.00 513 ASP A N 1
ATOM 3684 C CA . ASP A 1 513 ? 53.319 -2.554 -23.321 1.00 83.00 513 ASP A CA 1
ATOM 3685 C C . ASP A 1 513 ? 52.139 -2.185 -22.405 1.00 83.00 513 ASP A C 1
ATOM 3687 O O . ASP A 1 513 ? 52.206 -1.275 -21.571 1.00 83.00 513 ASP A O 1
ATOM 3691 N N . ASP A 1 514 ? 51.027 -2.899 -22.581 1.00 82.56 514 ASP A N 1
ATOM 3692 C CA . ASP A 1 514 ? 49.771 -2.596 -21.888 1.00 82.56 514 ASP A CA 1
ATOM 3693 C C . ASP A 1 514 ? 49.930 -2.701 -20.360 1.00 82.56 514 ASP A C 1
ATOM 3695 O O . ASP A 1 514 ? 49.352 -1.904 -19.620 1.00 82.56 514 ASP A O 1
ATOM 3699 N N . ALA A 1 515 ? 50.782 -3.620 -19.890 1.00 82.38 515 ALA A N 1
ATOM 3700 C CA . ALA A 1 515 ? 51.073 -3.827 -18.475 1.00 82.38 515 ALA A CA 1
ATOM 3701 C C . ALA A 1 515 ? 51.881 -2.675 -17.849 1.00 82.38 515 ALA A C 1
ATOM 3703 O O . ALA A 1 515 ? 51.597 -2.282 -16.718 1.00 82.38 515 ALA A O 1
ATOM 3704 N N . THR A 1 516 ? 52.856 -2.097 -18.564 1.00 83.56 516 THR A N 1
ATOM 3705 C CA . THR A 1 516 ? 53.624 -0.942 -18.063 1.00 83.56 516 THR A CA 1
ATOM 3706 C C . THR A 1 516 ? 52.749 0.305 -17.977 1.00 83.56 516 THR A C 1
ATOM 3708 O O . THR A 1 516 ? 52.869 1.069 -17.021 1.00 83.56 516 THR A O 1
ATOM 3711 N N . ILE A 1 517 ? 51.834 0.495 -18.934 1.00 82.25 517 ILE A N 1
ATOM 3712 C CA . ILE A 1 517 ? 50.871 1.607 -18.916 1.00 82.25 517 ILE A CA 1
ATOM 3713 C C . ILE A 1 517 ? 49.871 1.427 -17.768 1.00 82.25 517 ILE A C 1
ATOM 3715 O O . ILE A 1 517 ? 49.616 2.359 -17.013 1.00 82.25 517 ILE A O 1
ATOM 3719 N N . GLN A 1 518 ? 49.339 0.219 -17.578 1.00 85.69 518 GLN A N 1
ATOM 3720 C CA . GLN A 1 518 ? 48.461 -0.071 -16.445 1.00 85.69 518 GLN A CA 1
ATOM 3721 C C . GLN A 1 518 ? 49.181 0.161 -15.106 1.00 85.69 518 GLN A C 1
ATOM 3723 O O . GLN A 1 518 ? 48.630 0.796 -14.208 1.00 85.69 518 GLN A O 1
ATOM 3728 N N . GLY A 1 519 ? 50.434 -0.287 -14.985 1.00 83.56 519 GLY A N 1
ATOM 3729 C CA . GLY A 1 519 ? 51.252 -0.090 -13.789 1.00 83.56 519 GLY A CA 1
ATOM 3730 C C . GLY A 1 519 ? 51.556 1.380 -13.486 1.00 83.56 519 GLY A C 1
ATOM 3731 O O . GLY A 1 519 ? 51.535 1.773 -12.320 1.00 83.56 519 GLY A O 1
ATOM 3732 N N . SER A 1 520 ? 51.790 2.213 -14.505 1.00 83.88 520 SER A N 1
ATOM 3733 C CA . SER A 1 520 ? 52.025 3.650 -14.311 1.00 83.88 520 SER A CA 1
ATOM 3734 C C . SER A 1 520 ? 50.756 4.402 -13.903 1.00 83.88 520 SER A C 1
ATOM 3736 O O . SER A 1 520 ? 50.825 5.294 -13.057 1.00 83.88 520 SER A O 1
ATOM 3738 N N . VAL A 1 521 ? 49.591 4.005 -14.428 1.00 84.06 521 VAL A N 1
ATOM 3739 C CA . VAL A 1 521 ? 48.288 4.555 -14.022 1.00 84.06 521 VAL A CA 1
ATOM 3740 C C . VAL A 1 521 ? 47.955 4.179 -12.579 1.00 84.06 521 VAL A C 1
ATOM 3742 O O . VAL A 1 521 ? 47.550 5.046 -11.807 1.00 84.06 521 VAL A O 1
ATOM 3745 N N . ILE A 1 522 ? 48.195 2.926 -12.183 1.00 86.06 522 ILE A N 1
ATOM 3746 C CA . ILE A 1 522 ? 48.018 2.488 -10.791 1.00 86.06 522 ILE A CA 1
ATOM 3747 C C . ILE A 1 522 ? 48.963 3.260 -9.862 1.00 86.06 522 ILE A C 1
ATOM 3749 O O . ILE A 1 522 ? 48.517 3.761 -8.837 1.00 86.06 522 ILE A O 1
ATOM 3753 N N . ALA A 1 523 ? 50.235 3.439 -10.230 1.00 85.94 523 ALA A N 1
ATOM 3754 C CA . ALA A 1 523 ? 51.192 4.196 -9.418 1.00 85.94 523 ALA A CA 1
ATOM 3755 C C . ALA A 1 523 ? 50.797 5.677 -9.240 1.00 85.94 523 ALA A C 1
ATOM 3757 O O . ALA A 1 523 ? 50.974 6.246 -8.157 1.00 85.94 523 ALA A O 1
ATOM 3758 N N . ALA A 1 524 ? 50.238 6.300 -10.282 1.00 85.12 524 ALA A N 1
ATOM 3759 C CA . ALA A 1 524 ? 49.722 7.664 -10.212 1.00 85.12 524 ALA A CA 1
ATOM 3760 C C . ALA A 1 524 ? 48.485 7.766 -9.302 1.00 85.12 524 ALA A C 1
ATOM 3762 O O . ALA A 1 524 ? 48.405 8.704 -8.509 1.00 85.12 524 ALA A O 1
ATOM 3763 N N . LEU A 1 525 ? 47.576 6.782 -9.358 1.00 85.75 525 LEU A N 1
ATOM 3764 C CA . LEU A 1 525 ? 46.429 6.680 -8.445 1.00 85.75 525 LEU A CA 1
ATOM 3765 C C . LEU A 1 525 ? 46.869 6.454 -6.997 1.00 85.75 525 LEU A C 1
ATOM 3767 O O . LEU A 1 525 ? 46.381 7.131 -6.103 1.00 85.75 525 LEU A O 1
ATOM 3771 N N . THR A 1 526 ? 47.839 5.569 -6.753 1.00 86.25 526 THR A N 1
ATOM 3772 C CA . THR A 1 526 ? 48.401 5.362 -5.409 1.00 86.25 526 THR A CA 1
ATOM 3773 C C . THR A 1 526 ? 48.960 6.660 -4.839 1.00 86.25 526 THR A C 1
ATOM 3775 O O . THR A 1 526 ? 48.756 6.951 -3.666 1.00 86.25 526 THR A O 1
ATOM 3778 N N . THR A 1 527 ? 49.638 7.459 -5.664 1.00 85.75 527 THR A N 1
ATOM 3779 C CA . THR A 1 527 ? 50.221 8.727 -5.214 1.00 85.75 527 THR A CA 1
ATOM 3780 C C . THR A 1 527 ? 49.147 9.778 -4.921 1.00 85.75 527 THR A C 1
ATOM 3782 O O . THR A 1 527 ? 49.226 10.432 -3.886 1.00 85.75 527 THR A O 1
ATOM 3785 N N . GLY A 1 528 ? 48.142 9.936 -5.790 1.00 83.00 528 GLY A N 1
ATOM 3786 C CA . GLY A 1 528 ? 47.068 10.917 -5.586 1.00 83.00 528 GLY A CA 1
ATOM 3787 C C . GLY A 1 528 ? 46.124 10.547 -4.437 1.00 83.00 528 GLY A C 1
ATOM 3788 O O . GLY A 1 528 ? 45.800 11.391 -3.606 1.00 83.00 528 GLY A O 1
ATOM 3789 N N . ILE A 1 529 ? 45.763 9.268 -4.308 1.00 82.56 529 ILE A N 1
ATOM 3790 C CA . ILE A 1 529 ? 44.925 8.782 -3.202 1.00 82.56 529 ILE A CA 1
ATOM 3791 C C . ILE A 1 529 ? 45.661 8.910 -1.866 1.00 82.56 529 ILE A C 1
ATOM 3793 O O . ILE A 1 529 ? 45.070 9.395 -0.909 1.00 82.56 529 ILE A O 1
ATOM 3797 N N . ALA A 1 530 ? 46.959 8.592 -1.799 1.00 80.12 530 ALA A N 1
ATOM 3798 C CA . ALA A 1 530 ? 47.738 8.774 -0.570 1.00 80.12 530 ALA A CA 1
ATOM 3799 C C . ALA A 1 530 ? 47.781 10.240 -0.101 1.00 80.12 530 ALA A C 1
ATOM 3801 O O . ALA A 1 530 ? 47.823 10.495 1.096 1.00 80.12 530 ALA A O 1
ATOM 3802 N N . THR A 1 531 ? 47.734 11.214 -1.020 1.00 78.88 531 THR A N 1
ATOM 3803 C CA . THR A 1 531 ? 47.639 12.636 -0.643 1.00 78.88 531 THR A CA 1
ATOM 3804 C C . THR A 1 531 ? 46.253 13.059 -0.144 1.00 78.88 531 THR A C 1
ATOM 3806 O O . THR A 1 531 ? 46.143 14.089 0.516 1.00 78.88 531 THR A O 1
ATOM 3809 N N . LEU A 1 532 ? 45.206 12.283 -0.444 1.00 74.12 532 LEU A N 1
ATOM 3810 C CA . LEU A 1 532 ? 43.825 12.518 -0.004 1.00 74.12 532 LEU A CA 1
ATOM 3811 C C . LEU A 1 532 ? 43.500 11.775 1.309 1.00 74.12 532 LEU A C 1
ATOM 3813 O O . LEU A 1 532 ? 42.758 12.303 2.137 1.00 74.12 532 LEU A O 1
ATOM 3817 N N . ASP A 1 533 ? 44.110 10.605 1.528 1.00 65.44 533 ASP A N 1
ATOM 3818 C CA . ASP A 1 533 ? 43.977 9.761 2.733 1.00 65.44 533 ASP A CA 1
ATOM 3819 C C . ASP A 1 533 ? 44.439 10.482 4.020 1.00 65.44 533 ASP A C 1
ATOM 3821 O O . ASP A 1 533 ? 43.902 10.262 5.103 1.00 65.44 533 ASP A O 1
ATOM 3825 N N . ASP A 1 534 ? 45.346 11.461 3.900 1.00 61.84 534 ASP A N 1
ATOM 3826 C CA . ASP A 1 534 ? 45.747 12.341 5.012 1.00 61.84 534 ASP A CA 1
ATOM 3827 C C . ASP A 1 534 ? 44.587 13.220 5.548 1.00 61.84 534 ASP A C 1
ATOM 3829 O O . ASP A 1 534 ? 44.697 13.797 6.635 1.00 61.84 534 ASP A O 1
ATOM 3833 N N . THR A 1 535 ? 43.477 13.339 4.804 1.00 56.50 535 THR A N 1
ATOM 3834 C CA . THR A 1 535 ? 42.306 14.170 5.153 1.00 56.50 535 THR A CA 1
ATOM 3835 C C . THR A 1 535 ? 41.025 13.348 5.358 1.00 56.50 535 THR A C 1
ATOM 3837 O O . THR A 1 535 ? 40.167 13.762 6.142 1.00 56.50 535 THR A O 1
ATOM 3840 N N . ASP A 1 536 ? 40.892 12.189 4.702 1.00 60.97 536 ASP A N 1
ATOM 3841 C CA . ASP A 1 536 ? 39.717 11.312 4.785 1.00 60.97 536 ASP A CA 1
ATOM 3842 C C . ASP A 1 536 ? 40.105 9.827 4.628 1.00 60.97 536 ASP A C 1
ATOM 3844 O O . ASP A 1 536 ? 40.368 9.351 3.524 1.00 60.97 536 ASP A O 1
ATOM 3848 N N . SER A 1 537 ? 40.058 9.078 5.736 1.00 64.81 537 SER A N 1
ATOM 3849 C CA . SER A 1 537 ? 40.395 7.645 5.798 1.00 64.81 537 SER A CA 1
ATOM 3850 C C . SER A 1 537 ? 39.381 6.715 5.116 1.00 64.81 537 SER A C 1
ATOM 3852 O O . SER A 1 537 ? 39.491 5.494 5.221 1.00 64.81 537 SER A O 1
ATOM 3854 N N . SER A 1 538 ? 38.325 7.261 4.504 1.00 68.75 538 SER A N 1
ATOM 3855 C CA . SER A 1 538 ? 37.331 6.484 3.760 1.00 68.75 538 SER A CA 1
ATOM 3856 C C . SER A 1 538 ? 37.742 6.189 2.315 1.00 68.75 538 SER A C 1
ATOM 3858 O O . SER A 1 538 ? 36.99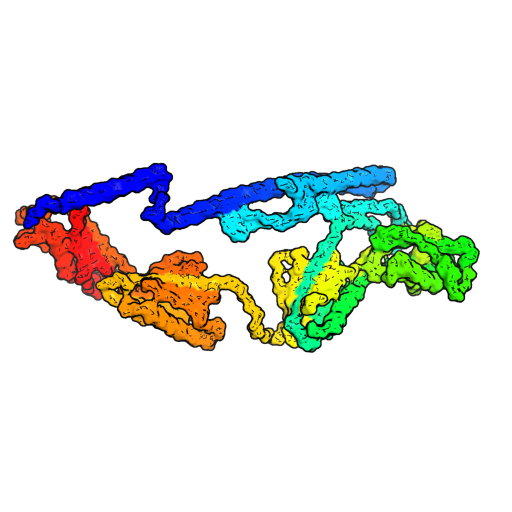8 5.492 1.632 1.00 68.75 538 SER A O 1
ATOM 3860 N N . PHE A 1 539 ? 38.880 6.702 1.834 1.00 69.88 539 PHE A N 1
ATOM 3861 C CA . PHE A 1 539 ? 39.380 6.487 0.473 1.00 69.88 539 PHE A CA 1
ATOM 3862 C C . PHE A 1 539 ? 40.420 5.359 0.421 1.00 69.88 539 PHE A C 1
ATOM 3864 O O . PHE A 1 539 ? 41.513 5.493 0.960 1.00 69.88 539 PHE A O 1
ATOM 3871 N N . ASP A 1 540 ? 40.117 4.270 -0.291 1.00 77.31 540 ASP A N 1
ATOM 3872 C CA . ASP A 1 540 ? 41.056 3.156 -0.503 1.00 77.31 540 ASP A CA 1
ATOM 3873 C C . ASP A 1 540 ? 41.391 2.977 -1.998 1.00 77.31 540 ASP A C 1
ATOM 3875 O O . ASP A 1 540 ? 40.526 3.037 -2.874 1.00 77.31 540 ASP A O 1
ATOM 3879 N N . LEU A 1 541 ? 42.665 2.700 -2.297 1.00 77.19 541 LEU A N 1
ATOM 3880 C CA . LEU A 1 541 ? 43.138 2.287 -3.623 1.00 77.19 541 LEU A CA 1
ATOM 3881 C C . LEU A 1 541 ? 42.402 1.035 -4.121 1.00 77.19 541 LEU A C 1
ATOM 3883 O O . LEU A 1 541 ? 42.174 0.905 -5.322 1.00 77.19 541 LEU A O 1
ATOM 3887 N N . ASN A 1 542 ? 42.014 0.132 -3.216 1.00 81.50 542 ASN A N 1
ATOM 3888 C CA . ASN A 1 542 ? 41.298 -1.100 -3.558 1.00 81.50 542 ASN A CA 1
ATOM 3889 C C . ASN A 1 542 ? 39.910 -0.846 -4.171 1.00 81.50 542 ASN A C 1
ATOM 3891 O O . ASN A 1 542 ? 39.323 -1.764 -4.740 1.00 81.50 542 ASN A O 1
ATOM 3895 N N . GLU A 1 543 ? 39.387 0.379 -4.079 1.00 84.81 543 GLU A N 1
ATOM 3896 C CA . GLU A 1 543 ? 38.148 0.770 -4.749 1.00 84.81 543 GLU A CA 1
ATOM 3897 C C . GLU A 1 543 ? 38.337 1.035 -6.250 1.00 84.81 543 GLU A C 1
ATOM 3899 O O . GLU A 1 543 ? 37.347 1.062 -6.981 1.00 84.81 543 GLU A O 1
ATOM 3904 N N . PHE A 1 544 ? 39.572 1.255 -6.721 1.00 86.00 544 PHE A N 1
ATOM 3905 C CA . PHE A 1 544 ? 39.870 1.622 -8.105 1.00 86.00 544 PHE A CA 1
ATOM 3906 C C . PHE A 1 544 ? 40.376 0.428 -8.918 1.00 86.00 544 PHE A C 1
ATOM 3908 O O . PHE A 1 544 ? 41.419 -0.157 -8.633 1.00 86.00 544 PHE A O 1
ATOM 3915 N N . GLU A 1 545 ? 39.678 0.119 -10.008 1.00 87.81 545 GLU A N 1
ATOM 3916 C CA . GLU A 1 545 ? 40.098 -0.869 -10.997 1.00 87.81 545 GLU A CA 1
ATOM 3917 C C . GLU A 1 545 ? 40.536 -0.169 -12.287 1.00 87.81 545 GLU A C 1
ATOM 3919 O O . GLU A 1 545 ? 39.802 0.639 -12.863 1.00 87.81 545 GLU A O 1
ATOM 3924 N N . VAL A 1 546 ? 41.738 -0.501 -12.761 1.00 87.94 546 VAL A N 1
ATOM 3925 C CA . VAL A 1 546 ? 42.318 0.054 -13.988 1.00 87.94 546 VAL A CA 1
ATOM 3926 C C . VAL A 1 546 ? 42.568 -1.067 -14.977 1.00 87.94 546 VAL A C 1
ATOM 3928 O O . VAL A 1 546 ? 43.327 -1.989 -14.685 1.00 87.94 546 VAL A O 1
ATOM 3931 N N . THR A 1 547 ? 41.998 -0.952 -16.173 1.00 87.62 547 THR A N 1
ATOM 3932 C CA . THR A 1 547 ? 42.284 -1.852 -17.294 1.00 87.62 547 THR A CA 1
ATOM 3933 C C . THR A 1 547 ? 42.741 -1.042 -18.494 1.00 87.62 547 THR A C 1
ATOM 3935 O O . THR A 1 547 ? 42.089 -0.075 -18.883 1.00 87.62 547 THR A O 1
ATOM 3938 N N . PHE A 1 548 ? 43.843 -1.457 -19.113 1.00 85.56 548 PHE A N 1
ATOM 3939 C CA . PHE A 1 548 ? 44.300 -0.902 -20.380 1.00 85.56 548 PHE A CA 1
ATOM 3940 C C . PHE A 1 548 ? 44.347 -2.011 -21.429 1.00 85.56 548 PHE A C 1
ATOM 3942 O O . PHE A 1 548 ? 44.966 -3.049 -21.205 1.00 85.56 548 PHE A O 1
ATOM 3949 N N . SER A 1 549 ? 43.668 -1.818 -22.559 1.00 83.19 549 SER A N 1
ATOM 3950 C CA . SER A 1 549 ? 43.667 -2.787 -23.656 1.00 83.19 549 SER A CA 1
ATOM 3951 C C . SER A 1 549 ? 43.601 -2.077 -24.997 1.00 83.19 549 SER A C 1
ATOM 3953 O O . SER A 1 549 ? 42.695 -1.279 -25.250 1.00 83.19 549 SER A O 1
ATOM 3955 N N . GLY A 1 550 ? 44.571 -2.363 -25.868 1.00 80.88 550 GLY A N 1
ATOM 3956 C CA . GLY A 1 550 ? 44.657 -1.669 -27.149 1.00 80.88 550 GLY A CA 1
ATOM 3957 C C . GLY A 1 550 ? 44.850 -0.172 -26.914 1.00 80.88 550 GLY A C 1
ATOM 3958 O O . GLY A 1 550 ? 45.814 0.221 -26.272 1.00 80.88 550 GLY A O 1
ATOM 3959 N N . ASP A 1 551 ? 43.955 0.663 -27.422 1.00 79.88 551 ASP A N 1
ATOM 3960 C CA . ASP A 1 551 ? 43.973 2.127 -27.303 1.00 79.88 551 ASP A CA 1
ATOM 3961 C C . ASP A 1 551 ? 43.089 2.675 -26.166 1.00 79.88 551 ASP A C 1
ATOM 3963 O O . ASP A 1 551 ? 42.938 3.892 -26.040 1.00 79.88 551 ASP A O 1
ATOM 3967 N N . GLN A 1 552 ? 42.487 1.798 -25.356 1.00 85.75 552 GLN A N 1
ATOM 3968 C CA . GLN A 1 552 ? 41.472 2.156 -24.370 1.00 85.75 552 GLN A CA 1
ATOM 3969 C C . GLN A 1 552 ? 41.963 1.935 -22.935 1.00 85.75 552 GLN A C 1
ATOM 3971 O O . GLN A 1 552 ? 42.347 0.829 -22.558 1.00 85.75 552 GLN A O 1
ATOM 3976 N N . LEU A 1 553 ? 41.880 2.994 -22.130 1.00 87.56 553 LEU A N 1
ATOM 3977 C CA . LEU A 1 553 ? 42.041 2.982 -20.680 1.00 87.56 553 LEU A CA 1
ATOM 3978 C C . LEU A 1 553 ? 40.665 3.070 -20.026 1.00 87.56 553 LEU A C 1
ATOM 3980 O O . LEU A 1 553 ? 39.903 3.991 -20.308 1.00 87.56 553 LEU A O 1
ATOM 3984 N N . ILE A 1 554 ? 40.357 2.131 -19.144 1.00 89.44 554 ILE A N 1
ATOM 3985 C CA . ILE A 1 554 ? 39.148 2.142 -18.325 1.00 89.44 554 ILE A CA 1
ATOM 3986 C C . ILE A 1 554 ? 39.580 2.289 -16.876 1.00 89.44 554 ILE A C 1
ATOM 3988 O O . ILE A 1 554 ? 40.400 1.506 -16.394 1.00 89.44 554 ILE A O 1
ATOM 3992 N N . VAL A 1 555 ? 39.011 3.281 -16.199 1.00 89.44 555 VAL A N 1
ATOM 3993 C CA . VAL A 1 555 ? 39.145 3.470 -14.755 1.00 89.44 555 VAL A CA 1
ATOM 3994 C C . VAL A 1 555 ? 37.755 3.354 -14.152 1.00 89.44 555 VAL A C 1
ATOM 3996 O O . VAL A 1 555 ? 36.843 4.070 -14.569 1.00 89.44 555 VAL A O 1
ATOM 3999 N N . SER A 1 556 ? 37.596 2.434 -13.205 1.00 88.00 556 SER A N 1
ATOM 4000 C CA . SER A 1 556 ? 36.336 2.180 -12.506 1.00 88.00 556 SER A CA 1
ATOM 4001 C C . SER A 1 556 ? 36.526 2.343 -11.006 1.00 88.00 556 SER A C 1
ATOM 4003 O O . SER A 1 556 ? 37.564 1.952 -10.484 1.00 88.00 556 SER A O 1
ATOM 4005 N N . ASN A 1 557 ? 35.522 2.880 -10.318 1.00 87.62 557 ASN A N 1
ATOM 4006 C CA . ASN A 1 557 ? 35.456 2.923 -8.864 1.00 87.62 557 ASN A CA 1
ATOM 4007 C C . ASN A 1 557 ? 34.261 2.085 -8.377 1.00 87.62 557 ASN A C 1
ATOM 4009 O O . ASN A 1 557 ? 33.124 2.295 -8.810 1.00 87.62 557 ASN A O 1
ATOM 4013 N N . SER A 1 558 ? 34.517 1.121 -7.492 1.00 82.88 558 SER A N 1
ATOM 4014 C CA . SER A 1 558 ? 33.507 0.184 -6.982 1.00 82.88 558 SER A CA 1
ATOM 4015 C C . SER A 1 558 ? 32.559 0.780 -5.937 1.00 82.88 558 SER A C 1
ATOM 4017 O O . SER A 1 558 ? 31.581 0.133 -5.585 1.00 82.88 558 SER A O 1
ATOM 4019 N N . GLN A 1 559 ? 32.842 1.986 -5.438 1.00 82.75 559 GLN A N 1
ATOM 4020 C CA . GLN A 1 559 ? 32.025 2.729 -4.471 1.00 82.75 559 GLN A CA 1
ATOM 4021 C C . GLN A 1 559 ? 31.297 3.920 -5.122 1.00 82.75 559 GLN A C 1
ATOM 4023 O O . GLN A 1 559 ? 30.876 4.841 -4.428 1.00 82.75 559 GLN A O 1
ATOM 4028 N N . GLY A 1 560 ? 31.174 3.937 -6.458 1.00 77.50 560 GLY A N 1
ATOM 4029 C CA . GLY A 1 560 ? 30.417 4.950 -7.210 1.00 77.50 560 GLY A CA 1
ATOM 4030 C C . GLY A 1 560 ? 30.909 6.385 -7.060 1.00 77.50 560 GLY A C 1
ATOM 4031 O O . GLY A 1 560 ? 30.139 7.327 -7.246 1.00 77.50 560 GLY A O 1
ATOM 4032 N N . ARG A 1 561 ? 32.187 6.590 -6.727 1.00 84.00 561 ARG A N 1
ATOM 4033 C CA . ARG A 1 561 ? 32.747 7.944 -6.630 1.00 84.00 561 ARG A CA 1
ATOM 4034 C C . ARG A 1 561 ? 32.776 8.615 -8.001 1.00 84.00 561 ARG A C 1
ATOM 4036 O O . ARG A 1 561 ? 33.063 7.967 -9.006 1.00 84.00 561 ARG A O 1
ATOM 4043 N N . ALA A 1 562 ? 32.480 9.912 -8.044 1.00 83.88 562 ALA A N 1
ATOM 4044 C CA . ALA A 1 562 ? 32.496 10.681 -9.285 1.00 83.88 562 ALA A CA 1
ATOM 4045 C C . ALA A 1 562 ? 33.886 10.622 -9.939 1.00 83.88 562 ALA A C 1
ATOM 4047 O O . ALA A 1 562 ? 34.895 10.819 -9.267 1.00 83.88 562 ALA A O 1
ATOM 4048 N N . LEU A 1 563 ? 33.932 10.358 -11.247 1.00 87.00 563 LEU A N 1
ATOM 4049 C CA . LEU A 1 563 ? 35.165 10.321 -12.033 1.00 87.00 563 LEU A CA 1
ATOM 4050 C C . LEU A 1 563 ? 35.084 11.359 -13.151 1.00 87.00 563 LEU A C 1
ATOM 4052 O O . LEU A 1 563 ? 34.227 11.274 -14.029 1.00 87.00 563 LEU A O 1
ATOM 4056 N N . ALA A 1 564 ? 36.014 12.304 -13.145 1.00 85.69 564 ALA A N 1
ATOM 4057 C CA . ALA A 1 564 ? 36.176 13.328 -14.162 1.00 85.69 564 ALA A CA 1
ATOM 4058 C C . ALA A 1 564 ? 37.611 13.326 -14.703 1.00 85.69 564 ALA A C 1
ATOM 4060 O O . ALA A 1 564 ? 38.555 12.927 -14.020 1.00 85.69 564 ALA A O 1
ATOM 4061 N N . VAL A 1 565 ? 37.766 13.772 -15.951 1.00 87.00 565 VAL A N 1
ATOM 4062 C CA . VAL A 1 565 ? 39.071 14.012 -16.576 1.00 87.00 565 VAL A CA 1
ATOM 4063 C C . VAL A 1 565 ? 39.220 15.512 -16.775 1.00 87.00 565 VAL A C 1
ATOM 4065 O O . VAL A 1 565 ? 38.470 16.115 -17.541 1.00 87.00 565 VAL A O 1
ATOM 4068 N N . GLU A 1 566 ? 40.189 16.109 -16.092 1.00 86.75 566 GLU A N 1
ATOM 4069 C CA . GLU A 1 566 ? 40.412 1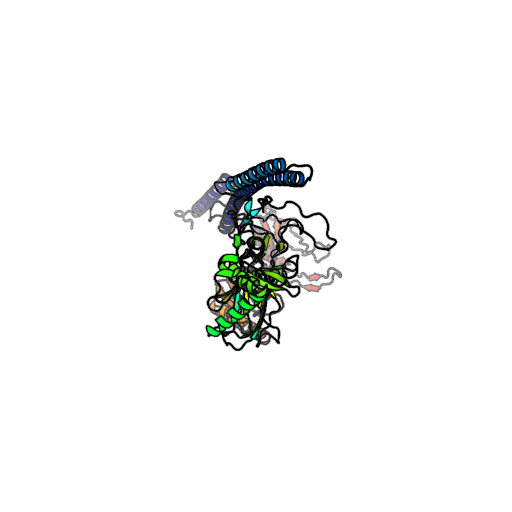7.554 -16.066 1.00 86.75 566 GLU A CA 1
ATOM 4070 C C . GLU A 1 566 ? 41.856 17.899 -16.449 1.00 86.75 566 GLU A C 1
ATOM 4072 O O . GLU A 1 566 ? 42.731 17.034 -16.517 1.00 86.75 566 GLU A O 1
ATOM 4077 N N . ASN A 1 567 ? 42.116 19.181 -16.724 1.00 84.75 567 ASN A N 1
ATOM 4078 C CA . ASN A 1 567 ? 43.456 19.699 -17.032 1.00 84.75 567 ASN A CA 1
ATOM 4079 C C . ASN A 1 567 ? 44.159 18.974 -18.199 1.00 84.75 567 ASN A C 1
ATOM 4081 O O . ASN A 1 567 ? 45.373 18.771 -18.177 1.00 84.75 567 ASN A O 1
ATOM 4085 N N . TYR A 1 568 ? 43.390 18.590 -19.225 1.00 84.31 568 TYR A N 1
ATOM 4086 C CA . TYR A 1 568 ? 43.904 17.872 -20.389 1.00 84.31 568 TYR A CA 1
ATOM 4087 C C . TYR A 1 568 ? 44.745 18.770 -21.315 1.00 84.31 568 TYR A C 1
ATOM 4089 O O . TYR A 1 568 ? 44.300 19.830 -21.760 1.00 84.31 568 TYR A O 1
ATOM 4097 N N . SER A 1 569 ? 45.932 18.294 -21.682 1.00 82.62 569 SER A N 1
ATOM 4098 C CA . SER A 1 569 ? 46.826 18.857 -22.689 1.00 82.62 569 SER A CA 1
ATOM 4099 C C . SER A 1 569 ? 47.472 17.737 -23.513 1.00 82.62 569 SER A C 1
ATOM 4101 O O . SER A 1 569 ? 47.733 16.649 -23.000 1.00 82.62 569 SER A O 1
ATOM 4103 N N . SER A 1 570 ? 47.743 17.991 -24.793 1.00 80.25 570 SER A N 1
ATOM 4104 C CA . SER A 1 570 ? 48.441 17.046 -25.667 1.00 80.25 570 SER A CA 1
ATOM 4105 C C . SER A 1 570 ? 49.357 17.754 -26.660 1.00 80.25 570 SER A C 1
ATOM 4107 O O . SER A 1 570 ? 49.035 18.831 -27.165 1.00 80.25 570 SER A O 1
ATOM 4109 N N . THR A 1 571 ? 50.503 17.138 -26.965 1.00 72.75 571 THR A N 1
ATOM 4110 C CA . THR A 1 571 ? 51.418 17.648 -28.003 1.00 72.75 571 THR A CA 1
ATOM 4111 C C . THR A 1 571 ? 50.895 17.340 -29.405 1.00 72.75 571 THR A C 1
ATOM 4113 O O . THR A 1 571 ? 50.856 18.227 -30.253 1.00 72.75 571 THR A O 1
ATOM 4116 N N . HIS A 1 572 ? 50.460 16.097 -29.628 1.00 68.06 572 HIS A N 1
ATOM 4117 C CA . HIS A 1 572 ? 49.829 15.600 -30.850 1.00 68.06 572 HIS A CA 1
ATOM 4118 C C . HIS A 1 572 ? 48.745 14.584 -30.445 1.00 68.06 572 HIS A C 1
ATOM 4120 O O . HIS A 1 572 ? 48.987 13.747 -29.586 1.00 68.06 572 HIS A O 1
ATOM 4126 N N . GLY A 1 573 ? 47.542 14.647 -31.023 1.00 69.56 573 GLY A N 1
ATOM 4127 C CA . GLY A 1 573 ? 46.472 13.672 -30.762 1.00 69.56 573 GLY A CA 1
ATOM 4128 C C . GLY A 1 573 ? 45.380 14.119 -29.783 1.00 69.56 573 GLY A C 1
ATOM 4129 O O . GLY A 1 573 ? 45.492 15.132 -29.090 1.00 69.56 573 GLY A O 1
ATOM 4130 N N . PHE A 1 574 ? 44.294 13.350 -29.756 1.00 74.62 574 PHE A N 1
ATOM 4131 C CA . PHE A 1 574 ? 43.088 13.608 -28.970 1.00 74.62 574 PHE A CA 1
ATOM 4132 C C . PHE A 1 574 ? 42.718 12.386 -28.125 1.00 74.62 574 PHE A C 1
ATOM 4134 O O . PHE A 1 574 ? 43.072 11.250 -28.459 1.00 74.62 574 PHE A O 1
ATOM 4141 N N . VAL A 1 575 ? 41.981 12.622 -27.042 1.00 82.25 575 VAL A N 1
ATOM 4142 C CA . VAL A 1 575 ? 41.401 11.566 -26.208 1.00 82.25 575 VAL A CA 1
ATOM 4143 C C . VAL A 1 575 ? 39.890 11.661 -26.270 1.00 82.25 575 VAL A C 1
ATOM 4145 O O . VAL A 1 575 ? 39.318 12.729 -26.087 1.00 82.25 575 VAL A O 1
ATOM 4148 N N . THR A 1 576 ? 39.227 10.537 -26.530 1.00 83.19 576 THR A N 1
ATOM 4149 C CA . THR A 1 576 ? 37.768 10.453 -26.393 1.00 83.19 576 THR A CA 1
ATOM 4150 C C . THR A 1 576 ? 37.440 9.916 -25.008 1.00 83.19 576 THR A C 1
ATOM 4152 O O . THR A 1 576 ? 37.768 8.768 -24.709 1.00 83.19 576 THR A O 1
ATOM 4155 N N . VAL A 1 577 ? 36.805 10.738 -24.175 1.00 85.56 577 VAL A N 1
ATOM 4156 C CA . VAL A 1 577 ? 36.361 10.382 -22.824 1.00 85.56 577 VAL A CA 1
ATOM 4157 C C . VAL A 1 577 ? 34.874 10.057 -22.868 1.00 85.56 577 VAL A C 1
ATOM 4159 O O . VAL A 1 577 ? 34.073 10.825 -23.397 1.00 85.56 577 VAL A O 1
ATOM 4162 N N . THR A 1 578 ? 34.495 8.889 -22.359 1.00 83.56 578 THR A N 1
ATOM 4163 C CA . THR A 1 578 ? 33.105 8.422 -22.319 1.00 83.56 578 THR A CA 1
ATOM 4164 C C . THR A 1 578 ? 32.781 7.909 -20.917 1.00 83.56 578 THR A C 1
ATOM 4166 O O . THR A 1 578 ? 33.436 6.957 -20.480 1.00 83.56 578 THR A O 1
ATOM 4169 N N . PRO A 1 579 ? 31.795 8.494 -20.212 1.00 83.75 579 PRO A N 1
ATOM 4170 C CA . PRO A 1 579 ? 31.243 7.868 -19.017 1.00 83.75 579 PRO A CA 1
ATOM 4171 C C . PRO A 1 579 ? 30.498 6.597 -19.443 1.00 83.75 579 PRO A C 1
ATOM 4173 O O . PRO A 1 579 ? 29.703 6.627 -20.381 1.00 83.75 579 PRO A O 1
ATOM 4176 N N . ILE A 1 580 ? 30.800 5.460 -18.818 1.00 77.06 580 ILE A N 1
ATOM 4177 C CA . ILE A 1 580 ? 30.247 4.159 -19.237 1.00 77.06 580 ILE A CA 1
ATOM 4178 C C . ILE A 1 580 ? 28.932 3.864 -18.498 1.00 77.06 580 ILE A C 1
ATOM 4180 O O . ILE A 1 580 ? 28.044 3.235 -19.071 1.00 77.06 580 ILE A O 1
ATOM 4184 N N . ASN A 1 581 ? 28.788 4.365 -17.266 1.00 69.38 581 ASN A N 1
ATOM 4185 C CA . ASN A 1 581 ? 27.675 4.035 -16.367 1.00 69.38 581 ASN A CA 1
ATOM 4186 C C . ASN A 1 581 ? 26.781 5.234 -15.996 1.00 69.38 581 ASN A C 1
ATOM 4188 O O . ASN A 1 581 ? 25.798 5.054 -15.289 1.00 69.38 581 ASN A O 1
ATOM 4192 N N . GLU A 1 582 ? 27.056 6.437 -16.511 1.00 68.12 582 GLU A N 1
ATOM 4193 C CA . GLU A 1 582 ? 26.188 7.611 -16.336 1.00 68.12 582 GLU A CA 1
ATOM 4194 C C . GLU A 1 582 ? 25.632 8.102 -17.685 1.00 68.12 582 GLU A C 1
ATOM 4196 O O . GLU A 1 582 ? 26.318 8.003 -18.709 1.00 68.12 582 GLU A O 1
ATOM 4201 N N . PRO A 1 583 ? 24.404 8.658 -17.733 1.00 53.47 583 PRO A N 1
ATOM 4202 C CA . PRO A 1 583 ? 23.858 9.285 -18.933 1.00 53.47 583 PRO A CA 1
ATOM 4203 C C . PRO A 1 583 ? 24.627 10.575 -19.269 1.00 53.47 583 PRO A C 1
ATOM 4205 O O . PRO A 1 583 ? 24.227 11.677 -18.904 1.00 53.47 583 PRO A O 1
ATOM 4208 N N . GLY A 1 584 ? 25.729 10.436 -20.006 1.00 58.94 584 GLY A N 1
ATOM 4209 C CA . GLY A 1 584 ? 26.566 11.536 -20.481 1.00 58.94 584 GLY A CA 1
ATOM 4210 C C . GLY A 1 584 ? 26.994 11.340 -21.934 1.00 58.94 584 GLY A C 1
ATOM 4211 O O . GLY A 1 584 ? 27.168 10.219 -22.410 1.00 58.94 584 GLY A O 1
ATOM 4212 N N . ALA A 1 585 ? 27.142 12.439 -22.674 1.00 63.53 585 ALA A N 1
ATOM 4213 C CA . ALA A 1 585 ? 27.686 12.393 -24.028 1.00 63.53 585 ALA A CA 1
ATOM 4214 C C . ALA A 1 585 ? 29.208 12.189 -23.980 1.00 63.53 585 ALA A C 1
ATOM 4216 O O . ALA A 1 585 ? 29.887 12.794 -23.151 1.00 63.53 585 ALA A O 1
ATOM 4217 N N . ALA A 1 586 ? 29.750 11.380 -24.894 1.00 76.25 586 ALA A N 1
ATOM 4218 C CA . ALA A 1 586 ? 31.194 11.286 -25.078 1.00 76.25 586 ALA A CA 1
ATOM 4219 C C . ALA A 1 586 ? 31.769 12.659 -25.467 1.00 76.25 586 ALA A C 1
ATOM 4221 O O . ALA A 1 586 ? 31.218 13.343 -26.334 1.00 76.25 586 ALA A O 1
ATOM 4222 N N . GLN A 1 587 ? 32.884 13.044 -24.847 1.00 78.62 587 GLN A N 1
ATOM 4223 C CA . GLN A 1 587 ? 33.602 14.279 -25.154 1.00 78.62 587 GLN A CA 1
ATOM 4224 C C . GLN A 1 587 ? 34.971 13.969 -25.755 1.00 78.62 587 GLN A C 1
ATOM 4226 O O . GLN A 1 587 ? 35.675 13.062 -25.312 1.00 78.62 587 GLN A O 1
ATOM 4231 N N . ILE A 1 588 ? 35.351 14.732 -26.778 1.00 78.00 588 ILE A N 1
ATOM 4232 C CA . ILE A 1 588 ? 36.684 14.670 -27.380 1.00 78.00 588 ILE A CA 1
ATOM 4233 C C . ILE A 1 588 ? 37.515 15.793 -26.763 1.00 78.00 588 ILE A C 1
ATOM 4235 O O . ILE A 1 588 ? 37.200 16.967 -26.944 1.00 78.00 588 ILE A O 1
ATOM 4239 N N . LEU A 1 589 ? 38.569 15.427 -26.041 1.00 75.56 589 LEU A N 1
ATOM 4240 C CA . LEU A 1 589 ? 39.529 16.348 -25.449 1.00 75.56 589 LEU A CA 1
ATOM 4241 C C . LEU A 1 589 ? 40.734 16.489 -26.389 1.00 75.56 589 LEU A C 1
ATOM 4243 O O . LEU A 1 589 ? 41.414 15.510 -26.709 1.00 75.56 589 LEU A O 1
ATOM 4247 N N . ALA A 1 590 ? 40.992 17.714 -26.847 1.00 67.06 590 ALA A N 1
ATOM 4248 C CA . ALA A 1 590 ? 42.126 18.068 -27.695 1.00 67.06 590 ALA A CA 1
ATOM 4249 C C . ALA A 1 590 ? 42.672 19.440 -27.273 1.00 67.06 590 ALA A C 1
ATOM 4251 O O . ALA A 1 590 ? 41.909 20.391 -27.131 1.00 67.06 590 ALA A O 1
ATOM 4252 N N . SER A 1 591 ? 43.988 19.547 -27.068 1.00 62.94 591 SER A N 1
ATOM 4253 C CA . SER A 1 591 ? 44.644 20.821 -26.717 1.00 62.94 591 SER A CA 1
ATOM 4254 C C . SER A 1 591 ? 44.874 21.713 -27.938 1.00 62.94 591 SER A C 1
ATOM 4256 O O . SER A 1 591 ? 44.816 22.937 -27.856 1.00 62.94 591 SER A O 1
ATOM 4258 N N . GLN A 1 592 ? 45.073 21.089 -29.099 1.00 57.88 592 GLN A N 1
ATOM 4259 C CA . GLN A 1 592 ? 45.131 21.750 -30.393 1.00 57.88 592 GLN A CA 1
ATOM 4260 C C . GLN A 1 592 ? 43.954 21.238 -31.222 1.00 57.88 592 GLN A C 1
ATOM 4262 O O . GLN A 1 592 ? 43.890 20.053 -31.556 1.00 57.88 592 GLN A O 1
ATOM 4267 N N . ASN A 1 593 ? 43.000 22.117 -31.537 1.00 45.22 593 ASN A N 1
ATOM 4268 C CA . ASN A 1 593 ? 41.986 21.811 -32.538 1.00 45.22 593 ASN A CA 1
ATOM 4269 C C . ASN A 1 593 ? 42.703 21.683 -33.882 1.00 45.22 593 ASN A C 1
ATOM 4271 O O . ASN A 1 593 ? 43.065 22.689 -34.487 1.00 45.22 593 ASN A O 1
ATOM 4275 N N . ALA A 1 594 ? 42.909 20.455 -34.350 1.00 48.75 594 ALA A N 1
ATOM 4276 C CA . ALA A 1 594 ? 43.357 20.192 -35.709 1.00 48.75 594 ALA A CA 1
ATOM 4277 C C . ALA A 1 594 ? 42.208 20.489 -36.689 1.00 48.75 594 ALA A C 1
ATOM 4279 O O . ALA A 1 594 ? 41.652 19.588 -37.315 1.00 48.75 594 ALA A O 1
ATOM 4280 N N . TYR A 1 595 ? 41.822 21.759 -36.817 1.00 47.88 595 TYR A N 1
ATOM 4281 C CA . TYR A 1 595 ? 41.183 22.194 -38.046 1.00 47.88 595 TYR A CA 1
ATOM 4282 C C . TYR A 1 595 ? 42.285 22.190 -39.092 1.00 47.88 595 TYR A C 1
ATOM 4284 O O . TYR A 1 595 ? 43.099 23.099 -39.139 1.00 47.88 595 TYR A O 1
ATOM 4292 N N . PHE A 1 596 ? 42.355 21.151 -39.918 1.00 54.56 596 PHE A N 1
ATOM 4293 C CA . PHE A 1 596 ? 43.061 21.302 -41.181 1.00 54.56 596 PHE A CA 1
ATOM 4294 C C . PHE A 1 596 ? 42.320 22.398 -41.950 1.00 54.56 596 PHE A C 1
ATOM 4296 O O . PHE A 1 596 ? 41.154 22.222 -42.305 1.00 54.56 596 PHE A O 1
ATOM 4303 N N . SER A 1 597 ? 42.966 23.545 -42.149 1.00 59.78 597 SER A N 1
ATOM 4304 C CA . SER A 1 597 ? 42.447 24.577 -43.041 1.00 59.78 597 SER A CA 1
ATOM 4305 C C . SER A 1 597 ? 42.659 24.050 -44.456 1.00 59.78 597 SER A C 1
ATOM 4307 O O . SER A 1 597 ? 43.797 23.906 -44.914 1.00 59.78 597 SER A O 1
ATOM 4309 N N . GLU A 1 598 ? 41.568 23.620 -45.095 1.00 73.25 598 GLU A N 1
ATOM 4310 C CA . GLU A 1 598 ? 41.576 23.107 -46.462 1.00 73.25 598 GLU A CA 1
ATOM 4311 C C . GLU A 1 598 ? 40.843 24.090 -47.373 1.00 73.25 598 GLU A C 1
ATOM 4313 O O . GLU A 1 598 ? 39.629 24.265 -47.272 1.00 73.25 598 GLU A O 1
ATOM 4318 N N . THR A 1 599 ? 41.582 24.716 -48.289 1.00 73.31 599 THR A N 1
ATOM 4319 C CA . THR A 1 599 ? 41.000 25.548 -49.347 1.00 73.31 599 THR A CA 1
ATOM 4320 C C . THR A 1 599 ? 41.070 24.795 -50.662 1.00 73.31 599 THR A C 1
ATOM 4322 O O . THR A 1 599 ? 42.144 24.372 -51.092 1.00 73.31 599 THR A O 1
ATOM 4325 N N . ARG A 1 600 ? 39.917 24.644 -51.315 1.00 77.94 600 ARG A N 1
ATOM 4326 C CA . ARG A 1 600 ? 39.802 24.022 -52.635 1.00 77.94 600 ARG A CA 1
ATOM 4327 C C . ARG A 1 600 ? 39.501 25.077 -53.681 1.00 77.94 600 ARG A C 1
ATOM 4329 O O . ARG A 1 600 ? 38.548 25.839 -53.535 1.00 77.94 600 ARG A O 1
ATOM 4336 N N . LEU A 1 601 ? 40.292 25.096 -54.745 1.00 73.38 601 LEU A N 1
ATOM 4337 C CA . LEU A 1 601 ? 40.081 25.962 -55.894 1.00 73.38 601 LEU A CA 1
ATOM 4338 C C . LEU A 1 601 ? 39.839 25.102 -57.129 1.00 73.38 601 LEU A C 1
ATOM 4340 O O . LEU A 1 601 ? 40.744 24.411 -57.593 1.00 73.38 601 LEU A O 1
ATOM 4344 N N . GLN A 1 602 ? 38.628 25.154 -57.675 1.00 75.62 602 GLN A N 1
ATOM 4345 C CA . GLN A 1 602 ? 38.326 24.454 -58.915 1.00 75.62 602 GLN A CA 1
ATOM 4346 C C . GLN A 1 602 ? 39.002 25.154 -60.093 1.00 75.62 602 GLN A C 1
ATOM 4348 O O . GLN A 1 602 ? 38.856 26.362 -60.289 1.00 75.62 602 GLN A O 1
ATOM 4353 N N . LEU A 1 603 ? 39.744 24.384 -60.882 1.00 68.50 603 LEU A N 1
ATOM 4354 C CA . LEU A 1 603 ? 40.491 24.879 -62.025 1.00 68.50 603 LEU A CA 1
ATOM 4355 C C . LEU A 1 603 ? 39.842 24.421 -63.323 1.00 68.50 603 LEU A C 1
ATOM 4357 O O . LEU A 1 603 ? 39.385 23.288 -63.468 1.00 68.50 603 LEU A O 1
ATOM 4361 N N . ASN A 1 604 ? 39.870 25.301 -64.319 1.00 66.44 604 ASN A N 1
ATOM 4362 C CA . ASN A 1 604 ? 39.590 24.894 -65.682 1.00 66.44 604 ASN A CA 1
ATOM 4363 C C . ASN A 1 604 ? 40.843 24.223 -66.262 1.00 66.44 604 ASN A C 1
ATOM 4365 O O . ASN A 1 604 ? 41.786 24.893 -66.669 1.00 66.44 604 ASN A O 1
ATOM 4369 N N . THR A 1 605 ? 40.846 22.893 -66.303 1.00 65.50 605 THR A N 1
ATOM 4370 C CA . THR A 1 605 ? 41.983 22.072 -66.753 1.00 65.50 605 THR A CA 1
ATOM 4371 C C . THR A 1 605 ? 42.216 22.090 -68.265 1.00 65.50 605 THR A C 1
ATOM 4373 O O . THR A 1 605 ? 43.215 21.543 -68.728 1.00 65.50 605 THR A O 1
ATOM 4376 N N . SER A 1 606 ? 41.334 22.725 -69.049 1.00 61.69 606 SER A N 1
ATOM 4377 C CA . SER A 1 606 ? 41.430 22.771 -70.520 1.00 61.69 606 SER A CA 1
ATOM 4378 C C . SER A 1 606 ? 42.615 23.585 -71.060 1.00 61.69 606 SER A C 1
ATOM 4380 O O . SER A 1 606 ? 42.888 23.550 -72.259 1.00 61.69 606 SER A O 1
ATOM 4382 N N . THR A 1 607 ? 43.327 24.306 -70.192 1.00 57.91 607 THR A N 1
ATOM 4383 C CA . THR A 1 607 ? 44.478 25.149 -70.540 1.00 57.91 607 THR A CA 1
ATOM 4384 C C . THR A 1 607 ? 45.831 24.519 -70.199 1.00 57.91 607 THR A C 1
ATOM 4386 O O . THR A 1 607 ? 46.856 25.030 -70.654 1.00 57.91 607 THR A O 1
ATOM 4389 N N . PHE A 1 608 ? 45.869 23.408 -69.451 1.00 63.72 608 PHE A N 1
ATOM 4390 C CA . PHE A 1 608 ? 47.126 22.723 -69.133 1.00 63.72 608 PHE A CA 1
ATOM 4391 C C . PHE A 1 608 ? 47.782 22.163 -70.405 1.00 63.72 608 PHE A C 1
ATOM 4393 O O . PHE A 1 608 ? 47.130 21.518 -71.225 1.00 63.72 608 PHE A O 1
ATOM 4400 N N . GLY A 1 609 ? 49.081 22.428 -70.581 1.00 58.88 609 GLY A N 1
ATOM 4401 C CA . GLY A 1 609 ? 49.843 22.015 -71.764 1.00 58.88 609 GLY A CA 1
ATOM 4402 C C . GLY A 1 609 ? 49.688 22.894 -73.015 1.00 58.88 609 GLY A C 1
ATOM 4403 O O . GLY A 1 609 ? 50.228 22.525 -74.058 1.00 58.88 609 GLY A O 1
ATOM 4404 N N . GLN A 1 610 ? 48.995 24.039 -72.944 1.00 58.84 610 GLN A N 1
ATOM 4405 C CA . GLN A 1 610 ? 48.966 25.020 -74.038 1.00 58.84 610 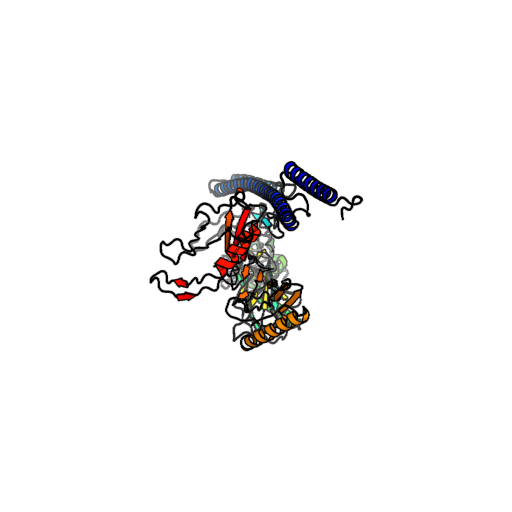GLN A CA 1
ATOM 4406 C C . GLN A 1 610 ? 50.079 26.071 -73.881 1.00 58.84 610 GLN A C 1
ATOM 4408 O O . GLN A 1 610 ? 50.302 26.590 -72.789 1.00 58.84 610 GLN A O 1
ATOM 4413 N N . ASP A 1 611 ? 50.777 26.392 -74.974 1.00 56.81 611 ASP A N 1
ATOM 4414 C CA . ASP A 1 611 ? 51.801 27.445 -75.005 1.00 56.81 611 ASP A CA 1
ATOM 4415 C C . ASP A 1 611 ? 51.123 28.823 -75.071 1.00 56.81 611 ASP A C 1
ATOM 4417 O O . ASP A 1 611 ? 50.625 29.246 -76.113 1.00 56.81 611 ASP A O 1
ATOM 4421 N N . LEU A 1 612 ? 51.052 29.492 -73.920 1.00 56.16 612 LEU A N 1
ATOM 4422 C CA . LEU A 1 612 ? 50.400 30.794 -73.727 1.00 56.16 612 LEU A CA 1
ATOM 4423 C C . LEU A 1 612 ? 51.413 31.957 -73.703 1.00 56.16 612 LEU A C 1
ATOM 4425 O O . LEU A 1 612 ? 51.139 33.007 -73.133 1.00 56.16 612 LEU A O 1
ATOM 4429 N N . SER A 1 613 ? 52.593 31.786 -74.308 1.00 55.28 613 SER A N 1
ATOM 4430 C CA . SER A 1 613 ? 53.721 32.737 -74.256 1.00 55.28 613 SER A CA 1
ATOM 4431 C C . SER A 1 613 ? 53.504 34.100 -74.939 1.00 55.28 613 SER A C 1
ATOM 4433 O O . SER A 1 613 ? 54.393 34.949 -74.880 1.00 55.28 613 SER A O 1
ATOM 4435 N N . ALA A 1 614 ? 52.360 34.339 -75.588 1.00 49.72 614 ALA A N 1
ATOM 4436 C CA . ALA A 1 614 ? 52.159 35.534 -76.412 1.00 49.72 614 ALA A CA 1
ATOM 4437 C C . ALA A 1 614 ? 51.635 36.770 -75.664 1.00 49.72 614 ALA A C 1
ATOM 4439 O O . ALA A 1 614 ? 51.807 37.874 -76.166 1.00 49.72 614 ALA A O 1
ATOM 4440 N N . ASP A 1 615 ? 51.072 36.629 -74.468 1.00 49.09 615 ASP A N 1
ATOM 4441 C CA . ASP A 1 615 ? 50.592 37.762 -73.678 1.00 49.09 615 ASP A CA 1
ATOM 4442 C C . ASP A 1 615 ? 50.988 37.538 -72.215 1.00 49.09 615 ASP A C 1
ATOM 4444 O O . ASP A 1 615 ? 51.097 36.399 -71.772 1.00 49.09 615 ASP A O 1
ATOM 4448 N N . ASN A 1 616 ? 51.217 38.603 -71.440 1.00 51.47 616 ASN A N 1
ATOM 4449 C CA . ASN A 1 616 ? 51.493 38.565 -69.990 1.00 51.47 616 ASN A CA 1
ATOM 4450 C C . ASN A 1 616 ? 50.289 38.030 -69.164 1.00 51.47 616 ASN A C 1
ATOM 4452 O O . ASN A 1 616 ? 49.908 38.600 -68.147 1.00 51.47 616 ASN A O 1
ATOM 4456 N N . THR A 1 617 ? 49.641 36.962 -69.622 1.00 51.66 617 THR A N 1
ATOM 4457 C CA . THR A 1 617 ? 48.398 36.376 -69.119 1.00 51.66 617 THR A CA 1
ATOM 4458 C C . THR A 1 617 ? 48.623 35.226 -68.139 1.00 51.66 617 THR A C 1
ATOM 4460 O O . THR A 1 617 ? 47.652 34.701 -67.608 1.00 51.66 617 THR A O 1
ATOM 4463 N N . ASN A 1 618 ? 49.876 34.854 -67.850 1.00 52.59 618 ASN A N 1
ATOM 4464 C CA . ASN A 1 618 ? 50.217 33.792 -66.892 1.00 52.59 618 ASN A CA 1
ATOM 4465 C C . ASN A 1 618 ? 50.506 34.331 -65.479 1.00 52.59 618 ASN A C 1
ATOM 4467 O O . ASN A 1 618 ? 51.388 33.825 -64.792 1.00 52.59 618 ASN A O 1
ATOM 4471 N N . LEU A 1 619 ? 49.781 35.362 -65.039 1.00 53.25 619 LEU A N 1
ATOM 4472 C CA . LEU A 1 619 ? 49.916 35.893 -63.683 1.00 53.25 619 LEU A CA 1
ATOM 4473 C C . LEU A 1 619 ? 48.678 35.523 -62.861 1.00 53.25 619 LEU A C 1
ATOM 4475 O O . LEU A 1 619 ? 47.612 36.117 -63.020 1.00 53.25 619 LEU A O 1
ATOM 4479 N N . PHE A 1 620 ? 48.819 34.535 -61.979 1.00 55.50 620 PHE A N 1
ATOM 4480 C CA . PHE A 1 620 ? 47.818 34.260 -60.954 1.00 55.50 620 PHE A CA 1
ATOM 4481 C C . PHE A 1 620 ? 48.182 35.073 -59.710 1.00 55.50 620 PHE A C 1
ATOM 4483 O O . PHE A 1 620 ? 49.123 34.748 -58.989 1.00 55.50 620 PHE A O 1
ATOM 4490 N N . ALA A 1 621 ? 47.457 36.166 -59.478 1.00 53.53 621 ALA A N 1
ATOM 4491 C CA . ALA A 1 621 ? 47.605 36.956 -58.263 1.00 53.53 621 ALA A CA 1
ATOM 4492 C C . ALA A 1 621 ? 46.764 36.327 -57.146 1.00 53.53 621 ALA A C 1
ATOM 4494 O O . ALA A 1 621 ? 45.544 36.212 -57.277 1.00 53.53 621 ALA A O 1
ATOM 4495 N N . PHE A 1 622 ? 47.414 35.925 -56.054 1.00 53.50 622 PHE A N 1
ATOM 4496 C CA . PHE A 1 622 ? 46.743 35.428 -54.859 1.00 53.50 622 PHE A CA 1
ATOM 4497 C C . PHE A 1 622 ? 46.861 36.492 -53.770 1.00 53.50 622 PHE A C 1
ATOM 4499 O O . PHE A 1 622 ? 47.961 36.859 -53.368 1.00 53.50 622 PHE A O 1
ATOM 4506 N N . THR A 1 623 ? 45.731 37.003 -53.288 1.00 50.78 623 THR A N 1
ATOM 4507 C CA . THR A 1 623 ? 45.710 37.952 -52.171 1.00 50.78 623 THR A CA 1
ATOM 4508 C C . THR A 1 623 ? 45.201 37.246 -50.922 1.00 50.78 623 THR A C 1
ATOM 4510 O O . THR A 1 623 ? 44.136 36.628 -50.924 1.00 50.78 623 THR A O 1
ATOM 4513 N N . LEU A 1 624 ? 45.991 37.301 -49.852 1.00 49.50 624 LEU A N 1
ATOM 4514 C CA . LEU A 1 624 ? 45.611 36.799 -48.535 1.00 49.50 624 LEU A CA 1
ATOM 4515 C C . LEU A 1 624 ? 45.040 37.975 -47.721 1.00 49.50 624 LEU A C 1
ATOM 4517 O O . LEU A 1 624 ? 45.585 39.076 -47.775 1.00 49.50 624 LEU A O 1
ATOM 4521 N N . ASP A 1 625 ? 43.933 37.753 -47.006 1.00 51.69 625 ASP A N 1
ATOM 4522 C CA . ASP A 1 625 ? 43.194 38.724 -46.167 1.00 51.69 625 ASP A CA 1
ATOM 4523 C C . ASP A 1 625 ? 42.360 39.829 -46.846 1.00 51.69 625 ASP A C 1
ATOM 4525 O O . ASP A 1 625 ? 41.758 40.649 -46.157 1.00 51.69 625 ASP A O 1
ATOM 4529 N N . GLY A 1 626 ? 42.207 39.849 -48.175 1.00 46.41 626 GLY A N 1
ATOM 4530 C CA . GLY A 1 626 ? 41.163 40.655 -48.842 1.00 46.41 626 GLY A CA 1
ATOM 4531 C C . GLY A 1 626 ? 41.239 42.185 -48.660 1.00 46.41 626 GLY A C 1
ATOM 4532 O O . GLY A 1 626 ? 40.318 42.895 -49.069 1.00 46.41 626 GLY A O 1
ATOM 4533 N N . VAL A 1 627 ? 42.320 42.717 -48.080 1.00 44.03 627 VAL A N 1
ATOM 4534 C CA . VAL A 1 627 ? 42.562 44.158 -47.922 1.00 44.03 627 VAL A CA 1
ATOM 4535 C C . VAL A 1 627 ? 43.499 44.638 -49.029 1.00 44.03 627 VAL A C 1
ATOM 4537 O O . VAL A 1 627 ? 44.649 44.211 -49.105 1.00 44.03 627 VAL A O 1
ATOM 4540 N N . ASN A 1 628 ? 43.026 45.567 -49.867 1.00 40.72 628 ASN A N 1
ATOM 4541 C CA . ASN A 1 628 ? 43.861 46.229 -50.875 1.00 40.72 628 ASN A CA 1
ATOM 4542 C C . ASN A 1 628 ? 45.068 46.904 -50.197 1.00 40.72 628 ASN A C 1
ATOM 4544 O O . ASN A 1 628 ? 44.890 47.875 -49.459 1.00 40.72 628 ASN A O 1
ATOM 4548 N N . GLY A 1 629 ? 46.279 46.405 -50.463 1.00 48.72 629 GLY A N 1
ATOM 4549 C CA . GLY A 1 629 ? 47.535 46.961 -49.947 1.00 48.72 629 GLY A CA 1
ATOM 4550 C C . GLY A 1 629 ? 48.232 46.159 -48.839 1.00 48.72 629 GLY A C 1
ATOM 4551 O O . GLY A 1 629 ? 49.254 46.626 -48.337 1.00 48.72 629 GLY A O 1
ATOM 4552 N N . SER A 1 630 ? 47.736 44.971 -48.465 1.00 44.81 630 SER A N 1
ATOM 4553 C CA . SER A 1 630 ? 48.608 43.945 -47.862 1.00 44.81 630 SER A CA 1
ATOM 4554 C C . SER A 1 630 ? 49.612 43.477 -48.925 1.00 44.81 630 SER A C 1
ATOM 4556 O O . SER A 1 630 ? 49.306 43.587 -50.108 1.00 44.81 630 SER A O 1
ATOM 4558 N N . ALA A 1 631 ? 50.816 43.029 -48.555 1.00 49.41 631 ALA A N 1
ATOM 4559 C CA . ALA A 1 631 ? 51.828 42.616 -49.531 1.00 49.41 631 ALA A CA 1
ATOM 4560 C C . ALA A 1 631 ? 51.245 41.540 -50.465 1.00 49.41 631 ALA A C 1
ATOM 4562 O O . ALA A 1 631 ? 51.032 40.404 -50.045 1.00 49.41 631 ALA A O 1
ATOM 4563 N N . ASP A 1 632 ? 50.923 41.919 -51.703 1.00 47.84 632 ASP A N 1
ATOM 4564 C CA . ASP A 1 632 ? 50.297 41.015 -52.659 1.00 47.84 632 ASP A CA 1
ATOM 4565 C C . ASP A 1 632 ? 51.259 39.855 -52.927 1.00 47.84 632 ASP A C 1
ATOM 4567 O O . ASP A 1 632 ? 52.346 40.050 -53.485 1.00 47.84 632 ASP A O 1
ATOM 4571 N N . LEU A 1 633 ? 50.859 38.639 -52.544 1.00 51.25 633 LEU A N 1
ATOM 4572 C CA . LEU A 1 633 ? 51.572 37.422 -52.901 1.00 51.25 633 LEU A CA 1
ATOM 4573 C C . LEU A 1 633 ? 51.381 37.179 -54.405 1.00 51.25 633 LEU A C 1
ATOM 4575 O O . LEU A 1 633 ? 50.496 36.460 -54.871 1.00 51.25 633 LEU A O 1
ATOM 4579 N N . THR A 1 634 ? 52.223 37.839 -55.192 1.00 51.53 634 THR A N 1
ATOM 4580 C CA . THR A 1 634 ? 52.238 37.678 -56.642 1.00 51.53 634 THR A CA 1
ATOM 4581 C C . THR A 1 634 ? 53.038 36.423 -56.965 1.00 51.53 634 THR A C 1
ATOM 4583 O O . THR A 1 634 ? 54.268 36.441 -56.959 1.00 51.53 634 THR A O 1
ATOM 4586 N N . ILE A 1 635 ? 52.339 35.316 -57.214 1.00 53.88 635 ILE A N 1
ATOM 4587 C CA . ILE A 1 635 ? 52.967 34.060 -57.623 1.00 53.88 635 ILE A CA 1
ATOM 4588 C C . ILE A 1 635 ? 53.103 34.073 -59.148 1.00 53.88 635 ILE A C 1
ATOM 4590 O O . ILE A 1 635 ? 52.143 33.823 -59.876 1.00 53.88 635 ILE A O 1
ATOM 4594 N N . ASP A 1 636 ? 54.307 34.373 -59.634 1.00 54.59 636 ASP A N 1
ATOM 4595 C CA . ASP A 1 636 ? 54.632 34.265 -61.057 1.00 54.59 636 ASP A CA 1
ATOM 4596 C C . ASP A 1 636 ? 54.906 32.796 -61.407 1.00 54.59 636 ASP A C 1
ATOM 4598 O O . ASP A 1 636 ? 55.971 32.244 -61.112 1.00 54.59 636 ASP A O 1
ATOM 4602 N N . VAL A 1 637 ? 53.914 32.137 -62.005 1.00 55.00 637 VAL A N 1
ATOM 4603 C CA . VAL A 1 637 ? 54.059 30.772 -62.510 1.00 55.00 637 VAL A CA 1
ATOM 4604 C C . VAL A 1 637 ? 54.404 30.853 -63.996 1.00 55.00 637 VAL A C 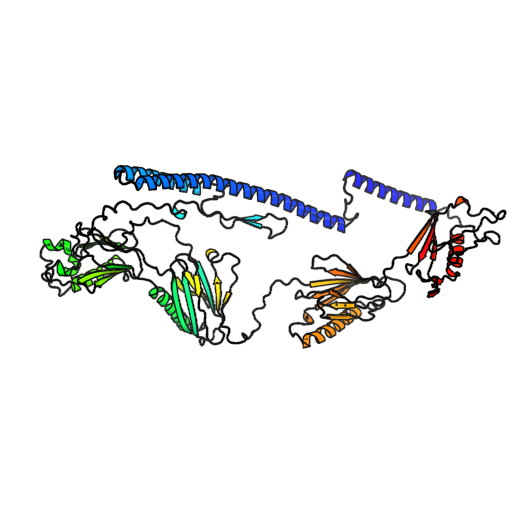1
ATOM 4606 O O . VAL A 1 637 ? 53.558 30.660 -64.870 1.00 55.00 637 VAL A O 1
ATOM 4609 N N . ASN A 1 638 ? 55.663 31.175 -64.296 1.00 53.09 638 ASN A N 1
ATOM 4610 C CA . ASN A 1 638 ? 56.134 31.284 -65.673 1.00 53.09 638 ASN A CA 1
ATOM 4611 C C . ASN A 1 638 ? 56.096 29.912 -66.377 1.00 53.09 638 ASN A C 1
ATOM 4613 O O . ASN A 1 638 ? 56.952 29.052 -66.175 1.00 53.09 638 ASN A O 1
ATOM 4617 N N . GLY A 1 639 ? 55.092 29.718 -67.235 1.00 53.41 639 GLY A N 1
ATOM 4618 C CA . GLY A 1 639 ? 54.902 28.505 -68.035 1.00 53.41 639 GLY A CA 1
ATOM 4619 C C . GLY A 1 639 ? 55.855 28.338 -69.222 1.00 53.41 639 GLY A C 1
ATOM 4620 O O . GLY A 1 639 ? 55.776 27.333 -69.925 1.00 53.41 639 GLY A O 1
ATOM 4621 N N . SER A 1 640 ? 56.755 29.290 -69.474 1.00 51.47 640 SER A N 1
ATOM 4622 C CA . SER A 1 640 ? 57.556 29.353 -70.699 1.00 51.47 640 SER A CA 1
ATOM 4623 C C . SER A 1 640 ? 59.059 29.285 -70.408 1.00 51.47 640 SER A C 1
ATOM 4625 O O . SER A 1 640 ? 59.803 30.230 -70.661 1.00 51.47 640 SER A O 1
ATOM 4627 N N . ALA A 1 641 ? 59.509 28.141 -69.892 1.00 44.75 641 ALA A N 1
ATOM 4628 C CA . ALA A 1 641 ? 60.777 27.489 -70.238 1.00 44.75 641 ALA A CA 1
ATOM 4629 C C . ALA A 1 641 ? 60.951 26.246 -69.352 1.00 44.75 641 ALA A C 1
ATOM 4631 O O . ALA A 1 641 ? 60.970 26.351 -68.133 1.00 44.75 641 ALA A O 1
ATOM 4632 N N . ALA A 1 642 ? 61.127 25.077 -69.975 1.00 47.34 642 ALA A N 1
ATOM 4633 C CA . ALA A 1 642 ? 61.410 23.786 -69.329 1.00 47.34 642 ALA A CA 1
ATOM 4634 C C . ALA A 1 642 ? 60.233 23.067 -68.627 1.00 47.34 642 ALA A C 1
ATOM 4636 O O . ALA A 1 642 ? 60.368 22.576 -67.513 1.00 47.34 642 ALA A O 1
ATOM 4637 N N . GLY A 1 643 ? 59.099 22.903 -69.323 1.00 52.34 643 GLY A N 1
ATOM 4638 C CA . GLY A 1 643 ? 58.130 21.831 -69.016 1.00 52.34 643 GLY A CA 1
ATOM 4639 C C . GLY A 1 643 ? 57.299 21.989 -67.735 1.00 52.34 643 GLY A C 1
ATOM 4640 O O . GLY A 1 643 ? 56.685 21.021 -67.302 1.00 52.34 643 GLY A O 1
ATOM 4641 N N . GLY A 1 644 ? 57.253 23.184 -67.143 1.00 53.00 644 GLY A N 1
ATOM 4642 C CA . GLY A 1 644 ? 56.745 23.404 -65.783 1.00 53.00 644 GLY A CA 1
ATOM 4643 C C . GLY A 1 644 ? 55.227 23.346 -65.557 1.00 53.00 644 GLY A C 1
ATOM 4644 O O . GLY A 1 644 ? 54.810 23.465 -64.414 1.00 53.00 644 GLY A O 1
ATOM 4645 N N . LEU A 1 645 ? 54.391 23.173 -66.589 1.00 58.81 645 LEU A N 1
ATOM 4646 C CA . LEU A 1 645 ? 52.917 23.160 -66.462 1.00 58.81 645 LEU A CA 1
ATOM 4647 C C . LEU A 1 645 ? 52.250 22.056 -67.304 1.00 58.81 645 LEU A C 1
ATOM 4649 O O . LEU A 1 645 ? 51.166 22.243 -67.859 1.00 58.81 645 LEU A O 1
ATOM 4653 N N . ALA A 1 646 ? 52.921 20.909 -67.455 1.00 59.41 646 ALA A N 1
ATOM 4654 C CA . ALA A 1 646 ? 52.433 19.801 -68.281 1.00 59.41 646 ALA A CA 1
ATOM 4655 C C . ALA A 1 646 ? 51.267 19.032 -67.634 1.00 59.41 646 ALA A C 1
ATOM 4657 O O . ALA A 1 646 ? 50.427 18.473 -68.341 1.00 59.41 646 ALA A O 1
ATOM 4658 N N . THR A 1 647 ? 51.201 19.005 -66.300 1.00 68.25 647 THR A N 1
ATOM 4659 C CA . THR A 1 647 ? 50.142 18.337 -65.537 1.00 68.25 647 THR A CA 1
ATOM 4660 C C . THR A 1 647 ? 49.684 19.199 -64.359 1.00 68.25 647 THR A C 1
ATOM 4662 O O . THR A 1 647 ? 50.433 20.040 -63.860 1.00 68.25 647 THR A O 1
ATOM 4665 N N . GLY A 1 648 ? 48.460 18.973 -63.867 1.00 69.81 648 GLY A N 1
ATOM 4666 C CA . GLY A 1 648 ? 47.959 19.673 -62.678 1.00 69.81 648 GLY A CA 1
ATOM 4667 C C . GLY A 1 648 ? 48.804 19.420 -61.417 1.00 69.81 648 GLY A C 1
ATOM 4668 O O . GLY A 1 648 ? 48.872 20.281 -60.544 1.00 69.81 648 GLY A O 1
ATOM 4669 N N . ALA A 1 649 ? 49.518 18.290 -61.345 1.00 73.81 649 ALA A N 1
ATOM 4670 C CA . ALA A 1 649 ? 50.439 17.987 -60.248 1.00 73.81 649 ALA A CA 1
ATOM 4671 C C . ALA A 1 649 ? 51.708 18.859 -60.283 1.00 73.81 649 ALA A C 1
ATOM 4673 O O . ALA A 1 649 ? 52.136 19.352 -59.239 1.00 73.81 649 ALA A O 1
ATOM 4674 N N . ASP A 1 650 ? 52.270 19.106 -61.471 1.00 74.00 650 ASP A N 1
ATOM 4675 C CA . ASP A 1 650 ? 53.426 20.001 -61.636 1.00 74.00 650 ASP A CA 1
ATOM 4676 C C . ASP A 1 650 ? 53.047 21.447 -61.279 1.00 74.00 650 ASP A C 1
ATOM 4678 O O . ASP A 1 650 ? 53.793 22.140 -60.584 1.00 74.00 650 ASP A O 1
ATOM 4682 N N . PHE A 1 651 ? 51.833 21.864 -61.660 1.00 73.00 651 PHE A N 1
ATOM 4683 C CA . PHE A 1 651 ? 51.268 23.160 -61.283 1.00 73.00 651 PHE A CA 1
ATOM 4684 C C . PHE A 1 651 ? 51.101 23.305 -59.763 1.00 73.00 651 PHE A C 1
ATOM 4686 O O . PHE A 1 651 ? 51.536 24.303 -59.187 1.00 73.00 651 PHE A O 1
ATOM 4693 N N . ALA A 1 652 ? 50.546 22.293 -59.089 1.00 74.81 652 ALA A N 1
ATOM 4694 C CA . ALA A 1 652 ? 50.432 22.283 -57.631 1.00 74.81 652 ALA A CA 1
ATOM 4695 C C . ALA A 1 652 ? 51.800 22.336 -56.934 1.00 74.81 652 ALA A C 1
ATOM 4697 O O . ALA A 1 652 ? 51.965 23.071 -55.961 1.00 74.81 652 ALA A O 1
ATOM 4698 N N . SER A 1 653 ? 52.802 21.626 -57.460 1.00 75.69 653 SER A N 1
ATOM 4699 C CA . SER A 1 653 ? 54.166 21.639 -56.920 1.00 75.69 653 SER A CA 1
ATOM 4700 C C . SER A 1 653 ? 54.846 23.006 -57.067 1.00 75.69 653 SER A C 1
ATOM 4702 O O . SER A 1 653 ? 55.552 23.451 -56.154 1.00 75.69 653 SER A O 1
ATOM 4704 N N . ALA A 1 654 ? 54.637 23.694 -58.193 1.00 72.12 654 ALA A N 1
ATOM 4705 C CA . ALA A 1 654 ? 55.148 25.047 -58.406 1.00 72.12 654 ALA A CA 1
ATOM 4706 C C . ALA A 1 654 ? 54.518 26.044 -57.419 1.00 72.12 654 ALA A C 1
ATOM 4708 O O . ALA A 1 654 ? 55.231 26.820 -56.781 1.00 72.12 654 ALA A O 1
ATOM 4709 N N . ILE A 1 655 ? 53.200 25.953 -57.212 1.00 72.94 655 ILE A N 1
ATOM 4710 C CA . ILE A 1 655 ? 52.472 26.784 -56.245 1.00 72.94 655 ILE A CA 1
ATOM 4711 C C . ILE A 1 655 ? 52.923 26.485 -54.812 1.00 72.94 655 ILE A C 1
ATOM 4713 O O . ILE A 1 655 ? 53.188 27.418 -54.059 1.00 72.94 655 ILE A O 1
ATOM 4717 N N . GLN A 1 656 ? 53.088 25.213 -54.432 1.00 77.50 656 GLN A N 1
ATOM 4718 C CA . GLN A 1 656 ? 53.588 24.850 -53.102 1.00 77.50 656 GLN A CA 1
ATOM 4719 C C . GLN A 1 656 ? 54.964 25.466 -52.831 1.00 77.50 656 GLN A C 1
ATOM 4721 O O . GLN A 1 656 ? 55.213 25.985 -51.744 1.00 77.50 656 GLN A O 1
ATOM 4726 N N . THR A 1 657 ? 55.860 25.410 -53.818 1.00 72.81 657 THR A N 1
ATOM 4727 C CA . THR A 1 657 ? 57.213 25.964 -53.696 1.00 72.81 657 THR A CA 1
ATOM 4728 C C . THR A 1 657 ? 57.171 27.484 -53.548 1.00 72.81 657 THR A C 1
ATOM 4730 O O . THR A 1 657 ? 57.860 28.026 -52.689 1.00 72.81 657 THR A O 1
ATOM 4733 N N . ALA A 1 658 ? 56.323 28.165 -54.322 1.00 68.94 658 ALA A N 1
ATOM 4734 C CA . ALA A 1 658 ? 56.170 29.613 -54.244 1.00 68.94 658 ALA A CA 1
ATOM 4735 C C . ALA A 1 658 ? 55.548 30.078 -52.917 1.00 68.94 658 ALA A C 1
ATOM 4737 O O . ALA A 1 658 ? 56.085 30.976 -52.274 1.00 68.94 658 ALA A O 1
ATOM 4738 N N . VAL A 1 659 ? 54.474 29.429 -52.454 1.00 71.19 659 VAL A N 1
ATOM 4739 C CA . VAL A 1 659 ? 53.819 29.749 -51.172 1.00 71.19 659 VAL A CA 1
ATOM 4740 C C . VAL A 1 659 ? 54.783 29.562 -49.997 1.00 71.19 659 VAL A C 1
ATOM 4742 O O . VAL A 1 659 ? 54.838 30.407 -49.110 1.00 71.19 659 VAL A O 1
ATOM 4745 N N . ARG A 1 660 ? 55.598 28.499 -50.004 1.00 74.44 660 ARG A N 1
ATOM 4746 C CA . ARG A 1 660 ? 56.602 28.244 -48.952 1.00 74.44 660 ARG A CA 1
ATOM 4747 C C . ARG A 1 660 ? 57.801 29.191 -48.990 1.00 74.44 660 ARG A C 1
ATOM 4749 O O . ARG A 1 660 ? 58.461 29.351 -47.971 1.00 74.44 660 ARG A O 1
ATOM 4756 N N . ALA A 1 661 ? 58.102 29.778 -50.146 1.00 66.50 661 ALA A N 1
ATOM 4757 C CA . ALA A 1 661 ? 59.196 30.733 -50.320 1.00 66.50 661 ALA A CA 1
ATOM 4758 C C . ALA A 1 661 ? 58.781 32.190 -50.040 1.00 66.50 661 ALA A C 1
ATOM 4760 O O . ALA A 1 661 ? 59.601 33.093 -50.182 1.00 66.50 661 ALA A O 1
ATOM 4761 N N . SER A 1 662 ? 57.514 32.424 -49.690 1.00 64.06 662 SER A N 1
ATOM 4762 C CA . SER A 1 662 ? 56.958 33.762 -49.498 1.00 64.06 662 SER A CA 1
ATOM 4763 C C . SER A 1 662 ? 57.126 34.241 -48.059 1.00 64.06 662 SER A C 1
ATOM 4765 O O . SER A 1 662 ? 56.698 33.569 -47.121 1.00 64.06 662 SER A O 1
ATOM 4767 N N . ASP A 1 663 ? 57.699 35.431 -47.890 1.00 57.41 663 ASP A N 1
ATOM 4768 C CA . ASP A 1 663 ? 57.851 36.078 -46.586 1.00 57.41 663 ASP A CA 1
ATOM 4769 C C . ASP A 1 663 ? 56.541 36.776 -46.180 1.00 57.41 663 ASP A C 1
ATOM 4771 O O . ASP A 1 663 ? 56.351 37.966 -46.429 1.00 57.41 663 ASP A O 1
ATOM 4775 N N . ASN A 1 664 ? 55.614 36.047 -45.548 1.00 59.59 664 ASN A N 1
ATOM 4776 C CA . ASN A 1 664 ? 54.380 36.642 -45.022 1.00 59.59 664 ASN A CA 1
ATOM 4777 C C . ASN A 1 664 ? 54.568 37.124 -43.576 1.00 59.59 664 ASN A C 1
ATOM 4779 O O . ASN A 1 664 ? 54.877 36.344 -42.673 1.00 59.59 664 ASN A O 1
ATOM 4783 N N . THR A 1 665 ? 54.335 38.415 -43.335 1.00 59.16 665 THR A N 1
ATOM 4784 C CA . THR A 1 665 ? 54.315 39.012 -41.992 1.00 59.16 665 THR A CA 1
ATOM 4785 C C . THR A 1 665 ? 52.884 39.131 -41.474 1.00 59.16 665 THR A C 1
ATOM 4787 O O . THR A 1 665 ? 52.028 39.704 -42.144 1.00 59.16 665 THR A O 1
ATOM 4790 N N . ILE A 1 666 ? 52.624 38.651 -40.258 1.00 58.72 666 ILE A N 1
ATOM 4791 C CA . ILE A 1 666 ? 51.354 38.865 -39.555 1.00 58.72 666 ILE A CA 1
ATOM 4792 C C . ILE A 1 666 ? 51.307 40.329 -39.118 1.00 58.72 666 ILE A C 1
ATOM 4794 O O . ILE A 1 666 ? 52.131 40.747 -38.304 1.00 58.72 666 ILE A O 1
ATOM 4798 N N . ASN A 1 667 ? 50.360 41.109 -39.634 1.00 57.62 667 ASN A N 1
ATOM 4799 C CA . ASN A 1 667 ? 50.220 42.526 -39.295 1.00 57.62 667 ASN A CA 1
ATOM 4800 C C . ASN A 1 667 ? 49.165 42.738 -38.206 1.00 57.62 667 ASN A C 1
ATOM 4802 O O . ASN A 1 667 ? 48.136 42.068 -38.171 1.00 57.62 667 ASN A O 1
ATOM 4806 N N . ASN A 1 668 ? 49.400 43.705 -37.316 1.00 54.47 668 ASN A N 1
ATOM 4807 C CA . ASN A 1 668 ? 48.408 44.098 -36.321 1.00 54.47 668 ASN A CA 1
ATOM 4808 C C . ASN A 1 668 ? 47.182 44.711 -37.020 1.00 54.47 668 ASN A C 1
ATOM 4810 O O . ASN A 1 668 ? 47.342 45.737 -37.688 1.00 54.47 668 ASN A O 1
ATOM 4814 N N . PRO A 1 669 ? 45.964 44.177 -36.830 1.00 51.84 669 PRO A N 1
ATOM 4815 C CA . PRO A 1 669 ? 44.777 44.666 -37.531 1.00 51.84 669 PRO A CA 1
ATOM 4816 C C . PRO A 1 669 ? 44.400 46.111 -37.165 1.00 51.84 669 PRO A C 1
ATOM 4818 O O . PRO A 1 669 ? 43.718 46.778 -37.935 1.00 51.84 669 PRO A O 1
ATOM 4821 N N . ASN A 1 670 ? 44.869 46.628 -36.023 1.00 54.91 670 ASN A N 1
ATOM 4822 C CA . ASN A 1 670 ? 44.569 47.991 -35.576 1.00 54.91 670 ASN A CA 1
ATOM 4823 C C . ASN A 1 670 ? 45.640 49.022 -35.968 1.00 54.91 670 ASN A C 1
ATOM 4825 O O . ASN A 1 670 ? 45.347 50.215 -35.997 1.00 54.91 670 ASN A O 1
ATOM 4829 N N . THR A 1 671 ? 46.884 48.599 -36.228 1.00 58.75 671 THR A N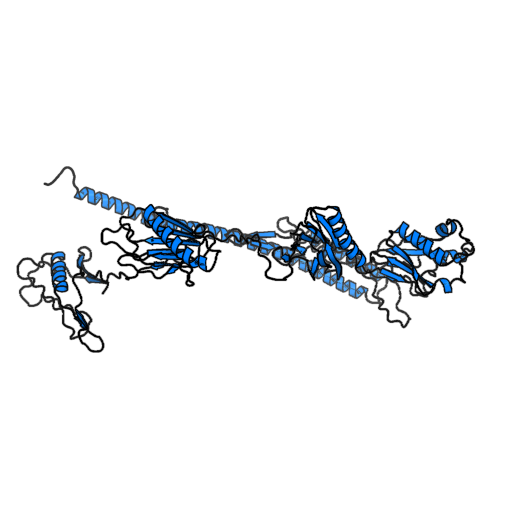 1
ATOM 4830 C CA . THR A 1 671 ? 48.015 49.525 -36.462 1.00 58.75 671 THR A CA 1
ATOM 4831 C C . THR A 1 671 ? 48.809 49.255 -37.738 1.00 58.75 671 THR A C 1
ATOM 4833 O O . THR A 1 671 ? 49.697 50.038 -38.072 1.00 58.75 671 THR A O 1
ATOM 4836 N N . GLY A 1 672 ? 48.539 48.153 -38.443 1.00 55.44 672 GLY A N 1
ATOM 4837 C CA . GLY A 1 672 ? 49.210 47.770 -39.689 1.00 55.44 672 GLY A CA 1
ATOM 4838 C C . GLY A 1 672 ? 50.698 47.429 -39.553 1.00 55.44 672 GLY A C 1
ATOM 4839 O O . GLY A 1 672 ? 51.377 47.277 -40.561 1.00 55.44 672 GLY A O 1
ATOM 4840 N N . SER A 1 673 ? 51.235 47.333 -38.332 1.00 57.12 673 SER A N 1
ATOM 4841 C CA . SER A 1 673 ? 52.653 47.014 -38.099 1.00 57.12 673 SER A CA 1
ATOM 4842 C C . SER A 1 673 ? 52.886 45.504 -38.036 1.00 57.12 673 SER A C 1
ATOM 4844 O O . SER A 1 673 ? 52.068 44.790 -37.452 1.00 57.12 673 SER A O 1
ATOM 4846 N N . ALA A 1 674 ? 54.012 45.035 -38.582 1.00 56.91 674 ALA A N 1
ATOM 4847 C CA . ALA A 1 674 ? 54.404 43.626 -38.559 1.00 56.91 674 ALA A CA 1
ATOM 4848 C C . ALA A 1 674 ? 54.657 43.136 -37.121 1.00 56.91 674 ALA A C 1
ATOM 4850 O O . ALA A 1 674 ? 55.456 43.718 -36.388 1.00 56.91 674 ALA A O 1
ATOM 4851 N N . ILE A 1 675 ? 53.960 42.069 -36.726 1.00 56.75 675 ILE A N 1
ATOM 4852 C CA . ILE A 1 675 ? 54.030 41.428 -35.405 1.00 56.75 675 ILE A CA 1
ATOM 4853 C C . ILE A 1 675 ? 55.014 40.251 -35.429 1.00 56.75 675 ILE A C 1
ATOM 4855 O O . ILE A 1 675 ? 55.827 40.123 -34.517 1.00 56.75 675 ILE A O 1
ATOM 4859 N N . ALA A 1 676 ? 54.948 39.389 -36.448 1.00 59.44 676 ALA A N 1
ATOM 4860 C CA . ALA A 1 676 ? 55.814 38.214 -36.582 1.00 59.44 676 ALA A CA 1
ATOM 4861 C C . ALA A 1 676 ? 55.833 37.689 -38.029 1.00 59.44 676 ALA A C 1
ATOM 4863 O O . ALA A 1 676 ? 54.856 37.857 -38.756 1.00 59.44 676 ALA A O 1
ATOM 4864 N N . THR A 1 677 ? 56.914 37.023 -38.438 1.00 60.50 677 THR A N 1
ATOM 4865 C CA . THR A 1 677 ? 56.972 36.284 -39.712 1.00 60.50 677 THR A CA 1
ATOM 4866 C C . THR A 1 677 ? 56.263 34.937 -39.553 1.00 60.50 677 THR A C 1
ATOM 4868 O O . THR A 1 677 ? 56.560 34.195 -38.616 1.00 60.50 677 THR A O 1
ATOM 4871 N N . ALA A 1 678 ? 55.315 34.618 -40.435 1.00 61.81 678 ALA A N 1
ATOM 4872 C CA . ALA A 1 678 ? 54.596 33.348 -40.415 1.00 61.81 678 ALA A CA 1
ATOM 4873 C C . ALA A 1 678 ? 55.450 32.226 -41.035 1.00 61.81 678 ALA A C 1
ATOM 4875 O O . ALA A 1 678 ? 55.920 32.356 -42.161 1.00 61.81 678 ALA A O 1
ATOM 4876 N N . ASP A 1 679 ? 55.626 31.102 -40.329 1.00 67.06 679 ASP A N 1
ATOM 4877 C CA . ASP A 1 679 ? 56.323 29.923 -40.868 1.00 67.06 679 ASP A CA 1
ATOM 4878 C C . ASP A 1 679 ? 55.396 29.118 -41.795 1.00 67.06 679 ASP A C 1
ATOM 4880 O O . ASP A 1 679 ? 54.490 28.413 -41.345 1.00 67.06 679 ASP A O 1
ATOM 4884 N N . LEU A 1 680 ? 55.592 29.234 -43.106 1.00 69.50 680 LEU A N 1
ATOM 4885 C CA . LEU A 1 680 ? 54.759 28.575 -44.118 1.00 69.50 680 LEU A CA 1
ATOM 4886 C C . LEU A 1 680 ? 55.299 27.205 -44.558 1.00 69.50 680 LEU A C 1
ATOM 4888 O O . LEU A 1 680 ? 54.727 26.589 -45.458 1.00 69.50 680 LEU A O 1
ATOM 4892 N N . SER A 1 681 ? 56.357 26.689 -43.919 1.00 69.00 681 SER A N 1
ATOM 4893 C CA . SER A 1 681 ? 57.037 25.445 -44.321 1.00 69.00 681 SER A CA 1
ATOM 4894 C C . SER A 1 681 ? 56.127 24.207 -44.356 1.00 69.00 681 SER A C 1
ATOM 4896 O O . SER A 1 681 ? 56.357 23.296 -45.156 1.00 69.00 681 SER A O 1
ATOM 4898 N N . ASN A 1 682 ? 55.059 24.201 -43.553 1.00 69.88 682 ASN A N 1
ATOM 4899 C CA . ASN A 1 682 ? 54.137 23.074 -43.392 1.00 69.88 682 ASN A CA 1
ATOM 4900 C C . ASN A 1 682 ? 52.913 23.090 -44.331 1.00 69.88 682 ASN A C 1
ATOM 4902 O O . ASN A 1 682 ? 52.149 22.125 -44.332 1.00 69.88 682 ASN A O 1
ATOM 4906 N N . ILE A 1 683 ? 52.726 24.123 -45.164 1.00 75.19 683 ILE A N 1
ATOM 4907 C CA . ILE A 1 683 ? 51.600 24.180 -46.116 1.00 75.19 683 ILE A CA 1
ATOM 4908 C C . ILE A 1 683 ? 51.847 23.208 -47.270 1.00 75.19 683 ILE A C 1
ATOM 4910 O O . ILE A 1 683 ? 52.915 23.232 -47.883 1.00 75.19 683 ILE A O 1
ATOM 4914 N N . THR A 1 684 ? 50.879 22.356 -47.596 1.00 79.44 684 THR A N 1
ATOM 4915 C CA . THR A 1 684 ? 50.944 21.438 -48.748 1.00 79.44 684 THR A CA 1
ATOM 4916 C C . THR A 1 684 ? 49.916 21.826 -49.802 1.00 79.44 684 THR A C 1
ATOM 4918 O O . THR A 1 684 ? 48.808 22.238 -49.467 1.00 79.44 684 THR A O 1
ATOM 4921 N N . VAL A 1 685 ? 50.283 21.716 -51.081 1.00 79.19 685 VAL A N 1
ATOM 4922 C CA . VAL A 1 685 ? 49.385 21.998 -52.207 1.00 79.19 685 VAL A CA 1
ATOM 4923 C C . VAL A 1 685 ? 49.390 20.795 -53.133 1.00 79.19 685 VAL A C 1
ATOM 4925 O O . VAL A 1 685 ? 50.439 20.368 -53.611 1.00 79.19 685 VAL A O 1
ATOM 4928 N N . THR A 1 686 ? 48.213 20.227 -53.366 1.00 82.62 686 THR A N 1
ATOM 4929 C CA . THR A 1 686 ? 48.034 19.033 -54.203 1.00 82.62 686 THR A CA 1
ATOM 4930 C C . THR A 1 686 ? 46.952 19.276 -55.245 1.00 82.62 686 THR A C 1
ATOM 4932 O O . THR A 1 686 ? 46.103 20.144 -55.064 1.00 82.62 686 THR A O 1
ATOM 4935 N N . PHE A 1 687 ? 46.991 18.540 -56.353 1.00 80.62 687 PHE A N 1
ATOM 4936 C CA . PHE A 1 687 ? 45.965 18.612 -57.390 1.00 80.62 687 PHE A CA 1
ATOM 4937 C C . PHE A 1 687 ? 45.149 17.321 -57.405 1.00 80.62 687 PHE A C 1
ATOM 4939 O O . PHE A 1 687 ? 45.712 16.236 -57.569 1.00 80.62 687 PHE A O 1
ATOM 4946 N N . ASP A 1 688 ? 43.836 17.451 -57.243 1.00 82.00 688 ASP A N 1
ATOM 4947 C CA . ASP A 1 688 ? 42.878 16.360 -57.372 1.00 82.00 688 ASP A CA 1
ATOM 4948 C C . ASP A 1 688 ? 42.430 16.255 -58.837 1.00 82.00 688 ASP A C 1
ATOM 4950 O O . ASP A 1 688 ? 41.729 17.121 -59.371 1.00 82.00 688 ASP A O 1
ATOM 4954 N N . ALA A 1 689 ? 42.876 15.194 -59.510 1.00 74.75 689 ALA A N 1
ATOM 4955 C CA . ALA A 1 689 ? 42.583 14.969 -60.920 1.00 74.75 689 ALA A CA 1
ATOM 4956 C C . ALA A 1 689 ? 41.126 14.551 -61.177 1.00 74.75 689 ALA A C 1
ATOM 4958 O O . ALA A 1 689 ? 40.648 14.743 -62.296 1.00 74.75 689 ALA A O 1
ATOM 4959 N N . ASP A 1 690 ? 40.428 14.011 -60.172 1.00 73.12 690 ASP A N 1
ATOM 4960 C CA . ASP A 1 690 ? 39.049 13.540 -60.315 1.00 73.12 690 ASP A CA 1
ATOM 4961 C C . ASP A 1 690 ? 38.053 14.708 -60.258 1.00 73.12 690 ASP A C 1
ATOM 4963 O O . ASP A 1 690 ? 37.034 14.692 -60.953 1.00 73.12 690 ASP A O 1
ATOM 4967 N N . THR A 1 691 ? 38.360 15.750 -59.477 1.00 75.06 691 THR A N 1
ATOM 4968 C CA . THR A 1 691 ? 37.514 16.951 -59.334 1.00 75.06 691 THR A CA 1
ATOM 4969 C C . THR A 1 691 ? 38.044 18.184 -60.069 1.00 75.06 691 THR A C 1
ATOM 4971 O O . THR A 1 691 ? 37.324 19.180 -60.181 1.00 75.06 691 THR A O 1
ATOM 4974 N N . ALA A 1 692 ? 39.260 18.109 -60.625 1.00 76.44 692 ALA A N 1
ATOM 4975 C CA . ALA A 1 692 ? 39.983 19.231 -61.225 1.00 76.44 692 ALA A CA 1
ATOM 4976 C C . ALA A 1 692 ? 40.227 20.390 -60.237 1.00 76.44 692 ALA A C 1
ATOM 4978 O O . ALA A 1 692 ? 40.168 21.564 -60.608 1.00 76.44 692 ALA A O 1
ATOM 4979 N N . GLU A 1 693 ? 40.504 20.070 -58.973 1.00 78.75 693 GLU A N 1
ATOM 4980 C CA . GLU A 1 693 ? 40.682 21.048 -57.897 1.00 78.75 693 GLU A CA 1
ATOM 4981 C C . GLU A 1 693 ? 42.137 21.127 -57.429 1.00 78.75 693 GLU A C 1
ATOM 4983 O O . GLU A 1 693 ? 42.829 20.119 -57.286 1.00 78.75 693 GLU A O 1
ATOM 4988 N N . LEU A 1 694 ? 42.593 22.342 -57.132 1.00 77.94 694 LEU A N 1
ATOM 4989 C CA . LEU A 1 694 ? 43.802 22.576 -56.355 1.00 77.94 694 LEU A CA 1
ATOM 4990 C C . LEU A 1 694 ? 43.435 22.614 -54.870 1.00 77.94 694 LEU A C 1
ATOM 4992 O O . LEU A 1 694 ? 42.575 23.394 -54.464 1.00 77.94 694 LEU A O 1
ATOM 4996 N N . VAL A 1 695 ? 44.091 21.789 -54.065 1.00 80.75 695 VAL A N 1
ATOM 4997 C CA . VAL A 1 695 ? 43.818 21.635 -52.637 1.00 80.75 695 VAL A CA 1
ATOM 4998 C C . VAL A 1 695 ? 45.004 22.172 -51.848 1.00 80.75 695 VAL A C 1
ATOM 5000 O O . VAL A 1 695 ? 46.076 21.563 -51.841 1.00 80.75 695 VAL A O 1
ATOM 5003 N N . PHE A 1 696 ? 44.803 23.303 -51.178 1.00 79.88 696 PHE A N 1
ATOM 5004 C CA . PHE A 1 696 ? 45.728 23.850 -50.191 1.00 79.88 696 PHE A CA 1
ATOM 5005 C C . PHE A 1 696 ? 45.383 23.275 -48.824 1.00 79.88 696 PHE A C 1
ATOM 5007 O O . PHE A 1 696 ? 44.227 23.342 -48.410 1.00 79.88 696 PHE A O 1
ATOM 5014 N N . ARG A 1 697 ? 46.375 22.736 -48.120 1.00 78.44 697 ARG A N 1
ATOM 5015 C CA . ARG A 1 697 ? 46.230 22.234 -46.754 1.00 78.44 697 ARG A CA 1
ATOM 5016 C C . ARG A 1 697 ? 47.268 22.864 -45.854 1.00 78.44 697 ARG A C 1
ATOM 5018 O O . ARG A 1 697 ? 48.467 22.709 -46.100 1.00 78.44 697 ARG A O 1
ATOM 5025 N N . ASP A 1 698 ? 46.803 23.492 -44.784 1.00 72.19 698 ASP A N 1
ATOM 5026 C CA . ASP A 1 698 ? 47.657 23.856 -43.663 1.00 72.19 698 ASP A CA 1
ATOM 5027 C C . ASP A 1 698 ? 47.434 22.901 -42.491 1.00 72.19 698 ASP A C 1
ATOM 5029 O O . ASP A 1 698 ? 46.354 22.832 -41.902 1.00 72.19 698 ASP A O 1
ATOM 5033 N N . ASN A 1 699 ? 48.489 22.167 -42.143 1.00 61.38 699 ASN A N 1
ATOM 5034 C CA . ASN A 1 699 ? 48.492 21.234 -41.020 1.00 61.38 699 ASN A CA 1
ATOM 5035 C C . ASN A 1 699 ? 48.481 21.956 -39.662 1.00 61.38 699 ASN A C 1
ATOM 5037 O O . ASN A 1 699 ? 48.211 21.324 -38.645 1.00 61.38 699 ASN A O 1
ATOM 5041 N N . ALA A 1 700 ? 48.786 23.260 -39.658 1.00 58.97 700 ALA A N 1
ATOM 5042 C CA . ALA A 1 700 ? 48.719 24.134 -38.491 1.00 58.97 700 ALA A CA 1
ATOM 5043 C C . ALA A 1 700 ? 47.369 24.868 -38.352 1.00 58.97 700 ALA A C 1
ATOM 5045 O O . ALA A 1 700 ? 47.168 25.564 -37.360 1.00 58.97 700 ALA A O 1
ATOM 5046 N N . GLY A 1 701 ? 46.455 24.713 -39.320 1.00 58.53 701 GLY A N 1
ATOM 5047 C CA . GLY A 1 701 ? 45.083 25.216 -39.231 1.00 58.53 701 GLY A CA 1
ATOM 5048 C C . GLY A 1 701 ? 44.901 26.731 -39.289 1.00 58.53 701 GLY A C 1
ATOM 5049 O O . GLY A 1 701 ? 43.956 27.234 -38.683 1.00 58.53 701 GLY A O 1
ATOM 5050 N N . ARG A 1 702 ? 45.799 27.448 -39.975 1.00 57.06 702 ARG A N 1
ATOM 5051 C CA . ARG A 1 702 ? 45.738 28.909 -40.117 1.00 57.06 702 ARG A CA 1
ATOM 5052 C C . ARG A 1 702 ? 44.810 29.385 -41.230 1.00 57.06 702 ARG A C 1
ATOM 5054 O O . ARG A 1 702 ? 44.480 28.590 -42.148 1.00 57.06 702 ARG A O 1
#

Sequence (702 aa):
MSVINTNIKSLIAQDTLTKNSQKLATAMERLSTGKRINSASDDATGLAIATRLDSQTRGLQSAIKNANDSISTVETAEGAMQEVTSILQRMRELAIQSASDTNSDADRTFLQNEIDQLSTELDRIASTTQYNGINVLDGSYSGKVFQIGANAGQTMNISIGSMNSGVLGVATSNSASVSSSSSNVGSTTTVTSGGATAAGTAAVQTVVNLEFLNNSGQDAYTFKVVDSNSGLTAQVTGLTVDMTNSVSKDAFEAALNLSAATGQTDTTITGANAFSSSISGTLDLTNSANYGKVRFAISVDGGATTQIDLRDKLISTSGLDSSSVSQTQIVTALDSELERLFDARVGAAASSADKIQITDQSGRRIKVTQGAGDGTMFGTDAVNAGGLLANQTTRNNLTFAFSGDTLVATNTAGGKVALSGYTAQSDSQVLFNTVTDSQAEGVNEPILLSVATGDPATMATATFSGNVENSSVSMRFSDKVGTGSTAQYSFQITNGAGDVYASFTDLQLNGLDDATIQGSVIAALTTGIATLDDTDSSFDLNEFEVTFSGDQLIVSNSQGRALAVENYSSTHGFVTVTPINEPGAAQILASQNAYFSETRLQLNTSTFGQDLSADNTNLFAFTLDGVNGSADLTIDVNGSAAGGLATGADFASAIQTAVRASDNTINNPNTGSAIATADLSNITVTFDADTAELVFRDNAGR

pLDDT: mean 76.2, std 15.21, range [27.45, 96.44]

Secondary structure (DSSP, 8-state):
---SSS-HHHHHHHHHHHHHHHHHHHHHHHHHH--S--STTT-HHHHHHHHHHHHHHHHHHHHHHHHHHHHHHHHHHHHHHHHHHHHHHHHHHHHHHHTSTTS-HHHHHHHHHHHHHHHHHHHHHHHH-EETTEESSSS---SEEEE-SSSTT-EEEE------TTTTT-PPP--TT-----S---S------------PPPP--EEEEEEE---SS--EEEEEEEETTT--EEEEEEEE--TT-HHHHHHHHHHHHHHHHHTSPPEEEE-SS-HHHHTTSSB-TTSGGGGGGGEEEEEETT---EEEE-HHHHHHSTT--TTSB-HHHHHHHHHHHHHHHS-TTEEEEEETTTEEEEEETT---EEEE-TTS-STTTT-SGGGTS-EEE-------EEEEEETTEEEEEETT---EEEEEEEESTT--EEEEE-SGGG-SS--PPEEE---SSS----S--------PPEEEEEEEGGGS-SSS--EEEEEEE-SSS-EEEEEEEEE-TT--HHHHHHHHHHHHHHHHHHHHTT-TT--GGGEEEEEETTEEEEEETT----EEEEEEESS--EEEEESSSS---EEE-SS----EEEEEE--GGGTT---TTSS--EEEE-SSS-BTB--EEEE---SSSSTTSSHHHHHHHHHHHHHT--PEEEPTTT--EEEE---TTEEEEEETTTTEEEEEETT--

Foldseek 3Di:
DDDPVDDPVVVVVVVVVVVVVVVVVLVVVCVVVVHQDDDCVSPVVVVVVVVVVVLQVVLQVVLVVLVVLVVVLVVLVVVLVVVLVVLVVVLVVLVVVLPDPVDDPVRNVVSLVSLVVSLVVQQVSQVVRDDPNHRQAQQPQAFDWTQNGSDPPNIDTDGHGHRHQLQVQSFNDPPVPPPDDPDDDPDPDPPDPDDRDRNHDQADKWKKKKFWPDQPQPKFKWKWKAFPVLRQIFIGDRQTAHLVDPVSQVVVQCSRLVSLLVSFDKFKAKAPDQLCVVDVFFDQQVDPVCQQSLWWWKDWQPDDIDIDRLSVVQVPDPPDDNGGHGPVSSQVSQQVVCCVVPNNQWGWDQDPRNIIMTIRSQQTKMKIFSPSHCCSRRVQHPVRTHIDITHRHRGSQWHWDDDNSMIMIMGSRNGATDMDDIDMPPFIKIWMWTPDCSNDPDDGDIDIDTDPDDDRPCPPDPPPPPVQDKWKKKKFWDPQPDDDDFKFKWKFKALVPPQTQFTGGRDTPHPDDQVVVQVVRLVRNVVSQVVVCVPPVPDDSVQWDWGGDRRMIMIIGSRNRHIDIDPIEMPDTWMWMDTPPDPDDIDIDYNAPQPWPKDKDADDCPCQPDDPPPDPPQWDWDDDPPDPPQPTLTLRPPPPDDRQRNDVFSVQVSVLVSQQPDFHFDADPVPRHGDGTDRSNQWHWGADPVRNIIMITHSNND